Protein AF-A0AAJ7L746-F1 (afdb_monomer)

Mean predicted aligned error: 13.59 Å

Nearest PDB structures (foldseek):
  7onu-assembly1_E  TM=6.766E-01  e=2.399E-22  Homo sapiens
  8cbk-assembly1_E  TM=6.569E-01  e=2.185E-19  Homo sapiens
  4g26-assembly1_A  TM=4.971E-01  e=2.370E-15  Arabidopsis thaliana
  9gaw-assembly1_Z  TM=2.643E-01  e=1.823E+00  Homo sapiens

InterPro domains:
  IPR031595 Protein-only RNase P, C-terminal [PF16953] (281-514)

pLDDT: mean 77.49, std 20.25, range [22.02, 97.25]

Foldseek 3Di:
DDDDDDDDDDDDDDPVNVVVVVVVVVPDDDDDDCPVPVVVVVVVVVVVVVVVVVPPVQLVQLLQQLLVQQVVDPQDPVVCSQPPSNVVSQVVGPDRDPDDPLVSPLSSQQALVCQVSLVSVCVVCPLLNDDLQSLLSNLLNHLDQVVNVVSVVSNCVVDVDDDPSSLQSNLNNLLNYPNNVVNLVSLVPDDQADPDPSLLSNLLSCLLVVVPVSSLVSVLSHPAAADADSCLSLLQDPVSVQVVQVSQQVSLHFHAPPHDVVPRVSLVPFWDKDKWFQDLQQATPPPRDRFDFDDDDPVLLVVLLVLLLCVLLVVQDDDPPFLADPVLVVVLVVVLVVLDDFQEEEAQCQVCPVVVDQPVLVVLVVVQCVVVPGQAYEYEEAPVCCVVCVVDPDDPNYHYDHDHPSGDCVSSQSNSQSVHDLNYAYEHPDQCVVSLVVSCVVCVPPSPDCNSVSVNQSCQQRYKYWDFADDPPDPGTHIHIRHRHRHGLTKDADPFGIWHAHDDPGGRGRIIIDIGGDPPPPPPPPD

Solvent-accessible surface area (backbone atoms only — not comparable to full-atom values): 30347 Å² total; per-residue (Å²): 140,85,89,88,82,88,79,89,76,82,82,85,81,50,79,66,60,56,53,54,56,54,62,59,63,73,73,70,79,85,83,93,84,62,78,78,60,54,66,58,54,54,60,56,48,52,57,58,42,55,68,50,68,73,47,64,84,62,62,53,56,37,31,48,53,46,30,51,66,47,72,76,37,95,76,68,60,59,66,53,42,61,73,47,49,46,56,54,32,50,72,76,32,101,62,81,78,84,70,54,70,68,56,48,52,57,61,33,50,68,48,62,88,36,26,64,61,50,49,54,50,42,66,72,64,37,70,88,74,46,54,68,68,55,47,21,50,45,23,44,29,47,80,52,44,70,60,36,54,52,49,50,52,53,44,46,76,75,37,88,65,82,51,78,91,37,45,60,26,40,34,56,23,30,66,68,32,96,62,26,66,59,34,53,56,58,56,68,72,48,71,82,52,71,86,49,83,53,59,51,55,53,37,21,49,26,32,66,72,66,40,51,71,60,28,50,53,57,56,71,52,48,82,75,62,54,51,64,77,43,56,51,55,33,30,70,41,67,73,49,26,50,55,51,52,52,47,34,35,78,70,47,37,22,32,31,76,83,57,54,69,89,80,37,61,38,56,50,71,60,23,50,68,42,88,23,41,60,41,66,86,26,28,33,68,72,83,59,53,63,56,66,66,56,77,76,50,73,64,58,48,50,56,28,44,52,52,53,49,47,55,64,60,56,51,76,74,81,56,102,77,65,60,56,57,70,71,57,56,52,53,47,54,52,46,48,72,71,71,45,65,37,41,29,36,33,36,44,52,56,56,30,64,76,66,70,43,59,70,80,54,51,55,47,40,53,50,49,39,40,77,71,68,42,60,34,34,37,37,39,36,37,50,81,52,45,66,71,51,68,72,49,88,68,59,95,52,48,47,77,48,67,42,59,76,72,34,70,62,67,62,57,55,53,48,54,36,63,69,32,42,95,81,25,29,33,38,49,81,74,81,59,58,67,60,44,52,49,46,42,60,78,42,69,86,45,91,86,65,52,44,37,61,50,48,51,47,48,50,53,42,28,38,24,51,69,44,83,42,77,49,89,96,52,97,58,69,41,56,42,73,38,69,33,27,51,33,54,91,42,29,45,78,55,98,61,36,38,37,35,26,34,54,57,99,71,80,77,51,66,41,26,40,37,35,28,62,47,98,81,74,82,69,80,78,81,128

Secondary structure (DSSP, 8-state):
--------------HHHHHHHHHHHTTS---SS-TTTHHHHHHHHHHHHHHHSSS-TTHHHHHHHHHHHHHT-SS--HHHIIIIIHHHHHHT-SS---S-HHHHHHHH--SGGGHHHHHHHHHHH-STTS-HHHHHHHHHH---HHHHHHHHHHHHHH-SS--HHHHHHHHHHHTTSTTTHHHHHHHHHSPTT---HHHHHHHHHHHHTT-HHHHHHHHHT-S--EE-GGGTTGGGSHHHHHHHHHHHHHHT-EE-TT--GGG-HHHHHHEEEEEEPBPTTSBBTTT-PBPPPP---HHHHHHHHHHHHHHHHHTTTT-TT----HHHHHHHHHHHHHH---SEEEEHHHHHHHTT--GGGHHHHHHHHHHTT---EEEEEEGGGHHHHHTS---TTEEEEEEPTTS-SHHHHHHHHHHH-TT-EEE-----HHHHHHHHHHTTT-TT--HHHHHHHHHHHHEEEEEEE--TT-SSPEEEEEPPPSS-SS-EEETTEEEEEBP-SSSS-S-EEEEEE-TT-------

Sequence (527 aa):
MWAAWLVRRTPIITRNQISQQLSSRLRSGFAVSTRAKIGAEVEAQDIQEIGQLTKPKITFGFETSLREAIVKQSNVDWNHIQNVEFPKAKQTCDLVFRGSFATAVFLALQAPHDSDHLRQFVAHVGRENLSLTLLAKYMACCLDSEEILRCWREIGSRSPEVLPQHASYIIRGLLRTPEWRSAVDILKAEPIGTKNALGAGVIAKLFEEGADSEAFDLYSRSDSYCIDAEADACMEDPDRAERYLDMIVKMEFKLSYNFDIEKRTSWRKHFEANRAKMKWNSECSCCRTRLPPGRISSHDFSKMREACLNLILNDRAGSLHLSTTPGEMDRFQNFIRRNGPYDAIIDGLNVVYRYELPLRRIHGLLEDYKARGFSRILILLRSHAKREFNMMKLPPDVDMYCVQNASRDDPYIILAALLSHDRCRLLSFDFYRDHIYRLKKSKQFDRDDNTARTFFKWLNTHKDSFIDFQKPGSAAPTIKLRMAPAHFPVPHVDIGGWHIPFVQKTGYPPTWLCLRRRDSFDRKLVL

Radius of gyration: 29.74 Å; Cα contacts (8 Å, |Δi|>4): 650; chains: 1; bounding box: 82×57×76 Å

Organism: NCBI:txid34638

Structure (mmCIF, N/CA/C/O backbone):
data_AF-A0AAJ7L746-F1
#
_entry.id   AF-A0AAJ7L746-F1
#
loop_
_atom_site.group_PDB
_atom_site.id
_atom_site.type_symbol
_atom_site.label_atom_id
_atom_site.label_alt_id
_atom_site.label_comp_id
_atom_site.label_asym_id
_atom_site.label_entity_id
_atom_site.label_seq_id
_atom_site.pdbx_PDB_ins_code
_atom_site.Cartn_x
_atom_site.Cartn_y
_atom_site.Cartn_z
_atom_site.occupancy
_atom_site.B_iso_or_equiv
_atom_site.auth_seq_id
_atom_site.auth_comp_id
_atom_site.auth_asym_id
_atom_site.auth_atom_id
_atom_site.pdbx_PDB_model_num
ATOM 1 N N . MET A 1 1 ? 51.287 39.845 23.881 1.00 26.66 1 MET A N 1
ATOM 2 C CA . MET A 1 1 ? 52.057 38.796 23.175 1.00 26.66 1 MET A CA 1
ATOM 3 C C . MET A 1 1 ? 51.762 37.477 23.866 1.00 26.66 1 MET A C 1
ATOM 5 O O . MET A 1 1 ? 51.945 37.444 25.066 1.00 26.66 1 MET A O 1
ATOM 9 N N . TRP A 1 2 ? 51.270 36.391 23.289 1.00 22.67 2 TRP A N 1
ATOM 10 C CA . TRP A 1 2 ? 50.853 35.980 21.949 1.00 22.67 2 TRP A CA 1
ATOM 11 C C . TRP A 1 2 ? 49.907 34.792 22.234 1.00 22.67 2 TRP A C 1
ATOM 13 O O . TRP A 1 2 ? 50.303 33.879 22.950 1.00 22.67 2 TRP A O 1
ATOM 23 N N . ALA A 1 3 ? 48.678 34.791 21.720 1.00 22.02 3 ALA A N 1
ATOM 24 C CA . ALA A 1 3 ? 47.817 33.606 21.729 1.00 22.02 3 ALA A CA 1
ATOM 25 C C . ALA A 1 3 ? 47.177 33.482 20.346 1.00 22.02 3 ALA A C 1
ATOM 27 O O . ALA A 1 3 ? 46.116 34.036 20.069 1.00 22.02 3 ALA A O 1
ATOM 28 N N . ALA A 1 4 ? 47.898 32.798 19.461 1.00 25.19 4 ALA A N 1
ATOM 29 C CA . ALA A 1 4 ? 47.451 32.398 18.141 1.00 25.19 4 ALA A CA 1
ATOM 30 C C . ALA A 1 4 ? 47.153 30.895 18.171 1.00 25.19 4 ALA A C 1
ATOM 32 O O . ALA A 1 4 ? 48.076 30.086 18.182 1.00 25.19 4 ALA A O 1
ATOM 33 N N . TRP A 1 5 ? 45.873 30.520 18.164 1.00 22.53 5 TRP A N 1
ATOM 34 C CA . TRP A 1 5 ? 45.439 29.248 17.582 1.00 22.53 5 TRP A CA 1
ATOM 35 C C . TRP A 1 5 ? 43.960 29.334 17.195 1.00 22.53 5 TRP A C 1
ATOM 37 O O . TRP A 1 5 ? 43.054 29.163 18.005 1.00 22.53 5 TRP A O 1
ATOM 47 N N . LEU A 1 6 ? 43.730 29.689 15.932 1.00 23.67 6 LEU A N 1
ATOM 48 C CA . LEU A 1 6 ? 42.423 29.914 15.326 1.00 23.67 6 LEU A CA 1
ATOM 49 C C . LEU A 1 6 ? 42.170 28.762 14.343 1.00 23.67 6 LEU A C 1
ATOM 51 O O . LEU A 1 6 ? 42.464 28.866 13.157 1.00 23.67 6 LEU A O 1
ATOM 55 N N . VAL A 1 7 ? 41.640 27.642 14.841 1.00 27.58 7 VAL A N 1
ATOM 56 C CA . VAL A 1 7 ? 41.033 26.600 13.997 1.00 27.58 7 VAL A CA 1
ATOM 57 C C . VAL A 1 7 ? 39.527 26.835 13.993 1.00 27.58 7 VAL A C 1
ATOM 59 O O . VAL A 1 7 ? 38.834 26.603 14.982 1.00 27.58 7 VAL A O 1
ATOM 62 N N . ARG A 1 8 ? 39.017 27.326 12.859 1.00 28.41 8 ARG A N 1
ATOM 63 C CA . ARG A 1 8 ? 37.584 27.459 12.573 1.00 28.41 8 ARG A CA 1
ATOM 64 C C . ARG A 1 8 ? 36.925 26.073 12.592 1.00 28.41 8 ARG A C 1
ATOM 66 O O . ARG A 1 8 ? 37.124 25.289 11.670 1.00 28.41 8 ARG A O 1
ATOM 73 N N . ARG A 1 9 ? 36.091 25.793 13.597 1.00 26.62 9 ARG A N 1
ATOM 74 C CA . ARG A 1 9 ? 35.011 24.797 13.504 1.00 26.62 9 ARG A CA 1
ATOM 75 C C . ARG A 1 9 ? 33.689 25.546 13.357 1.00 26.62 9 ARG A C 1
ATOM 77 O O . ARG A 1 9 ? 33.237 26.208 14.283 1.00 26.62 9 ARG A O 1
ATOM 84 N N . THR A 1 10 ? 33.097 25.465 12.173 1.00 28.56 10 THR A N 1
ATOM 85 C CA . THR A 1 10 ? 31.700 25.824 11.913 1.00 28.56 10 THR A CA 1
ATOM 86 C C . THR A 1 10 ? 30.777 24.948 12.775 1.00 28.56 10 THR A C 1
ATOM 88 O O . THR A 1 10 ? 31.002 23.738 12.857 1.00 28.56 10 THR A O 1
ATOM 91 N N . PRO A 1 11 ? 29.744 25.503 13.436 1.00 28.98 11 PRO A N 1
ATOM 92 C CA . PRO A 1 11 ? 28.802 24.690 14.190 1.00 28.98 11 PRO A CA 1
ATOM 93 C C . PRO A 1 11 ? 27.861 23.946 13.236 1.00 28.98 11 PRO A C 1
ATOM 95 O O . PRO A 1 11 ? 27.236 24.539 12.358 1.00 28.98 11 PRO A O 1
ATOM 98 N N . ILE A 1 12 ? 27.752 22.633 13.433 1.00 31.94 12 ILE A N 1
ATOM 99 C CA . ILE A 1 12 ? 26.742 21.781 12.803 1.00 31.94 12 ILE A CA 1
ATOM 100 C C . ILE A 1 12 ? 25.388 22.165 13.411 1.00 31.94 12 ILE A C 1
ATOM 102 O O . ILE A 1 12 ? 25.104 21.846 14.565 1.00 31.94 12 ILE A O 1
ATOM 106 N N . ILE A 1 13 ? 24.561 22.874 12.645 1.00 34.47 13 ILE A N 1
ATOM 107 C CA . ILE A 1 13 ? 23.179 23.183 13.024 1.00 34.47 13 ILE A CA 1
ATOM 108 C C . ILE A 1 13 ? 22.375 21.882 12.939 1.00 34.47 13 ILE A C 1
ATOM 110 O O . ILE A 1 13 ? 22.315 21.235 11.894 1.00 34.47 13 ILE A O 1
ATOM 114 N N . THR A 1 14 ? 21.757 21.476 14.045 1.00 39.59 14 THR A N 1
ATOM 115 C CA . THR A 1 14 ? 20.938 20.256 14.083 1.00 39.59 14 THR A CA 1
ATOM 116 C C . THR A 1 14 ? 19.536 20.513 13.521 1.00 39.59 14 THR A C 1
ATOM 118 O O . THR A 1 14 ? 18.998 21.617 13.612 1.00 39.59 14 THR A O 1
ATOM 121 N N . ARG A 1 15 ? 18.895 19.468 12.975 1.00 31.44 15 ARG A N 1
ATOM 122 C CA . ARG A 1 15 ? 17.543 19.506 12.367 1.00 31.44 15 ARG A CA 1
ATOM 123 C C . ARG A 1 15 ? 16.469 20.124 13.286 1.00 31.44 15 ARG A C 1
ATOM 125 O O . ARG A 1 15 ? 15.507 20.715 12.802 1.00 31.44 15 ARG A O 1
ATOM 132 N N . ASN A 1 16 ? 16.668 20.056 14.604 1.00 33.31 16 ASN A N 1
ATOM 133 C CA . ASN A 1 16 ? 15.781 20.654 15.605 1.00 33.31 16 ASN A CA 1
ATOM 134 C C . ASN A 1 16 ? 15.919 22.184 15.715 1.00 33.31 16 ASN A C 1
ATOM 136 O O . ASN A 1 16 ? 14.920 22.861 15.949 1.00 33.31 16 ASN A O 1
ATOM 140 N N . GLN A 1 17 ? 17.110 22.746 15.483 1.00 35.72 17 GLN A N 1
ATOM 141 C CA . GLN A 1 17 ? 17.333 24.199 15.512 1.00 35.72 17 GLN A CA 1
ATOM 142 C C . GLN A 1 17 ? 16.729 24.899 14.283 1.00 35.72 17 GLN A C 1
ATOM 144 O O . GLN A 1 17 ? 16.183 25.994 14.405 1.00 35.72 17 GLN A O 1
ATOM 149 N N . ILE A 1 18 ? 16.727 24.231 13.123 1.00 38.62 18 ILE A N 1
ATOM 150 C CA . ILE A 1 18 ? 16.065 24.716 11.896 1.00 38.62 18 ILE A CA 1
ATOM 151 C C . ILE A 1 18 ? 14.535 24.734 12.076 1.00 38.62 18 ILE A C 1
ATOM 153 O O . ILE A 1 18 ? 13.874 25.706 11.712 1.00 38.62 18 ILE A O 1
ATOM 157 N N . SER A 1 19 ? 13.971 23.703 12.715 1.00 34.81 19 SER A N 1
ATOM 158 C CA . SER A 1 19 ? 12.532 23.618 13.010 1.00 34.81 19 SER A CA 1
ATOM 159 C C . SER A 1 19 ? 12.056 24.716 13.980 1.00 34.81 19 SER A C 1
ATOM 161 O O . SER A 1 19 ? 10.989 25.309 13.793 1.00 34.81 19 SER A O 1
ATOM 163 N N . GLN A 1 20 ? 12.879 25.067 14.977 1.00 36.38 20 GLN A N 1
ATOM 164 C CA . GLN A 1 20 ? 12.583 26.161 15.910 1.00 36.38 20 GLN A CA 1
ATOM 165 C C . GLN A 1 20 ? 12.674 27.551 15.259 1.00 36.38 20 GLN A C 1
ATOM 167 O O . GLN A 1 20 ? 11.831 28.401 15.544 1.00 36.38 20 GLN A O 1
ATOM 172 N N . GLN A 1 21 ? 13.624 27.778 14.343 1.00 34.75 21 GLN A N 1
ATOM 173 C CA . GLN A 1 21 ? 13.728 29.046 13.601 1.00 34.75 21 GLN A CA 1
ATOM 174 C C . GLN A 1 21 ? 12.611 29.238 12.560 1.00 34.75 21 GLN A C 1
ATOM 176 O O . GLN A 1 21 ? 12.169 30.364 12.333 1.00 34.75 21 GLN A O 1
ATOM 181 N N . LEU A 1 22 ? 12.103 28.160 11.956 1.00 35.44 22 LEU A N 1
ATOM 182 C CA . LEU A 1 22 ? 10.953 28.226 11.042 1.00 35.44 22 LEU A CA 1
ATOM 183 C C . LEU A 1 22 ? 9.633 28.477 11.793 1.00 35.44 22 LEU A C 1
ATOM 185 O O . LEU A 1 22 ? 8.770 29.214 11.316 1.00 35.44 22 LEU A O 1
ATOM 189 N N . SER A 1 23 ? 9.506 27.943 13.009 1.00 37.25 23 SER A N 1
ATOM 190 C CA . SER A 1 23 ? 8.318 28.111 13.859 1.00 37.25 23 SER A CA 1
ATOM 191 C C . SER A 1 23 ? 8.177 29.514 14.468 1.00 37.25 23 SER A C 1
ATOM 193 O O . SER A 1 23 ? 7.072 29.898 14.861 1.00 37.25 23 SER A O 1
ATOM 195 N N . SER A 1 24 ? 9.268 30.282 14.575 1.00 31.72 24 SER A N 1
ATOM 196 C CA . SER A 1 24 ? 9.230 31.672 15.052 1.00 31.72 24 SER A CA 1
ATOM 197 C C . SER A 1 24 ? 8.876 32.661 13.937 1.00 31.72 24 SER A C 1
ATOM 199 O O . SER A 1 24 ? 8.139 33.611 14.188 1.00 31.72 24 SER A O 1
ATOM 201 N N . ARG A 1 25 ? 9.297 32.397 12.691 1.00 32.66 25 ARG A N 1
ATOM 202 C CA . ARG A 1 25 ? 8.962 33.227 11.517 1.00 32.66 25 ARG A CA 1
ATOM 203 C C . ARG A 1 25 ? 7.503 33.112 11.064 1.00 32.66 25 ARG A C 1
ATOM 205 O O . ARG A 1 25 ? 6.980 34.052 10.483 1.00 32.66 25 ARG A O 1
ATOM 212 N N . LEU A 1 26 ? 6.822 32.008 11.376 1.00 36.38 26 LEU A N 1
ATOM 213 C CA . LEU A 1 26 ? 5.409 31.798 11.026 1.00 36.38 26 LEU A CA 1
ATOM 214 C C . LEU A 1 26 ? 4.403 32.487 11.971 1.00 36.38 26 LEU A C 1
ATOM 216 O O . LEU A 1 26 ? 3.204 32.443 11.707 1.00 36.38 26 LEU A O 1
ATOM 220 N N . ARG A 1 27 ? 4.852 33.126 13.064 1.00 33.47 27 ARG A N 1
ATOM 221 C CA . ARG A 1 27 ? 3.957 33.806 14.029 1.00 33.47 27 ARG A CA 1
ATOM 222 C C . ARG A 1 27 ? 3.773 35.303 13.780 1.00 33.47 27 ARG A C 1
ATOM 224 O O . ARG A 1 27 ? 2.940 35.915 14.439 1.00 33.47 27 ARG A O 1
ATOM 231 N N . SER A 1 28 ? 4.489 35.893 12.827 1.00 30.70 28 SER A N 1
ATOM 232 C CA . SER A 1 28 ? 4.383 37.319 12.507 1.00 30.70 28 SER A CA 1
ATOM 233 C C . SER A 1 28 ? 3.885 37.532 11.074 1.00 30.70 28 SER A C 1
ATOM 235 O O . SER A 1 28 ? 4.691 37.613 10.152 1.00 30.70 28 SER A O 1
ATOM 237 N N . GLY A 1 29 ? 2.565 37.667 10.897 1.00 26.55 29 GLY A N 1
ATOM 238 C CA . GLY A 1 29 ? 2.000 38.431 9.773 1.00 26.55 29 GLY A CA 1
ATOM 239 C C . GLY A 1 29 ? 1.081 37.695 8.785 1.00 26.55 29 GLY A C 1
ATOM 240 O O . GLY A 1 29 ? 1.546 37.086 7.835 1.00 26.55 29 GLY A O 1
ATOM 241 N N . PHE A 1 30 ? -0.227 37.890 8.995 1.00 26.80 30 PHE A N 1
ATOM 242 C CA . PHE A 1 30 ? -1.323 38.071 8.019 1.00 26.80 30 PHE A CA 1
ATOM 243 C C . PHE A 1 30 ? -1.771 36.969 7.018 1.00 26.80 30 PHE A C 1
ATOM 245 O O . PHE A 1 30 ? -1.165 36.707 5.989 1.00 26.80 30 PHE A O 1
ATOM 252 N N . ALA A 1 31 ? -2.984 36.472 7.323 1.00 26.97 31 ALA A N 1
ATOM 253 C CA . ALA A 1 31 ? -4.209 36.379 6.503 1.00 26.97 31 ALA A CA 1
ATOM 254 C C . ALA A 1 31 ? -4.319 35.467 5.250 1.00 26.97 31 ALA A C 1
ATOM 256 O O . ALA A 1 31 ? -3.844 35.759 4.163 1.00 26.97 31 ALA A O 1
ATOM 257 N N . VAL A 1 32 ? -5.121 34.403 5.435 1.00 36.69 32 VAL A N 1
ATOM 258 C CA . VAL A 1 32 ? -6.244 33.913 4.594 1.00 36.69 32 VAL A CA 1
ATOM 259 C C . VAL A 1 32 ? -6.142 34.123 3.067 1.00 36.69 32 VAL A C 1
ATOM 261 O O . VAL A 1 32 ? -6.626 35.116 2.545 1.00 36.69 32 VAL A O 1
ATOM 264 N N . SER A 1 33 ? -5.617 33.121 2.344 1.00 30.89 33 SER A N 1
ATOM 265 C CA . SER A 1 33 ? -6.219 32.536 1.109 1.00 30.89 33 SER A CA 1
ATOM 266 C C . SER A 1 33 ? -5.337 31.490 0.393 1.00 30.89 33 SER A C 1
ATOM 268 O O . SER A 1 33 ? -5.698 31.016 -0.678 1.00 30.89 33 SER A O 1
ATOM 270 N N . THR A 1 34 ? -4.219 31.039 0.973 1.00 29.50 34 THR A N 1
ATOM 271 C CA . THR A 1 34 ? -3.232 30.220 0.224 1.00 29.50 34 THR A CA 1
ATOM 272 C C . THR A 1 34 ? -2.981 28.823 0.798 1.00 29.50 34 THR A C 1
ATOM 274 O O . THR A 1 34 ? -1.923 28.238 0.588 1.00 29.50 34 THR A O 1
ATOM 277 N N . ARG A 1 35 ? -3.947 28.228 1.512 1.00 27.36 35 ARG A N 1
ATOM 278 C CA . ARG A 1 35 ? -3.763 26.892 2.124 1.00 27.36 35 ARG A CA 1
ATOM 279 C C . ARG A 1 35 ? -3.962 25.715 1.155 1.00 27.36 35 ARG A C 1
ATOM 281 O O . ARG A 1 35 ? -3.540 24.611 1.471 1.00 27.36 35 ARG A O 1
ATOM 288 N N . ALA A 1 36 ? -4.560 25.951 -0.017 1.00 29.94 36 ALA A N 1
ATOM 289 C CA . ALA A 1 36 ? -4.823 24.917 -1.026 1.00 29.94 36 ALA A CA 1
ATOM 290 C C . ALA A 1 36 ? -3.794 24.870 -2.176 1.00 29.94 36 ALA A C 1
ATOM 292 O O . ALA A 1 36 ? -3.691 23.842 -2.834 1.00 29.94 36 ALA A O 1
ATOM 293 N N . LYS A 1 37 ? -3.010 25.938 -2.401 1.00 28.62 37 LYS A N 1
ATOM 294 C CA . LYS A 1 37 ? -1.955 25.967 -3.436 1.00 28.62 37 LYS A CA 1
ATOM 295 C C . LYS A 1 37 ? -0.587 25.501 -2.920 1.00 28.62 37 LYS A C 1
ATOM 297 O O . LYS A 1 37 ? 0.095 24.747 -3.599 1.00 28.62 37 LYS A O 1
ATOM 302 N N . ILE A 1 38 ? -0.244 25.818 -1.669 1.00 28.95 38 ILE A N 1
ATOM 303 C CA . ILE A 1 38 ? 1.082 25.500 -1.105 1.00 28.95 38 ILE A CA 1
ATOM 304 C C . ILE A 1 38 ? 1.224 24.005 -0.749 1.00 28.95 38 ILE A C 1
ATOM 306 O O . ILE A 1 38 ? 2.320 23.459 -0.794 1.00 28.95 38 ILE A O 1
ATOM 310 N N . GLY A 1 39 ? 0.123 23.298 -0.467 1.00 28.27 39 GLY A N 1
ATOM 311 C CA . GLY A 1 39 ? 0.164 21.858 -0.169 1.00 28.27 39 GLY A CA 1
ATOM 312 C C . GLY A 1 39 ? 0.465 20.960 -1.377 1.00 28.27 39 GLY A C 1
ATOM 313 O O . GLY A 1 39 ? 0.940 19.849 -1.185 1.00 28.27 39 GLY A O 1
ATOM 314 N N . ALA A 1 40 ? 0.214 21.436 -2.602 1.00 29.52 40 ALA A N 1
ATOM 315 C CA . ALA A 1 40 ? 0.466 20.681 -3.833 1.00 29.52 40 ALA A CA 1
ATOM 316 C C . ALA A 1 40 ? 1.819 21.035 -4.482 1.00 29.52 40 ALA A C 1
ATOM 318 O O . ALA A 1 40 ? 2.442 20.173 -5.095 1.00 29.52 40 ALA A O 1
ATOM 319 N N . GLU A 1 41 ? 2.300 22.273 -4.313 1.00 26.97 41 GLU A N 1
ATOM 320 C CA . GLU A 1 41 ? 3.604 22.709 -4.841 1.00 26.97 41 GLU A CA 1
ATOM 321 C C . GLU A 1 41 ? 4.789 22.221 -3.991 1.00 26.97 41 GLU A C 1
ATOM 323 O O . GLU A 1 41 ? 5.829 21.879 -4.549 1.00 26.97 41 GLU A O 1
ATOM 328 N N . VAL A 1 42 ? 4.623 22.079 -2.668 1.00 29.41 42 VAL A N 1
ATOM 329 C CA . VAL A 1 42 ? 5.702 21.599 -1.782 1.00 29.41 42 VAL A CA 1
ATOM 330 C C . VAL A 1 42 ? 5.936 20.083 -1.918 1.00 29.41 42 VAL A C 1
ATOM 332 O O . VAL A 1 42 ? 7.077 19.637 -1.896 1.00 29.41 42 VAL A O 1
ATOM 335 N N . GLU A 1 43 ? 4.899 19.272 -2.166 1.00 33.59 43 GLU A N 1
ATOM 336 C CA . GLU A 1 43 ? 5.073 17.812 -2.319 1.00 33.59 43 GLU A CA 1
ATOM 337 C C . GLU A 1 43 ? 5.558 17.383 -3.719 1.00 33.59 43 GLU A C 1
ATOM 339 O O . GLU A 1 43 ? 6.170 16.320 -3.854 1.00 33.59 43 GLU A O 1
ATOM 344 N N . ALA A 1 44 ? 5.338 18.199 -4.758 1.00 30.61 44 ALA A N 1
ATOM 345 C CA . ALA A 1 44 ? 5.880 17.950 -6.097 1.00 30.61 44 ALA A CA 1
ATOM 346 C C . ALA A 1 44 ? 7.372 18.320 -6.196 1.00 30.61 44 ALA A C 1
ATOM 348 O O . ALA A 1 44 ? 8.139 17.594 -6.836 1.00 30.61 44 ALA A O 1
ATOM 349 N N . GLN A 1 45 ? 7.798 19.392 -5.513 1.00 29.72 45 GLN A N 1
ATOM 350 C CA . GLN A 1 45 ? 9.213 19.763 -5.419 1.00 29.72 45 GLN A CA 1
ATOM 351 C C . GLN A 1 45 ? 10.022 18.746 -4.608 1.00 29.72 45 GLN A C 1
ATOM 353 O O . GLN A 1 45 ? 11.106 18.380 -5.048 1.00 29.72 45 GLN A O 1
ATOM 358 N N . ASP A 1 46 ? 9.477 18.178 -3.529 1.00 28.84 46 ASP A N 1
ATOM 359 C CA . ASP A 1 46 ? 10.204 17.200 -2.707 1.00 28.84 46 ASP A CA 1
ATOM 360 C C . ASP A 1 46 ? 10.478 15.863 -3.432 1.00 28.84 46 ASP A C 1
ATOM 362 O O . ASP A 1 46 ? 11.483 15.208 -3.164 1.00 28.84 46 ASP A O 1
ATOM 366 N N . ILE A 1 47 ? 9.643 15.434 -4.388 1.00 30.12 47 ILE A N 1
ATOM 367 C CA . ILE A 1 47 ? 9.890 14.191 -5.153 1.00 30.12 47 ILE A CA 1
ATOM 368 C C . ILE A 1 47 ? 10.911 14.420 -6.276 1.00 30.12 47 ILE A C 1
ATOM 370 O O . ILE A 1 47 ? 11.743 13.547 -6.541 1.00 30.12 47 ILE A O 1
ATOM 374 N N . GLN A 1 48 ? 10.899 15.602 -6.896 1.00 30.67 48 GLN A N 1
ATOM 375 C CA . GLN A 1 48 ? 11.913 15.983 -7.877 1.00 30.67 48 GLN A CA 1
ATOM 376 C C . GLN A 1 48 ? 13.261 16.279 -7.193 1.00 30.67 48 GLN A C 1
ATOM 378 O O . GLN A 1 48 ? 14.304 15.880 -7.709 1.00 30.67 48 GLN A O 1
ATOM 383 N N . GLU A 1 49 ? 13.247 16.859 -5.987 1.00 28.17 49 GLU A N 1
ATOM 384 C CA . GLU A 1 49 ? 14.446 17.103 -5.184 1.00 28.17 49 GLU A CA 1
ATOM 385 C C . GLU A 1 49 ? 15.000 15.826 -4.545 1.00 28.17 49 GLU A C 1
ATOM 387 O O . GLU A 1 49 ? 16.210 15.666 -4.536 1.00 28.17 49 GLU A O 1
ATOM 392 N N . ILE A 1 50 ? 14.202 14.848 -4.097 1.00 29.02 50 ILE A N 1
ATOM 393 C CA . ILE A 1 50 ? 14.752 13.600 -3.518 1.00 29.02 50 ILE A CA 1
ATOM 394 C C . ILE A 1 50 ? 15.420 12.708 -4.586 1.00 29.02 50 ILE A C 1
ATOM 396 O O . ILE A 1 50 ? 16.443 12.072 -4.310 1.00 29.02 50 ILE A O 1
ATOM 400 N N . GLY A 1 51 ? 14.922 12.726 -5.828 1.00 28.50 51 GLY A N 1
ATOM 401 C CA . GLY A 1 51 ? 15.622 12.138 -6.979 1.00 28.50 51 GLY A CA 1
ATOM 402 C C . GLY A 1 51 ? 16.909 12.889 -7.356 1.00 28.50 51 GLY A C 1
ATOM 403 O O . GLY A 1 51 ? 17.866 12.278 -7.828 1.00 28.50 51 GLY A O 1
ATOM 404 N N . GLN A 1 52 ? 16.969 14.196 -7.084 1.00 30.88 52 GLN A N 1
ATOM 405 C CA . GLN A 1 52 ? 18.159 15.038 -7.270 1.00 30.88 52 GLN A CA 1
ATOM 406 C C . GLN A 1 52 ? 19.104 15.065 -6.051 1.00 30.88 52 GLN A C 1
ATOM 408 O O . GLN A 1 52 ? 20.247 15.487 -6.186 1.00 30.88 52 GLN A O 1
ATOM 413 N N . LEU A 1 53 ? 18.672 14.601 -4.874 1.00 29.84 53 LEU A N 1
ATOM 414 C CA . LEU A 1 53 ? 19.436 14.618 -3.616 1.00 29.84 53 LEU A CA 1
ATOM 415 C C . LEU A 1 53 ? 20.202 13.313 -3.349 1.00 29.84 53 LEU A C 1
ATOM 417 O O . LEU A 1 53 ? 20.925 13.223 -2.359 1.00 29.84 53 LEU A O 1
ATOM 421 N N . THR A 1 54 ? 20.082 12.308 -4.223 1.00 32.22 54 THR A N 1
ATOM 422 C CA . THR A 1 54 ? 20.856 11.051 -4.139 1.00 32.22 54 THR A CA 1
ATOM 423 C C . THR A 1 54 ? 21.950 10.916 -5.199 1.00 32.22 54 THR A C 1
ATOM 425 O O . THR A 1 54 ? 22.866 10.117 -5.014 1.00 32.22 54 THR A O 1
ATOM 428 N N . LYS A 1 55 ? 21.949 11.751 -6.247 1.00 37.72 55 LYS A N 1
ATOM 429 C CA . LYS A 1 55 ? 23.182 12.077 -6.977 1.00 37.72 55 LYS A CA 1
ATOM 430 C C . LYS A 1 55 ? 23.752 13.351 -6.345 1.00 37.72 55 LYS A C 1
ATOM 432 O O . LYS A 1 55 ? 23.016 14.328 -6.238 1.00 37.72 55 LYS A O 1
ATOM 437 N N . PRO A 1 56 ? 25.018 13.394 -5.898 1.00 36.22 56 PRO A N 1
ATOM 438 C CA . PRO A 1 56 ? 25.589 14.650 -5.425 1.00 36.22 56 PRO A CA 1
ATOM 439 C C . PRO A 1 56 ? 25.408 15.718 -6.518 1.00 36.22 56 PRO A C 1
ATOM 441 O O . PRO A 1 56 ? 25.713 15.452 -7.680 1.00 36.22 56 PRO A O 1
ATOM 444 N N . LYS A 1 57 ? 24.942 16.929 -6.161 1.00 39.59 57 LYS A N 1
ATOM 445 C CA . LYS A 1 57 ? 24.743 18.085 -7.079 1.00 39.59 57 LYS A CA 1
ATOM 446 C C . LYS A 1 57 ? 25.963 18.400 -7.977 1.00 39.59 57 LYS A C 1
ATOM 448 O O . LYS A 1 57 ? 25.857 19.164 -8.924 1.00 39.59 57 LYS A O 1
ATOM 453 N N . ILE A 1 58 ? 27.106 17.790 -7.679 1.00 49.50 58 ILE A N 1
ATOM 454 C CA . ILE A 1 58 ? 28.440 18.013 -8.228 1.00 49.50 58 ILE A CA 1
ATOM 455 C C . ILE A 1 58 ? 28.745 17.070 -9.414 1.00 49.50 58 ILE A C 1
ATOM 457 O O . ILE A 1 58 ? 29.382 17.497 -10.371 1.00 49.50 58 ILE A O 1
ATOM 461 N N . THR A 1 59 ? 28.231 15.825 -9.434 1.00 51.25 59 THR A N 1
ATOM 462 C CA . THR A 1 59 ? 28.381 14.916 -10.602 1.00 51.25 59 THR A CA 1
ATOM 463 C C . THR A 1 59 ? 27.632 15.416 -11.839 1.00 51.25 59 THR A C 1
ATOM 465 O O . THR A 1 59 ? 27.998 15.081 -12.962 1.00 51.25 59 THR A O 1
ATOM 468 N N . PHE A 1 60 ? 26.621 16.265 -11.640 1.00 57.09 60 PHE A N 1
ATOM 469 C CA . PHE A 1 60 ? 25.783 16.791 -12.713 1.00 57.09 60 PHE A CA 1
ATOM 470 C C . PHE A 1 60 ? 26.549 17.727 -13.663 1.00 57.09 60 PHE A C 1
ATOM 472 O O . PHE A 1 60 ? 26.318 17.682 -14.867 1.00 57.09 60 PHE A O 1
ATOM 479 N N . GLY A 1 61 ? 27.499 18.529 -13.161 1.00 68.88 61 GLY A N 1
ATOM 480 C CA . GLY A 1 61 ? 28.268 19.467 -13.993 1.00 68.88 61 GLY A CA 1
ATOM 481 C C . GLY A 1 61 ? 29.211 18.765 -14.975 1.00 68.88 61 GLY A C 1
ATOM 482 O O . GLY A 1 61 ? 29.222 19.083 -16.160 1.00 68.88 61 GLY A O 1
ATOM 483 N N . PHE A 1 62 ? 29.943 17.754 -14.499 1.00 81.75 62 PHE A N 1
ATOM 484 C CA . PHE A 1 62 ? 30.839 16.942 -15.328 1.00 81.75 62 PHE A CA 1
ATOM 485 C C . PHE A 1 62 ? 30.083 16.165 -16.421 1.00 81.75 62 PHE A C 1
ATOM 487 O O . PHE A 1 62 ? 30.454 16.232 -17.594 1.00 81.75 62 PHE A O 1
ATOM 494 N N . GLU A 1 63 ? 29.014 15.450 -16.041 1.00 81.88 63 GLU A N 1
ATOM 495 C CA . GLU A 1 63 ? 28.191 14.656 -16.968 1.00 81.88 63 GLU A CA 1
ATOM 496 C C . GLU A 1 63 ? 27.556 15.550 -18.045 1.00 81.88 63 GLU A C 1
ATOM 498 O O . GLU A 1 63 ? 27.570 15.196 -19.223 1.00 81.88 63 GLU A O 1
ATOM 503 N N . THR A 1 64 ? 27.066 16.734 -17.659 1.00 84.06 64 THR A N 1
ATOM 504 C CA . THR A 1 64 ? 26.431 17.690 -18.580 1.00 84.06 64 THR A CA 1
ATOM 505 C C . THR A 1 64 ? 27.431 18.266 -19.579 1.00 84.06 64 THR A C 1
ATOM 507 O O . THR A 1 64 ? 27.170 18.221 -20.779 1.00 84.06 64 THR A O 1
ATOM 510 N N . SER A 1 65 ? 28.598 18.733 -19.120 1.00 85.25 65 SER A N 1
ATOM 511 C CA . SER A 1 65 ? 29.638 19.289 -19.998 1.00 85.25 65 SER A CA 1
ATOM 512 C C . SER A 1 65 ? 30.133 18.268 -21.023 1.00 85.25 65 SER A C 1
ATOM 514 O O . SER A 1 65 ? 30.256 18.580 -22.208 1.00 85.25 65 SER A O 1
ATOM 516 N N . LEU A 1 66 ? 30.373 17.025 -20.588 1.00 88.00 66 LEU A N 1
ATOM 517 C CA . LEU A 1 66 ? 30.797 15.959 -21.493 1.00 88.00 66 LEU A CA 1
ATOM 518 C C . LEU A 1 66 ? 29.679 15.578 -22.471 1.00 88.00 66 LEU A C 1
ATOM 520 O O . LEU A 1 66 ? 29.940 15.416 -23.662 1.00 88.00 66 LEU A O 1
ATOM 524 N N . ARG A 1 67 ? 28.430 15.484 -21.995 1.00 90.12 67 ARG A N 1
ATOM 525 C CA . ARG A 1 67 ? 27.273 15.224 -22.857 1.00 90.12 67 ARG A CA 1
ATOM 526 C C . ARG A 1 67 ? 27.156 16.288 -23.940 1.00 90.12 67 ARG A C 1
ATOM 528 O O . ARG A 1 67 ? 27.008 15.937 -25.103 1.00 90.12 67 ARG A O 1
ATOM 535 N N . GLU A 1 68 ? 27.242 17.566 -23.581 1.00 89.31 68 GLU A N 1
ATOM 536 C CA . GLU A 1 68 ? 27.184 18.670 -24.539 1.00 89.31 68 GLU A CA 1
ATOM 537 C C . GLU A 1 68 ? 28.265 18.579 -25.616 1.00 89.31 68 GLU A C 1
ATOM 539 O O . GLU A 1 68 ? 27.968 18.800 -26.788 1.00 89.31 68 GLU A O 1
ATOM 544 N N . ALA A 1 69 ? 29.502 18.247 -25.239 1.00 88.38 69 ALA A N 1
ATOM 545 C CA . ALA A 1 69 ? 30.601 18.092 -26.189 1.00 88.38 69 ALA A CA 1
ATOM 546 C C . ALA A 1 69 ? 30.344 16.964 -27.206 1.00 88.38 69 ALA A C 1
ATOM 548 O O . ALA A 1 69 ? 30.713 17.094 -28.375 1.00 88.38 69 ALA A O 1
ATOM 549 N N . ILE A 1 70 ? 29.681 15.890 -26.766 1.00 90.75 70 ILE A N 1
ATOM 550 C CA . ILE A 1 70 ? 29.321 14.739 -27.600 1.00 90.75 70 ILE A CA 1
ATOM 551 C C . ILE A 1 70 ? 28.132 15.074 -28.510 1.00 90.75 70 ILE A C 1
ATOM 553 O O . ILE A 1 70 ? 28.229 14.936 -29.726 1.00 90.75 70 ILE A O 1
ATOM 557 N N . VAL A 1 71 ? 27.010 15.542 -27.952 1.00 89.62 71 VAL A N 1
ATOM 558 C CA . VAL A 1 71 ? 25.752 15.689 -28.713 1.00 89.62 71 VAL A CA 1
ATOM 559 C C . VAL A 1 71 ? 25.757 16.860 -29.698 1.00 89.62 71 VAL A C 1
ATOM 561 O O . VAL A 1 71 ? 24.911 16.904 -30.586 1.00 89.62 71 VAL A O 1
ATOM 564 N N . LYS A 1 72 ? 26.708 17.799 -29.577 1.00 88.06 72 LYS A N 1
ATOM 565 C CA . LYS A 1 72 ? 26.935 18.870 -30.567 1.00 88.06 72 LYS A CA 1
ATOM 566 C C . LYS A 1 72 ? 27.499 18.342 -31.894 1.00 88.06 72 LYS A C 1
ATOM 568 O O . LYS A 1 72 ? 27.494 19.076 -32.878 1.00 88.06 72 LYS A O 1
ATOM 573 N N . GLN A 1 73 ? 27.978 17.098 -31.931 1.00 84.75 73 GLN A N 1
ATOM 574 C CA . GLN A 1 73 ? 28.573 16.478 -33.111 1.00 84.75 73 GLN A CA 1
ATOM 575 C C . GLN A 1 73 ? 27.628 15.415 -33.684 1.00 84.75 73 GLN A C 1
ATOM 577 O O . GLN A 1 73 ? 27.157 14.528 -32.970 1.00 84.75 73 GLN A O 1
ATOM 582 N N . SER A 1 74 ? 27.351 15.499 -34.988 1.00 77.12 74 SER A N 1
ATOM 583 C CA . SER A 1 74 ? 26.574 14.484 -35.715 1.00 77.12 74 SER A CA 1
ATOM 584 C C . SER A 1 74 ? 27.390 13.211 -35.971 1.00 77.12 74 SER A C 1
ATOM 586 O O . SER A 1 74 ? 26.861 12.105 -35.868 1.00 77.12 74 SER A O 1
ATOM 588 N N . ASN A 1 75 ? 28.687 13.369 -36.243 1.00 85.81 75 ASN A N 1
ATOM 589 C CA . ASN A 1 75 ? 29.675 12.297 -36.282 1.00 85.81 75 ASN A CA 1
ATOM 590 C C . ASN A 1 75 ? 30.749 12.601 -35.235 1.00 85.81 75 ASN A C 1
ATOM 592 O O . ASN A 1 75 ? 31.487 13.576 -35.383 1.00 85.81 75 ASN A O 1
ATOM 596 N N . VAL A 1 76 ? 30.773 11.834 -34.147 1.00 90.44 76 VAL A N 1
ATOM 597 C CA . VAL A 1 76 ? 31.600 12.161 -32.980 1.00 90.44 76 VAL A CA 1
ATOM 598 C C . VAL A 1 76 ? 33.046 11.738 -33.214 1.00 90.44 76 VAL A C 1
ATOM 600 O O . VAL A 1 76 ? 33.327 10.554 -33.409 1.00 90.44 76 VAL A O 1
ATOM 603 N N . ASP A 1 77 ? 33.984 12.680 -33.101 1.00 92.50 77 ASP A N 1
ATOM 604 C CA . ASP A 1 77 ? 35.405 12.342 -32.998 1.00 92.50 77 ASP A CA 1
ATOM 605 C C . ASP A 1 77 ? 35.728 11.882 -31.569 1.00 92.50 77 ASP A C 1
ATOM 607 O O . ASP A 1 77 ? 36.059 12.672 -30.679 1.00 92.50 77 ASP A O 1
ATOM 611 N N . TRP A 1 78 ? 35.618 10.575 -31.336 1.00 93.25 78 TRP A N 1
ATOM 612 C CA . TRP A 1 78 ? 35.866 9.978 -30.025 1.00 93.25 78 TRP A CA 1
ATOM 613 C C . TRP A 1 78 ? 37.304 10.157 -29.530 1.00 93.25 78 TRP A C 1
ATOM 615 O O . TRP A 1 78 ? 37.502 10.247 -28.318 1.00 93.25 78 TRP A O 1
ATOM 625 N N . ASN A 1 79 ? 38.288 10.302 -30.426 1.00 92.31 79 ASN A N 1
ATOM 626 C CA . ASN A 1 79 ? 39.667 10.590 -30.032 1.00 92.31 79 ASN A CA 1
ATOM 627 C C . ASN A 1 79 ? 39.786 12.014 -29.485 1.00 92.31 79 ASN A C 1
ATOM 629 O O . ASN A 1 79 ? 40.438 12.225 -28.459 1.00 92.31 79 ASN A O 1
ATOM 633 N N . HIS A 1 80 ? 39.132 12.988 -30.125 1.00 92.06 80 HIS A N 1
ATOM 634 C CA . HIS A 1 80 ? 39.056 14.358 -29.611 1.00 92.06 80 HIS A CA 1
ATOM 635 C C . HIS A 1 80 ? 38.300 14.411 -28.280 1.00 92.06 80 HIS A C 1
ATOM 637 O O . HIS A 1 80 ? 38.782 15.003 -27.311 1.00 92.06 80 HIS A O 1
ATOM 643 N N . ILE A 1 81 ? 37.151 13.733 -28.178 1.00 92.94 81 ILE A N 1
ATOM 644 C CA . ILE A 1 81 ? 36.392 13.673 -26.921 1.00 92.94 81 ILE A CA 1
ATOM 645 C C . ILE A 1 81 ? 37.242 13.061 -25.797 1.00 92.94 81 ILE A C 1
ATOM 647 O O . ILE A 1 81 ? 37.278 13.610 -24.696 1.00 92.94 81 ILE A O 1
ATOM 651 N N . GLN A 1 82 ? 37.957 11.965 -26.058 1.00 92.88 82 GLN A N 1
ATOM 652 C CA . GLN A 1 82 ? 38.769 11.275 -25.055 1.00 92.88 82 GLN A CA 1
ATOM 653 C C . GLN A 1 82 ? 39.992 12.083 -24.614 1.00 92.88 82 GLN A C 1
ATOM 655 O O . GLN A 1 82 ? 40.294 12.131 -23.420 1.00 92.88 82 GLN A O 1
ATOM 660 N N . ASN A 1 83 ? 40.711 12.686 -25.561 1.00 92.06 83 ASN A N 1
ATOM 661 C CA . ASN A 1 83 ? 42.012 13.299 -25.293 1.00 92.06 83 ASN A CA 1
ATOM 662 C C . ASN A 1 83 ? 41.921 14.791 -24.955 1.00 92.06 83 ASN A C 1
ATOM 664 O O . ASN A 1 83 ? 42.849 15.333 -24.357 1.00 92.06 83 ASN A O 1
ATOM 668 N N . VAL A 1 84 ? 40.817 15.454 -25.307 1.00 90.56 84 VAL A N 1
ATOM 669 C CA . VAL A 1 84 ? 40.655 16.903 -25.137 1.00 90.56 84 VAL A CA 1
ATOM 670 C C . VAL A 1 84 ? 39.482 17.226 -24.219 1.00 90.56 84 VAL A C 1
ATOM 672 O O . VAL A 1 84 ? 39.676 17.833 -23.166 1.00 90.56 84 VAL A O 1
ATOM 675 N N . GLU A 1 85 ? 38.267 16.812 -24.577 1.00 90.12 85 GLU A N 1
ATOM 676 C CA . GLU A 1 85 ? 37.062 17.246 -23.855 1.00 90.12 85 GLU A CA 1
ATOM 677 C C . GLU A 1 85 ? 36.891 16.543 -22.504 1.00 90.12 85 GLU A C 1
ATOM 679 O O . GLU A 1 85 ? 36.522 17.176 -21.516 1.00 90.12 85 GLU A O 1
ATOM 684 N N . PHE A 1 86 ? 37.235 15.259 -22.404 1.00 88.50 86 PHE A N 1
ATOM 685 C CA . PHE A 1 86 ? 37.159 14.512 -21.149 1.00 88.50 86 PHE A CA 1
ATOM 686 C C . PHE A 1 86 ? 38.138 15.031 -20.073 1.00 88.50 86 PHE A C 1
ATOM 688 O O . PHE A 1 86 ? 37.688 15.266 -18.945 1.00 88.50 86 PHE A O 1
ATOM 695 N N . PRO A 1 87 ? 39.432 15.296 -20.364 1.00 88.19 87 PRO A N 1
ATOM 696 C CA . PRO A 1 87 ? 40.333 15.946 -19.412 1.00 88.19 87 PRO A CA 1
ATOM 697 C C . PRO A 1 87 ? 39.862 17.339 -18.989 1.00 88.19 87 PRO A C 1
ATOM 699 O O . PRO A 1 87 ? 39.892 17.639 -17.795 1.00 88.19 87 PRO A O 1
ATOM 702 N N . LYS A 1 88 ? 39.371 18.162 -19.931 1.00 86.06 88 LYS A N 1
ATOM 703 C CA . LYS A 1 88 ? 38.792 19.484 -19.625 1.00 86.06 88 LYS A CA 1
ATOM 704 C C . LYS A 1 88 ? 37.600 19.361 -18.679 1.00 86.06 88 LYS A C 1
ATOM 706 O O . LYS A 1 88 ? 37.579 20.001 -17.632 1.00 86.06 88 LYS A O 1
ATOM 711 N N . ALA A 1 89 ? 36.643 18.488 -18.994 1.00 82.44 89 ALA A N 1
ATOM 712 C CA . ALA A 1 89 ? 35.473 18.254 -18.154 1.00 82.44 89 ALA A CA 1
ATOM 713 C C . ALA A 1 89 ? 35.883 17.786 -16.747 1.00 82.44 89 ALA A C 1
ATOM 715 O O . ALA A 1 89 ? 35.338 18.256 -15.747 1.00 82.44 89 ALA A O 1
ATOM 716 N N . LYS A 1 90 ? 36.896 16.918 -16.639 1.00 80.88 90 LYS A N 1
ATOM 717 C CA . LYS A 1 90 ? 37.411 16.434 -15.351 1.00 80.88 90 LYS A CA 1
ATOM 718 C C . LYS A 1 90 ? 38.029 17.545 -14.490 1.00 80.88 90 LYS A C 1
ATOM 720 O O . LYS A 1 90 ? 37.932 17.463 -13.270 1.00 80.88 90 LYS A O 1
ATOM 725 N N . GLN A 1 91 ? 38.631 18.571 -15.097 1.00 76.69 91 GLN A N 1
ATOM 726 C CA . GLN A 1 91 ? 39.198 19.725 -14.382 1.00 76.69 91 GLN A CA 1
ATOM 727 C C . GLN A 1 91 ? 38.128 20.674 -13.825 1.00 76.69 91 GLN A C 1
ATOM 729 O O . GLN A 1 91 ? 38.377 21.357 -12.839 1.00 76.69 91 GLN A O 1
ATOM 734 N N . THR A 1 92 ? 36.931 20.695 -14.417 1.00 69.19 92 THR A N 1
ATOM 735 C CA . THR A 1 92 ? 35.822 21.567 -13.980 1.00 69.19 92 THR A CA 1
ATOM 736 C C . THR A 1 92 ? 35.045 21.053 -12.760 1.00 69.19 92 THR A C 1
ATOM 738 O O . THR A 1 92 ? 34.061 21.666 -12.356 1.00 69.19 92 THR A O 1
ATOM 741 N N . CYS A 1 93 ? 35.460 19.930 -12.163 1.00 62.69 93 CYS A N 1
ATOM 742 C CA . CYS A 1 93 ? 34.755 19.273 -11.065 1.00 62.69 93 CYS A CA 1
ATOM 743 C C . CYS A 1 93 ? 35.626 19.235 -9.795 1.00 62.69 93 CYS A C 1
ATOM 745 O O . CYS A 1 93 ? 36.698 18.634 -9.801 1.00 62.69 93 CYS A O 1
ATOM 747 N N . ASP A 1 94 ? 35.134 19.804 -8.685 1.00 53.94 94 ASP A N 1
ATOM 748 C CA . ASP A 1 94 ? 35.834 19.865 -7.381 1.00 53.94 94 ASP A CA 1
ATOM 749 C C . ASP A 1 94 ? 36.142 18.479 -6.765 1.00 53.94 94 ASP A C 1
ATOM 751 O O . ASP A 1 94 ? 36.935 18.351 -5.832 1.00 53.94 94 ASP A O 1
ATOM 755 N N . LEU A 1 95 ? 35.529 17.413 -7.293 1.00 58.69 95 LEU A N 1
ATOM 756 C CA . LEU A 1 95 ? 35.809 16.015 -6.961 1.00 58.69 95 LEU A CA 1
ATOM 757 C C . LEU A 1 95 ? 36.404 15.294 -8.175 1.00 58.69 95 LEU A C 1
ATOM 759 O O . LEU A 1 95 ? 35.792 15.242 -9.242 1.00 58.69 95 LEU A O 1
ATOM 763 N N . VAL A 1 96 ? 37.569 14.666 -7.992 1.00 64.50 96 VAL A N 1
ATOM 764 C CA . VAL A 1 96 ? 38.247 13.887 -9.040 1.00 64.50 96 VAL A CA 1
ATOM 765 C C . VAL A 1 96 ? 37.399 12.668 -9.410 1.00 64.50 96 VAL A C 1
ATOM 767 O O . VAL A 1 96 ? 37.364 11.681 -8.672 1.00 64.50 96 VAL A O 1
ATOM 770 N N . PHE A 1 97 ? 36.759 12.691 -10.583 1.00 71.38 97 PHE A N 1
ATOM 771 C CA . PHE A 1 97 ? 36.177 11.486 -11.174 1.00 71.38 97 PHE A CA 1
ATOM 772 C C . PHE A 1 97 ? 37.283 10.441 -11.401 1.00 71.38 97 PHE A C 1
ATOM 774 O O . PHE A 1 97 ? 38.249 10.679 -12.136 1.00 71.38 97 PHE A O 1
ATOM 781 N N . ARG A 1 98 ? 37.161 9.282 -10.745 1.00 73.19 98 ARG A N 1
ATOM 782 C CA . ARG A 1 98 ? 38.138 8.177 -10.813 1.00 73.19 98 ARG A CA 1
ATOM 783 C C . ARG A 1 98 ? 37.752 7.067 -11.798 1.00 73.19 98 ARG A C 1
ATOM 785 O O . ARG A 1 98 ? 38.473 6.082 -11.896 1.00 73.19 98 ARG A O 1
ATOM 792 N N . GLY A 1 99 ? 36.622 7.196 -12.493 1.00 76.88 99 GLY A N 1
ATOM 793 C CA . GLY A 1 99 ? 36.182 6.203 -13.472 1.00 76.88 99 GLY A CA 1
ATOM 794 C C . GLY A 1 99 ? 36.935 6.298 -14.801 1.00 76.88 99 GLY A C 1
ATOM 795 O O . GLY A 1 99 ? 37.630 7.277 -15.080 1.00 76.88 99 GLY A O 1
ATOM 796 N N . SER A 1 100 ? 36.771 5.268 -15.632 1.00 87.62 100 SER A N 1
ATOM 797 C CA . SER A 1 100 ? 37.311 5.247 -16.996 1.00 87.62 100 SER A CA 1
ATOM 798 C C . SER A 1 100 ? 36.578 6.235 -17.912 1.00 87.62 100 SER A C 1
ATOM 800 O O . SER A 1 100 ? 35.449 6.640 -17.620 1.00 87.62 100 SER A O 1
ATOM 802 N N . PHE A 1 101 ? 37.188 6.568 -19.053 1.00 89.25 101 PHE A N 1
ATOM 803 C CA . PHE A 1 101 ? 36.535 7.356 -20.102 1.00 89.25 101 PHE A CA 1
ATOM 804 C C . PHE A 1 101 ? 35.206 6.723 -20.545 1.00 89.25 101 PHE A C 1
ATOM 806 O O . PHE A 1 101 ? 34.177 7.393 -20.549 1.00 89.25 101 PHE A O 1
ATOM 813 N N . ALA A 1 102 ? 35.185 5.408 -20.783 1.00 89.50 102 ALA A N 1
ATOM 814 C CA . ALA A 1 102 ? 33.961 4.692 -21.136 1.00 89.50 102 ALA A CA 1
ATOM 815 C C . ALA A 1 102 ? 32.882 4.816 -20.052 1.00 89.50 102 ALA A C 1
ATOM 817 O O . ALA A 1 102 ? 31.721 5.082 -20.350 1.00 89.50 102 ALA A O 1
ATOM 818 N N . THR A 1 103 ? 33.257 4.703 -18.775 1.00 88.38 103 THR A N 1
ATOM 819 C CA . THR A 1 103 ? 32.316 4.927 -17.671 1.00 88.38 103 THR A CA 1
ATOM 820 C C . THR A 1 103 ? 31.734 6.338 -17.707 1.00 88.38 103 THR A C 1
ATOM 822 O O . THR A 1 103 ? 30.535 6.488 -17.498 1.00 88.38 103 THR A O 1
ATOM 825 N N . ALA A 1 104 ? 32.548 7.357 -17.986 1.00 88.25 104 ALA A N 1
ATOM 826 C CA . ALA A 1 104 ? 32.076 8.733 -18.093 1.00 88.25 104 ALA A CA 1
ATOM 827 C C . ALA A 1 104 ? 31.111 8.942 -19.264 1.00 88.25 104 ALA A C 1
ATOM 829 O O . ALA A 1 104 ? 30.083 9.586 -19.079 1.00 88.25 104 ALA A O 1
ATOM 830 N N . VAL A 1 105 ? 31.387 8.355 -20.432 1.00 90.25 105 VAL A N 1
ATOM 831 C CA . VAL A 1 105 ? 30.490 8.435 -21.596 1.00 90.25 105 VAL A CA 1
ATOM 832 C C . VAL A 1 105 ? 29.126 7.815 -21.277 1.00 90.25 105 VAL A C 1
ATOM 834 O O . VAL A 1 105 ? 28.103 8.458 -21.482 1.00 90.25 105 VAL A O 1
ATOM 837 N N . PHE A 1 106 ? 29.087 6.623 -20.672 1.00 89.50 106 PHE A N 1
ATOM 838 C CA . PHE A 1 106 ? 27.832 5.983 -20.242 1.00 89.50 106 PHE A CA 1
ATOM 839 C C . PHE A 1 106 ? 27.118 6.708 -19.089 1.00 89.50 106 PHE A C 1
ATOM 841 O O . PHE A 1 106 ? 25.930 6.485 -18.851 1.00 89.50 106 PHE A O 1
ATOM 848 N N . LEU A 1 107 ? 27.828 7.541 -18.325 1.00 86.31 107 LEU A N 1
ATOM 849 C CA . LEU A 1 107 ? 27.212 8.423 -17.334 1.00 86.31 107 LEU A CA 1
ATOM 850 C C . LEU A 1 107 ? 26.611 9.675 -17.982 1.00 86.31 107 LEU A C 1
ATOM 852 O O . LEU A 1 107 ? 25.530 10.093 -17.581 1.00 86.31 107 LEU A O 1
ATOM 856 N N . ALA A 1 108 ? 27.276 10.222 -18.999 1.00 87.25 108 ALA A N 1
ATOM 857 C CA . ALA A 1 108 ? 26.818 11.379 -19.761 1.00 87.25 108 ALA A CA 1
ATOM 858 C C . ALA A 1 108 ? 25.640 11.047 -20.698 1.00 87.25 108 ALA A C 1
ATOM 860 O O . ALA A 1 108 ? 24.754 11.875 -20.886 1.00 87.25 108 ALA A O 1
ATOM 861 N N . LEU A 1 109 ? 25.606 9.836 -21.260 1.00 88.56 109 LEU A N 1
ATOM 862 C CA . LEU A 1 109 ? 24.607 9.377 -22.229 1.00 88.56 109 LEU A CA 1
ATOM 863 C C . LEU A 1 109 ? 23.681 8.325 -21.600 1.00 88.56 109 LEU A C 1
ATOM 865 O O . LEU A 1 109 ? 23.840 7.124 -21.806 1.00 88.56 109 LEU A O 1
ATOM 869 N N . GLN A 1 110 ? 22.738 8.765 -20.766 1.00 80.25 110 GLN A N 1
ATOM 870 C CA . GLN A 1 110 ? 21.817 7.870 -20.040 1.00 80.25 110 GLN A CA 1
ATOM 871 C C . GLN A 1 110 ? 20.400 7.842 -20.613 1.00 80.25 110 GLN A C 1
ATOM 873 O O . GLN A 1 110 ? 19.575 7.046 -20.154 1.00 80.25 110 GLN A O 1
ATOM 878 N N . ALA A 1 111 ? 20.083 8.716 -21.568 1.00 79.31 111 ALA A N 1
ATOM 879 C CA . ALA A 1 111 ? 18.726 8.853 -22.065 1.00 79.31 111 ALA A CA 1
ATOM 880 C C . ALA A 1 111 ? 18.494 8.023 -23.342 1.00 79.31 111 ALA A C 1
ATOM 882 O O . ALA A 1 111 ? 19.427 7.815 -24.115 1.00 79.31 111 ALA A O 1
ATOM 883 N N . PRO A 1 112 ? 17.252 7.574 -23.613 1.00 75.50 112 PRO A N 1
ATOM 884 C CA . PRO A 1 112 ? 16.943 6.800 -24.819 1.00 75.50 112 PRO A CA 1
ATOM 885 C C . PRO A 1 112 ? 17.325 7.501 -26.131 1.00 75.50 112 PRO A C 1
ATOM 887 O O . PRO A 1 112 ? 17.749 6.846 -27.076 1.00 75.50 112 PRO A O 1
ATOM 890 N N . HIS A 1 113 ? 17.217 8.831 -26.194 1.00 83.69 113 HIS A N 1
ATOM 891 C CA . HIS A 1 113 ? 17.600 9.609 -27.378 1.00 83.69 113 HIS A CA 1
ATOM 892 C C . HIS A 1 113 ? 19.116 9.700 -27.596 1.00 83.69 113 HIS A C 1
ATOM 894 O O . HIS A 1 113 ? 19.541 10.131 -28.659 1.00 83.69 113 HIS A O 1
ATOM 900 N N . ASP A 1 114 ? 19.933 9.268 -26.632 1.00 87.75 114 ASP A N 1
ATOM 901 C CA . ASP A 1 114 ? 21.389 9.183 -26.782 1.00 87.75 114 ASP A CA 1
ATOM 902 C C . ASP A 1 114 ? 21.833 7.848 -27.430 1.00 87.75 114 ASP A C 1
ATOM 904 O O . ASP A 1 114 ? 23.030 7.581 -27.557 1.00 87.75 114 ASP A O 1
ATOM 908 N N . SER A 1 115 ? 20.883 6.985 -27.829 1.00 88.62 115 SER A N 1
ATOM 909 C CA . SER A 1 115 ? 21.148 5.639 -28.365 1.00 88.62 115 SER A CA 1
ATOM 910 C C . SER A 1 115 ? 22.104 5.646 -29.564 1.00 88.62 115 SER A C 1
ATOM 912 O O . SER A 1 115 ? 22.964 4.771 -29.662 1.00 88.62 115 SER A O 1
ATOM 914 N N . ASP A 1 116 ? 21.996 6.627 -30.461 1.00 90.56 116 ASP A N 1
ATOM 915 C CA . ASP A 1 116 ? 22.848 6.705 -31.653 1.00 90.56 116 ASP A CA 1
ATOM 916 C C . ASP A 1 116 ? 24.295 7.050 -31.308 1.00 90.56 116 ASP A C 1
ATOM 918 O O . ASP A 1 116 ? 25.219 6.388 -31.783 1.00 90.56 116 ASP A O 1
ATOM 922 N N . HIS A 1 117 ? 24.499 8.025 -30.420 1.00 92.44 117 HIS A N 1
ATOM 923 C CA . HIS A 1 117 ? 25.825 8.384 -29.916 1.00 92.44 117 HIS A CA 1
ATOM 924 C C . HIS A 1 117 ? 26.460 7.228 -29.143 1.00 92.44 117 HIS A C 1
ATOM 926 O O . HIS A 1 117 ? 27.635 6.928 -29.346 1.00 92.44 117 HIS A O 1
ATOM 932 N N . LEU A 1 118 ? 25.690 6.521 -28.309 1.00 92.19 118 LEU A N 1
ATOM 933 C CA . LEU A 1 118 ? 26.179 5.323 -27.624 1.00 92.19 118 LEU A CA 1
ATOM 934 C C . LEU A 1 118 ? 26.579 4.221 -28.606 1.00 92.19 118 LEU A C 1
ATOM 936 O O . LEU A 1 118 ? 27.606 3.578 -28.411 1.00 92.19 118 LEU A O 1
ATOM 940 N N . ARG A 1 119 ? 25.814 4.020 -29.679 1.00 92.44 119 ARG A N 1
ATOM 941 C CA . ARG A 1 119 ? 26.142 3.037 -30.715 1.00 92.44 119 ARG A CA 1
ATOM 942 C C . ARG A 1 119 ? 27.426 3.396 -31.459 1.00 92.44 119 ARG A C 1
ATOM 944 O O . ARG A 1 119 ? 28.266 2.520 -31.648 1.00 92.44 119 ARG A O 1
ATOM 951 N N . GLN A 1 120 ? 27.622 4.670 -31.812 1.00 93.00 120 GLN A N 1
ATOM 952 C CA . GLN A 1 120 ? 28.891 5.149 -32.381 1.00 93.00 120 GLN A CA 1
ATOM 953 C C . GLN A 1 120 ? 30.061 4.903 -31.417 1.00 93.00 120 GLN A C 1
ATOM 955 O O . GLN A 1 120 ? 31.111 4.421 -31.835 1.00 93.00 120 GLN A O 1
ATOM 960 N N . PHE A 1 121 ? 29.872 5.185 -30.125 1.00 94.12 121 PHE A N 1
ATOM 961 C CA . PHE A 1 121 ? 30.895 4.954 -29.105 1.00 94.12 121 PHE A CA 1
ATOM 962 C C . PHE A 1 121 ? 31.264 3.474 -28.978 1.00 94.12 121 PHE A C 1
ATOM 964 O O . PHE A 1 121 ? 32.439 3.115 -28.969 1.00 94.12 121 PHE A O 1
ATOM 971 N N . VAL A 1 122 ? 30.259 2.603 -28.905 1.00 93.38 122 VAL A N 1
ATOM 972 C CA . VAL A 1 122 ? 30.454 1.154 -28.795 1.00 93.38 122 VAL A CA 1
ATOM 973 C C . VAL A 1 122 ? 31.140 0.601 -30.046 1.00 93.38 122 VAL A C 1
ATOM 975 O O . VAL A 1 122 ? 32.023 -0.241 -29.918 1.00 93.38 122 VAL A O 1
ATOM 978 N N . ALA A 1 123 ? 30.802 1.105 -31.237 1.00 92.38 123 ALA A N 1
ATOM 979 C CA . ALA A 1 123 ? 31.486 0.744 -32.478 1.00 92.38 123 ALA A CA 1
ATOM 980 C C . ALA A 1 123 ? 32.955 1.205 -32.502 1.00 92.38 123 ALA A C 1
ATOM 982 O O . ALA A 1 123 ? 33.803 0.486 -33.019 1.00 92.38 123 ALA A O 1
ATOM 983 N N . HIS A 1 124 ? 33.262 2.370 -31.922 1.00 92.62 124 HIS A N 1
ATOM 984 C CA . HIS A 1 124 ? 34.629 2.884 -31.809 1.00 92.62 124 HIS A CA 1
ATOM 985 C C . HIS A 1 124 ? 35.489 2.076 -30.825 1.00 92.62 124 HIS A C 1
ATOM 987 O O . HIS A 1 124 ? 36.651 1.800 -31.110 1.00 92.62 124 HIS A O 1
ATOM 993 N N . VAL A 1 125 ? 34.932 1.698 -29.670 1.00 92.12 125 VAL A N 1
ATOM 994 C CA . VAL A 1 125 ? 35.670 0.980 -28.615 1.00 92.12 125 VAL A CA 1
ATOM 995 C C . VAL A 1 125 ? 35.735 -0.531 -28.861 1.00 92.12 125 VAL A C 1
ATOM 997 O O . VAL A 1 125 ? 36.695 -1.174 -28.441 1.00 92.12 125 VAL A O 1
ATOM 1000 N N . GLY A 1 126 ? 34.731 -1.105 -29.521 1.00 91.69 126 GLY A N 1
ATOM 1001 C CA . GLY A 1 126 ? 34.527 -2.553 -29.603 1.00 91.69 126 GLY A CA 1
ATOM 1002 C C . GLY A 1 126 ? 33.761 -3.085 -28.386 1.00 91.69 126 GLY A C 1
ATOM 1003 O O . GLY A 1 126 ? 34.030 -2.716 -27.239 1.00 91.69 126 GLY A O 1
ATOM 1004 N N . ARG A 1 127 ? 32.775 -3.960 -28.619 1.00 91.38 127 ARG A N 1
ATOM 1005 C CA . ARG A 1 127 ? 31.910 -4.525 -27.559 1.00 91.38 127 ARG A CA 1
ATOM 1006 C C . ARG A 1 127 ? 32.699 -5.425 -26.610 1.00 91.38 127 ARG A C 1
ATOM 1008 O O . ARG A 1 127 ? 32.497 -5.378 -25.398 1.00 91.38 127 ARG A O 1
ATOM 1015 N N . GLU A 1 128 ? 33.623 -6.192 -27.166 1.00 89.38 128 GLU A N 1
ATOM 1016 C CA . GLU A 1 128 ? 34.538 -7.098 -26.480 1.00 89.38 128 GLU A CA 1
ATOM 1017 C C . GLU A 1 128 ? 35.426 -6.368 -25.457 1.00 89.38 128 GLU A C 1
ATOM 1019 O O . GLU A 1 128 ? 35.736 -6.908 -24.394 1.00 89.38 128 GLU A O 1
ATOM 1024 N N . ASN A 1 129 ? 35.740 -5.094 -25.717 1.00 90.75 129 ASN A N 1
ATOM 1025 C CA . ASN A 1 129 ? 36.587 -4.265 -24.857 1.00 90.75 129 ASN A CA 1
ATOM 1026 C C . ASN A 1 129 ? 35.808 -3.583 -23.720 1.00 90.75 129 ASN A C 1
ATOM 1028 O O . ASN A 1 129 ? 36.400 -3.002 -22.805 1.00 90.75 129 ASN A O 1
ATOM 1032 N N . LEU A 1 130 ? 34.474 -3.653 -23.734 1.00 92.31 130 LEU A N 1
ATOM 1033 C CA . LEU A 1 130 ? 33.642 -3.116 -22.664 1.00 92.31 130 LEU A CA 1
ATOM 1034 C C . LEU A 1 130 ? 33.502 -4.122 -21.517 1.00 92.31 130 LEU A C 1
ATOM 1036 O O . LEU A 1 130 ? 33.412 -5.338 -21.700 1.00 92.31 130 LEU A O 1
ATOM 1040 N N . SER A 1 131 ? 33.438 -3.610 -20.286 1.00 91.94 131 SER A N 1
ATOM 1041 C CA . SER A 1 131 ? 33.058 -4.436 -19.133 1.00 91.94 131 SER A CA 1
ATOM 1042 C C . SER A 1 131 ? 31.601 -4.901 -19.249 1.00 91.94 131 SER A C 1
ATOM 1044 O O . SER A 1 131 ? 30.762 -4.170 -19.782 1.00 91.94 131 SER A O 1
ATOM 1046 N N . LEU A 1 132 ? 31.270 -6.058 -18.665 1.00 91.94 132 LEU A N 1
ATOM 1047 C CA . LEU A 1 132 ? 29.895 -6.586 -18.632 1.00 91.94 132 LEU A CA 1
ATOM 1048 C C . LEU A 1 132 ? 28.884 -5.571 -18.077 1.00 91.94 132 LEU A C 1
ATOM 1050 O O . LEU A 1 132 ? 27.780 -5.437 -18.593 1.00 91.94 132 LEU A O 1
ATOM 1054 N N . THR A 1 133 ? 29.286 -4.779 -17.080 1.00 90.81 133 THR A N 1
ATOM 1055 C CA . THR A 1 133 ? 28.449 -3.710 -16.518 1.00 90.81 133 THR A CA 1
ATOM 1056 C C . THR A 1 133 ? 28.117 -2.625 -17.544 1.00 90.81 133 THR A C 1
ATOM 1058 O O . THR A 1 133 ? 26.994 -2.122 -17.557 1.00 90.81 133 THR A O 1
ATOM 1061 N N . LEU A 1 134 ? 29.079 -2.230 -18.385 1.00 92.06 134 LEU A N 1
ATOM 1062 C CA . LEU A 1 134 ? 28.850 -1.220 -19.423 1.00 92.06 134 LEU A CA 1
ATOM 1063 C C . LEU A 1 134 ? 28.031 -1.790 -20.583 1.00 92.06 134 LEU A C 1
ATOM 1065 O O . LEU A 1 134 ? 27.136 -1.101 -21.058 1.00 92.06 134 LEU A O 1
ATOM 1069 N N . LEU A 1 135 ? 28.259 -3.050 -20.971 1.00 93.62 135 LEU A N 1
ATOM 1070 C CA . LEU A 1 135 ? 27.428 -3.739 -21.964 1.00 93.62 135 LEU A CA 1
ATOM 1071 C C . LEU A 1 135 ? 25.971 -3.854 -21.508 1.00 93.62 135 LEU A C 1
ATOM 1073 O O . LEU A 1 135 ? 25.065 -3.504 -22.258 1.00 93.62 135 LEU A O 1
ATOM 1077 N N . ALA A 1 136 ? 25.736 -4.256 -20.258 1.00 91.56 136 ALA A N 1
ATOM 1078 C CA . ALA A 1 136 ? 24.393 -4.317 -19.695 1.00 91.56 136 ALA A CA 1
ATOM 1079 C C . ALA A 1 136 ? 23.723 -2.931 -19.730 1.00 91.56 136 ALA A C 1
ATOM 1081 O O . ALA A 1 136 ? 22.613 -2.791 -20.240 1.00 91.56 136 ALA A O 1
ATOM 1082 N N . LYS A 1 137 ? 24.417 -1.878 -19.269 1.00 90.50 137 LYS A N 1
ATOM 1083 C CA . LYS A 1 137 ? 23.918 -0.491 -19.344 1.00 90.50 137 LYS A CA 1
ATOM 1084 C C . LYS A 1 137 ? 23.625 -0.046 -20.776 1.00 90.50 137 LYS A C 1
ATOM 1086 O O . LYS A 1 137 ? 22.617 0.618 -20.998 1.00 90.50 137 LYS A O 1
ATOM 1091 N N . TYR A 1 138 ? 24.469 -0.426 -21.731 1.00 92.69 138 TYR A N 1
ATOM 1092 C CA . TYR A 1 138 ? 24.244 -0.149 -23.142 1.00 92.69 138 TYR A CA 1
ATOM 1093 C C . TYR A 1 138 ? 22.960 -0.797 -23.648 1.00 92.69 138 TYR A C 1
ATOM 1095 O O . TYR A 1 138 ? 22.131 -0.092 -24.215 1.00 92.69 138 TYR A O 1
ATOM 1103 N N . MET A 1 139 ? 22.732 -2.081 -23.354 1.00 92.44 139 MET A N 1
ATOM 1104 C CA . MET A 1 139 ? 21.488 -2.772 -23.720 1.00 92.44 139 MET A CA 1
ATOM 1105 C C . MET A 1 139 ? 20.237 -2.044 -23.206 1.00 92.44 139 MET A C 1
ATOM 1107 O O . MET A 1 139 ? 19.228 -1.973 -23.901 1.00 92.44 139 MET A O 1
ATOM 1111 N N . ALA A 1 140 ? 20.287 -1.468 -22.002 1.00 89.38 140 ALA A N 1
ATOM 1112 C CA . ALA A 1 140 ? 19.155 -0.734 -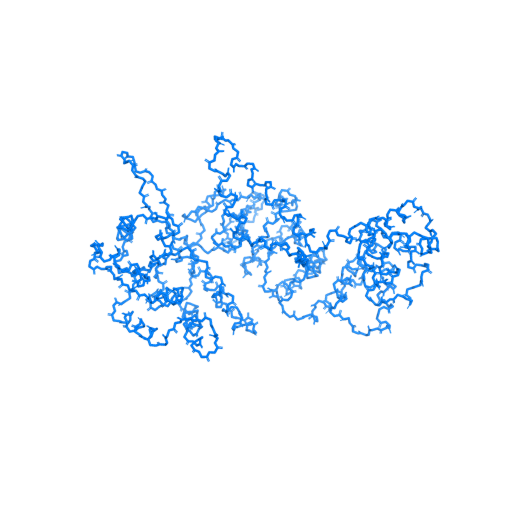21.437 1.00 89.38 140 ALA A CA 1
ATOM 1113 C C . ALA A 1 140 ? 18.829 0.584 -22.169 1.00 89.38 140 ALA A C 1
ATOM 1115 O O . ALA A 1 140 ? 17.657 0.993 -22.189 1.00 89.38 140 ALA A O 1
ATOM 1116 N N . CYS A 1 141 ? 19.845 1.243 -22.735 1.00 89.81 141 CYS A N 1
ATOM 1117 C CA . CYS A 1 141 ? 19.729 2.529 -23.430 1.00 89.81 141 CYS A CA 1
ATOM 1118 C C . CYS A 1 141 ? 19.566 2.384 -24.948 1.00 89.81 141 CYS A C 1
ATOM 1120 O O . CYS A 1 141 ? 18.980 3.263 -25.573 1.00 89.81 141 CYS A O 1
ATOM 1122 N N . CYS A 1 142 ? 20.069 1.293 -25.527 1.00 90.75 142 CYS A N 1
ATOM 1123 C CA . CYS A 1 142 ? 19.989 1.020 -26.953 1.00 90.75 142 CYS A CA 1
ATOM 1124 C C . CYS A 1 142 ? 18.529 0.811 -27.386 1.00 90.75 142 CYS A C 1
ATOM 1126 O O . CYS A 1 142 ? 17.736 0.183 -26.676 1.00 90.75 142 CYS A O 1
ATOM 1128 N N . LEU A 1 143 ? 18.179 1.363 -28.547 1.00 90.19 143 LEU A N 1
ATOM 1129 C CA . LEU A 1 143 ? 16.868 1.204 -29.185 1.00 90.19 143 LEU A CA 1
ATOM 1130 C C . LEU A 1 143 ? 16.893 0.230 -30.374 1.00 90.19 143 LEU A C 1
ATOM 1132 O O . LEU A 1 143 ? 15.839 -0.127 -30.890 1.00 90.19 143 LEU A O 1
ATOM 1136 N N . ASP A 1 144 ? 18.079 -0.205 -30.801 1.00 92.56 144 ASP A N 1
ATOM 1137 C CA . ASP A 1 144 ? 18.273 -1.123 -31.924 1.00 92.56 144 ASP A CA 1
ATOM 1138 C C . ASP A 1 144 ? 18.216 -2.580 -31.438 1.00 92.56 144 ASP A C 1
ATOM 1140 O O . ASP A 1 144 ? 19.080 -3.039 -30.687 1.00 92.56 144 ASP A O 1
ATOM 1144 N N . SER A 1 145 ? 17.180 -3.313 -31.856 1.00 94.31 145 SER A N 1
ATOM 1145 C CA . SER A 1 145 ? 16.945 -4.685 -31.397 1.00 94.31 145 SER A CA 1
ATOM 1146 C C . SER A 1 145 ? 18.073 -5.648 -31.776 1.00 94.31 145 SER A C 1
ATOM 1148 O O . SER A 1 145 ? 18.398 -6.526 -30.978 1.00 94.31 145 SER A O 1
ATOM 1150 N N . GLU A 1 146 ? 18.663 -5.536 -32.968 1.00 95.06 146 GLU A N 1
ATOM 1151 C CA . GLU A 1 146 ? 19.730 -6.458 -33.379 1.00 95.06 146 GLU A CA 1
ATOM 1152 C C . GLU A 1 146 ? 21.000 -6.220 -32.571 1.00 95.06 146 GLU A C 1
ATOM 1154 O O . GLU A 1 146 ? 21.686 -7.164 -32.169 1.00 95.06 146 GLU A O 1
ATOM 1159 N N . GLU A 1 147 ? 21.301 -4.952 -32.305 1.00 94.44 147 GLU A N 1
ATOM 1160 C CA . GLU A 1 147 ? 22.464 -4.568 -31.521 1.00 94.44 147 GLU A CA 1
ATOM 1161 C C . GLU A 1 147 ? 22.340 -5.025 -30.061 1.00 94.44 147 GLU A C 1
ATOM 1163 O O . GLU A 1 147 ? 23.297 -5.571 -29.505 1.00 94.44 147 GLU A O 1
ATOM 1168 N N . ILE A 1 148 ? 21.145 -4.923 -29.466 1.00 95.44 148 ILE A N 1
ATOM 1169 C CA . ILE A 1 148 ? 20.869 -5.481 -28.133 1.00 95.44 148 ILE A CA 1
ATOM 1170 C C . ILE A 1 148 ? 21.138 -6.992 -28.111 1.00 95.44 148 ILE A C 1
ATOM 1172 O O . ILE A 1 148 ? 21.799 -7.476 -27.192 1.00 95.44 148 ILE A O 1
ATOM 1176 N N . LEU A 1 149 ? 20.687 -7.737 -29.127 1.00 96.00 149 LEU A N 1
ATOM 1177 C CA . LEU A 1 149 ? 20.911 -9.187 -29.221 1.00 96.00 149 LEU A CA 1
ATOM 1178 C C . LEU A 1 149 ? 22.389 -9.551 -29.430 1.00 96.00 149 LEU A C 1
ATOM 1180 O O . LEU A 1 149 ? 22.851 -10.603 -28.982 1.00 96.00 149 LEU A O 1
ATOM 1184 N N . ARG A 1 150 ? 23.174 -8.700 -30.102 1.00 94.94 150 ARG A N 1
ATOM 1185 C CA . ARG A 1 150 ? 24.636 -8.874 -30.192 1.00 94.94 150 ARG A CA 1
ATOM 1186 C C . ARG A 1 150 ? 25.293 -8.697 -28.826 1.00 94.94 150 ARG A C 1
ATOM 1188 O O . ARG A 1 150 ? 26.095 -9.541 -28.437 1.00 94.94 150 ARG A O 1
ATOM 1195 N N . CYS A 1 151 ? 24.920 -7.660 -28.079 1.00 94.56 151 CYS A N 1
ATOM 1196 C CA . CYS A 1 151 ? 25.403 -7.464 -26.712 1.00 94.56 151 CYS A CA 1
ATOM 1197 C C . CYS A 1 151 ? 24.975 -8.596 -25.775 1.00 94.56 151 CYS A C 1
ATOM 1199 O O . CYS A 1 151 ? 25.770 -9.026 -24.947 1.00 94.56 151 CYS A O 1
ATOM 1201 N N . TRP A 1 152 ? 23.753 -9.107 -25.925 1.00 94.69 152 TRP A N 1
ATOM 1202 C CA . TRP A 1 152 ? 23.262 -10.231 -25.135 1.00 94.69 152 TRP A CA 1
ATOM 1203 C C . TRP A 1 152 ? 24.109 -11.492 -25.339 1.00 94.69 152 TRP A C 1
ATOM 1205 O O . TRP A 1 152 ? 24.575 -12.084 -24.366 1.00 94.69 152 TRP A O 1
ATOM 1215 N N . ARG A 1 153 ? 24.401 -11.849 -26.596 1.00 93.81 153 ARG A N 1
ATOM 1216 C CA . ARG A 1 153 ? 25.284 -12.980 -26.927 1.00 93.81 153 ARG A CA 1
ATOM 1217 C C . ARG A 1 153 ? 26.706 -12.795 -26.401 1.00 93.81 153 ARG A C 1
ATOM 1219 O O . ARG A 1 153 ? 27.291 -13.750 -25.903 1.00 93.81 153 ARG A O 1
ATOM 1226 N N . GLU A 1 154 ? 27.235 -11.576 -26.467 1.00 93.50 154 GLU A N 1
ATOM 1227 C CA . GLU A 1 154 ? 28.556 -11.235 -25.923 1.00 93.50 154 GLU A CA 1
ATOM 1228 C C . GLU A 1 154 ? 28.609 -11.356 -24.391 1.00 93.50 154 GLU A C 1
ATOM 1230 O O . GLU A 1 154 ? 29.599 -11.810 -23.823 1.00 93.50 154 GLU A O 1
ATOM 1235 N N . ILE A 1 155 ? 27.538 -10.972 -23.693 1.00 92.19 155 ILE A N 1
ATOM 1236 C CA . ILE A 1 155 ? 27.445 -11.181 -22.244 1.00 92.19 155 ILE A CA 1
ATOM 1237 C C . ILE A 1 155 ? 27.396 -12.680 -21.938 1.00 92.19 155 ILE A C 1
ATOM 1239 O O . ILE A 1 155 ? 28.153 -13.134 -21.083 1.00 92.19 155 ILE A O 1
ATOM 1243 N N . GLY A 1 156 ? 26.566 -13.443 -22.655 1.00 90.81 156 GLY A N 1
ATOM 1244 C CA . GLY A 1 156 ? 26.423 -14.887 -22.454 1.00 90.81 156 GLY A CA 1
ATOM 1245 C C . GLY A 1 156 ? 27.697 -15.686 -22.749 1.00 90.81 156 GLY A C 1
ATOM 1246 O O . GLY A 1 156 ? 27.984 -16.653 -22.048 1.00 90.81 156 GLY A O 1
ATOM 1247 N N . SER A 1 157 ? 28.505 -15.268 -23.732 1.00 92.62 157 SER A N 1
ATOM 1248 C CA . SER A 1 157 ? 29.791 -15.919 -24.039 1.00 92.62 157 SER A CA 1
ATOM 1249 C C . SER A 1 157 ? 30.839 -15.707 -22.939 1.00 92.62 157 SER A C 1
ATOM 1251 O O . SER A 1 157 ? 31.700 -16.560 -22.728 1.00 92.62 157 SER A O 1
ATOM 1253 N N . ARG A 1 158 ? 30.757 -14.580 -22.221 1.00 91.94 158 ARG A N 1
ATOM 1254 C CA . ARG A 1 158 ? 31.699 -14.179 -21.163 1.00 91.94 158 ARG A CA 1
ATOM 1255 C C . ARG A 1 158 ? 31.239 -14.555 -19.758 1.00 91.94 158 ARG A C 1
ATOM 1257 O O . ARG A 1 158 ? 32.069 -14.652 -18.857 1.00 91.94 158 ARG A O 1
ATOM 1264 N N . SER A 1 159 ? 29.935 -14.708 -19.559 1.00 87.62 159 SER A N 1
ATOM 1265 C CA . SER A 1 159 ? 29.310 -15.025 -18.278 1.00 87.62 159 SER A CA 1
ATOM 1266 C C . SER A 1 159 ? 28.074 -15.895 -18.519 1.00 87.62 159 SER A C 1
ATOM 1268 O O . SER A 1 159 ? 27.036 -15.364 -18.918 1.00 87.62 159 SER A O 1
ATOM 1270 N N . PRO A 1 160 ? 28.155 -17.213 -18.255 1.00 81.94 160 PRO A N 1
ATOM 1271 C CA . PRO A 1 160 ? 27.015 -18.120 -18.408 1.00 81.94 160 PRO A CA 1
ATOM 1272 C C . PRO A 1 160 ? 25.821 -17.745 -17.521 1.00 81.94 160 PRO A C 1
ATOM 1274 O O . PRO A 1 160 ? 24.675 -17.978 -17.893 1.00 81.94 160 PRO A O 1
ATOM 1277 N N . GLU A 1 161 ? 26.086 -17.146 -16.357 1.00 83.50 161 GLU A N 1
ATOM 1278 C CA . GLU A 1 161 ? 25.061 -16.670 -15.428 1.00 83.50 161 GLU A CA 1
ATOM 1279 C C . GLU A 1 161 ? 24.955 -15.142 -15.453 1.00 83.50 161 GLU A C 1
ATOM 1281 O O . GLU A 1 161 ? 25.958 -14.420 -15.522 1.00 83.50 161 GLU A O 1
ATOM 1286 N N . VAL A 1 162 ? 23.722 -14.637 -15.360 1.00 81.06 162 VAL A N 1
ATOM 1287 C CA . VAL A 1 162 ? 23.455 -13.202 -15.235 1.00 81.06 162 VAL A CA 1
ATOM 1288 C C . VAL A 1 162 ? 23.656 -12.783 -13.786 1.00 81.06 162 VAL A C 1
ATOM 1290 O O . VAL A 1 162 ? 22.930 -13.211 -12.893 1.00 81.06 162 VAL A O 1
ATOM 1293 N N . LEU A 1 163 ? 24.622 -11.897 -13.549 1.00 80.19 163 LEU A N 1
ATOM 1294 C CA . LEU A 1 163 ? 24.865 -11.372 -12.210 1.00 80.19 163 LEU A CA 1
ATOM 1295 C C . LEU A 1 163 ? 23.708 -10.450 -11.772 1.00 80.19 163 LEU A C 1
ATOM 1297 O O . LEU A 1 163 ? 23.268 -9.614 -12.574 1.00 80.19 163 LEU A O 1
ATOM 1301 N N . PRO A 1 164 ? 23.276 -10.490 -10.495 1.00 79.94 164 PRO A N 1
ATOM 1302 C CA . PRO A 1 164 ? 22.158 -9.673 -10.004 1.00 79.94 164 PRO A CA 1
ATOM 1303 C C . PRO A 1 164 ? 22.327 -8.167 -10.262 1.00 79.94 164 PRO A C 1
ATOM 1305 O O . PRO A 1 164 ? 21.373 -7.457 -10.583 1.00 79.94 164 PRO A O 1
ATOM 1308 N N . GLN A 1 165 ? 23.565 -7.650 -10.208 1.00 82.00 165 GLN A N 1
ATOM 1309 C CA . GLN A 1 165 ? 23.833 -6.238 -10.514 1.00 82.00 165 GLN A CA 1
ATOM 1310 C C . GLN A 1 165 ? 23.563 -5.841 -11.979 1.00 82.00 165 GLN A C 1
ATOM 1312 O O . GLN A 1 165 ? 23.426 -4.652 -12.278 1.00 82.00 165 GLN A O 1
ATOM 1317 N N . HIS A 1 166 ? 23.513 -6.804 -12.904 1.00 87.06 166 HIS A N 1
ATOM 1318 C CA . HIS A 1 166 ? 23.318 -6.584 -14.342 1.00 87.06 166 HIS A CA 1
ATOM 1319 C C . HIS A 1 166 ? 21.899 -6.893 -14.802 1.00 87.06 166 HIS A C 1
ATOM 1321 O O . HIS A 1 166 ? 21.451 -6.280 -15.774 1.00 87.06 166 HIS A O 1
ATOM 1327 N N . ALA A 1 167 ? 21.191 -7.775 -14.085 1.00 86.69 167 ALA A N 1
ATOM 1328 C CA . ALA A 1 167 ? 19.830 -8.213 -14.396 1.00 86.69 167 ALA A CA 1
ATOM 1329 C C . ALA A 1 167 ? 18.917 -7.036 -14.753 1.00 86.69 167 ALA A C 1
ATOM 1331 O O . ALA A 1 167 ? 18.168 -7.086 -15.727 1.00 86.69 167 ALA A O 1
ATOM 1332 N N . SER A 1 168 ? 19.061 -5.926 -14.021 1.00 84.94 168 SER A N 1
ATOM 1333 C CA . SER A 1 168 ? 18.231 -4.749 -14.229 1.00 84.94 168 SER A CA 1
ATOM 1334 C C . SER A 1 168 ? 18.296 -4.138 -15.625 1.00 84.94 168 SER A C 1
ATOM 1336 O O . SER A 1 168 ? 17.275 -3.819 -16.241 1.00 84.94 168 SER A O 1
ATOM 1338 N N . TYR A 1 169 ? 19.511 -3.983 -16.128 1.00 88.50 169 TYR A N 1
ATOM 1339 C CA . TYR A 1 169 ? 19.746 -3.376 -17.421 1.00 88.50 169 TYR A CA 1
ATOM 1340 C C . TYR A 1 169 ? 19.492 -4.372 -18.556 1.00 88.50 169 TYR A C 1
ATOM 1342 O O . TYR A 1 169 ? 18.916 -3.999 -19.578 1.00 88.50 169 TYR A O 1
ATOM 1350 N N . ILE A 1 170 ? 19.851 -5.641 -18.340 1.00 91.50 170 ILE A N 1
ATOM 1351 C CA . ILE A 1 170 ? 19.654 -6.723 -19.310 1.00 91.50 170 ILE A CA 1
ATOM 1352 C C . ILE A 1 170 ? 18.164 -6.942 -19.571 1.00 91.50 170 ILE A C 1
ATOM 1354 O O . ILE A 1 170 ? 17.754 -6.899 -20.727 1.00 91.50 170 ILE A O 1
ATOM 1358 N N . ILE A 1 171 ? 17.343 -7.078 -18.520 1.00 90.75 171 ILE A N 1
ATOM 1359 C CA . ILE A 1 171 ? 15.883 -7.212 -18.647 1.00 90.75 171 ILE A CA 1
ATOM 1360 C C . ILE A 1 171 ? 15.323 -6.054 -19.475 1.00 90.75 171 ILE A C 1
ATOM 1362 O O . ILE A 1 171 ? 14.622 -6.276 -20.457 1.00 90.75 171 ILE A O 1
ATOM 1366 N N . ARG A 1 172 ? 15.684 -4.809 -19.142 1.00 88.75 172 ARG A N 1
ATOM 1367 C CA . ARG A 1 172 ? 15.193 -3.628 -19.866 1.00 88.75 172 ARG A CA 1
ATOM 1368 C C . ARG A 1 172 ? 15.551 -3.655 -21.357 1.00 88.75 172 ARG A C 1
ATOM 1370 O O . ARG A 1 172 ? 14.728 -3.249 -22.175 1.00 88.75 172 ARG A O 1
ATOM 1377 N N . GLY A 1 173 ? 16.754 -4.106 -21.708 1.00 91.88 173 GLY A N 1
ATOM 1378 C CA . GLY A 1 173 ? 17.163 -4.299 -23.100 1.00 91.88 173 GLY A CA 1
ATOM 1379 C C . GLY A 1 173 ? 16.353 -5.395 -23.790 1.00 91.88 173 GLY A C 1
ATOM 1380 O O . GLY A 1 173 ? 15.707 -5.132 -24.801 1.00 91.88 173 GLY A O 1
ATOM 1381 N N . LEU A 1 174 ? 16.329 -6.596 -23.205 1.00 94.38 174 LEU A N 1
ATOM 1382 C CA . LEU A 1 174 ? 15.680 -7.782 -23.771 1.00 94.38 174 LEU A CA 1
ATOM 1383 C C . LEU A 1 174 ? 14.187 -7.588 -24.040 1.00 94.38 174 LEU A C 1
ATOM 1385 O O . LEU A 1 174 ? 13.698 -8.081 -25.053 1.00 94.38 174 LEU A O 1
ATOM 1389 N N . LEU A 1 175 ? 13.475 -6.829 -23.200 1.00 92.50 175 LEU A N 1
ATOM 1390 C CA . LEU A 1 175 ? 12.048 -6.530 -23.393 1.00 92.50 175 LEU A CA 1
ATOM 1391 C C . LEU A 1 175 ? 11.728 -5.812 -24.717 1.00 92.50 175 LEU A C 1
ATOM 1393 O O . LEU A 1 175 ? 10.572 -5.794 -25.130 1.00 92.50 175 LEU A O 1
ATOM 1397 N N . ARG A 1 176 ? 12.731 -5.237 -25.394 1.00 91.31 176 ARG A N 1
ATOM 1398 C CA . ARG A 1 176 ? 12.593 -4.589 -26.711 1.00 91.31 176 ARG A CA 1
ATOM 1399 C C . ARG A 1 176 ? 12.954 -5.503 -27.882 1.00 91.31 176 ARG A C 1
ATOM 1401 O O . ARG A 1 176 ? 12.999 -5.040 -29.016 1.00 91.31 176 ARG A O 1
ATOM 1408 N N . THR A 1 177 ? 13.253 -6.769 -27.609 1.00 95.00 177 THR A N 1
ATOM 1409 C CA . THR A 1 177 ? 13.752 -7.727 -28.599 1.00 95.00 177 THR A CA 1
ATOM 1410 C C . THR A 1 177 ? 12.824 -8.936 -28.721 1.00 95.00 177 THR A C 1
ATOM 1412 O O . THR A 1 177 ? 12.051 -9.213 -27.800 1.00 95.00 177 THR A O 1
ATOM 1415 N N . PRO A 1 178 ? 12.929 -9.718 -29.808 1.00 95.12 178 PRO A N 1
ATOM 1416 C CA . PRO A 1 178 ? 12.244 -11.006 -29.921 1.00 95.12 178 PRO A CA 1
ATOM 1417 C C . PRO A 1 178 ? 12.609 -12.016 -28.816 1.00 95.12 178 PRO A C 1
ATOM 1419 O O . PRO A 1 178 ? 11.794 -12.870 -28.483 1.00 95.12 178 PRO A O 1
ATOM 1422 N N . GLU A 1 179 ? 13.792 -11.904 -28.199 1.00 94.69 179 GLU A N 1
ATOM 1423 C CA . GLU A 1 179 ? 14.250 -12.785 -27.109 1.00 94.69 179 GLU A CA 1
ATOM 1424 C C . GLU A 1 179 ? 13.804 -12.314 -25.710 1.00 94.69 179 GLU A C 1
ATOM 1426 O O . GLU A 1 179 ? 14.386 -12.696 -24.693 1.00 94.69 179 GLU A O 1
ATOM 1431 N N . TRP A 1 180 ? 12.753 -11.493 -25.616 1.00 94.56 180 TRP A N 1
ATOM 1432 C CA . TRP A 1 180 ? 12.261 -10.960 -24.340 1.00 94.56 180 TRP A CA 1
ATOM 1433 C C . TRP A 1 180 ? 11.908 -12.041 -23.306 1.00 94.56 180 TRP A C 1
ATOM 1435 O O . TRP A 1 180 ? 11.944 -11.771 -22.107 1.00 94.56 180 TRP A O 1
ATOM 1445 N N . ARG A 1 181 ? 11.611 -13.274 -23.740 1.00 94.56 181 ARG A N 1
ATOM 1446 C CA . ARG A 1 181 ? 11.347 -14.422 -22.856 1.00 94.56 181 ARG A CA 1
ATOM 1447 C C . ARG A 1 181 ? 12.509 -14.721 -21.909 1.00 94.56 181 ARG A C 1
ATOM 1449 O O . ARG A 1 181 ? 12.259 -15.010 -20.744 1.00 94.56 181 ARG A O 1
ATOM 1456 N N . SER A 1 182 ? 13.751 -14.509 -22.339 1.00 92.31 182 SER A N 1
ATOM 1457 C CA . SER A 1 182 ? 14.935 -14.646 -21.480 1.00 92.31 182 SER A CA 1
ATOM 1458 C C . SER A 1 182 ? 14.883 -13.706 -20.264 1.00 92.31 182 SER A C 1
ATOM 1460 O O . SER A 1 182 ? 15.406 -14.026 -19.200 1.00 92.31 182 SER A O 1
ATOM 146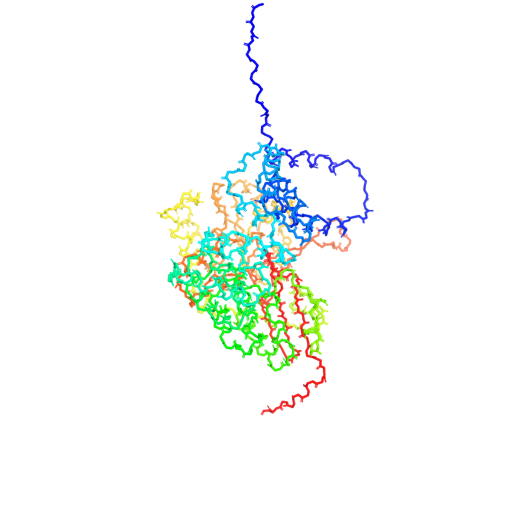2 N N . ALA A 1 183 ? 14.198 -12.558 -20.367 1.00 91.19 183 ALA A N 1
ATOM 1463 C CA . ALA A 1 183 ? 14.002 -11.647 -19.240 1.00 91.19 183 ALA A CA 1
ATOM 1464 C C . ALA A 1 183 ? 13.093 -12.234 -18.145 1.00 91.19 183 ALA A C 1
ATOM 1466 O O . ALA A 1 183 ? 13.263 -11.906 -16.969 1.00 91.19 183 ALA A O 1
ATOM 1467 N N . VAL A 1 184 ? 12.148 -13.106 -18.516 1.00 89.88 184 VAL A N 1
ATOM 1468 C CA . VAL A 1 184 ? 11.277 -13.817 -17.570 1.00 89.88 184 VAL A CA 1
ATOM 1469 C C . VAL A 1 184 ? 12.100 -14.793 -16.733 1.00 89.88 184 VAL A C 1
ATOM 1471 O O . VAL A 1 184 ? 11.944 -14.829 -15.513 1.00 89.88 184 VAL A O 1
ATOM 1474 N N . ASP A 1 185 ? 13.002 -15.540 -17.366 1.00 88.81 185 ASP A N 1
ATOM 1475 C CA . ASP A 1 185 ? 13.848 -16.525 -16.686 1.00 88.81 185 ASP A CA 1
ATOM 1476 C C . ASP A 1 185 ? 14.832 -15.854 -15.727 1.00 88.81 185 ASP A C 1
ATOM 1478 O O . ASP A 1 185 ? 14.948 -16.265 -14.571 1.00 88.81 185 ASP A O 1
ATOM 1482 N N . ILE A 1 186 ? 15.452 -14.749 -16.162 1.00 87.94 186 ILE A N 1
ATOM 1483 C CA . ILE A 1 186 ? 16.311 -13.921 -15.302 1.00 87.94 186 ILE 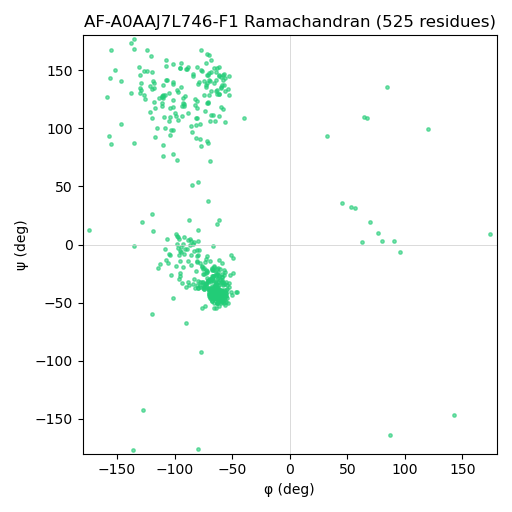A CA 1
ATOM 1484 C C . ILE A 1 186 ? 15.521 -13.431 -14.081 1.00 87.94 186 ILE A C 1
ATOM 1486 O O . ILE A 1 186 ? 15.999 -13.531 -12.955 1.00 87.94 186 ILE A O 1
ATOM 1490 N N . LEU A 1 187 ? 14.293 -12.937 -14.275 1.00 84.75 187 LEU A N 1
ATOM 1491 C CA . LEU A 1 187 ? 13.461 -12.465 -13.168 1.00 84.75 187 LEU A CA 1
ATOM 1492 C C . LEU A 1 187 ? 13.041 -13.600 -12.220 1.00 84.75 187 LEU A C 1
ATOM 1494 O O . LEU A 1 187 ? 12.973 -13.390 -11.012 1.00 84.75 187 LEU A O 1
ATOM 1498 N N . LYS A 1 188 ? 12.753 -14.801 -12.738 1.00 82.44 188 LYS A N 1
ATOM 1499 C CA . LYS A 1 188 ? 12.379 -15.970 -11.920 1.00 82.44 188 LYS A CA 1
ATOM 1500 C C . LYS A 1 188 ? 13.536 -16.486 -11.062 1.00 82.44 188 LYS A C 1
ATOM 1502 O O . LYS A 1 188 ? 13.258 -17.077 -10.014 1.00 82.44 188 LYS A O 1
ATOM 1507 N N . ALA A 1 189 ? 14.777 -16.268 -11.501 1.00 81.12 189 ALA A N 1
ATOM 1508 C CA . ALA A 1 189 ? 15.995 -16.608 -10.770 1.00 81.12 189 ALA A CA 1
ATOM 1509 C C . ALA A 1 189 ? 16.312 -15.628 -9.621 1.00 81.12 189 ALA A C 1
ATOM 1511 O O . ALA A 1 189 ? 17.055 -15.982 -8.707 1.00 81.12 189 ALA A O 1
ATOM 1512 N N . GLU A 1 190 ? 15.734 -14.421 -9.627 1.00 74.44 190 GLU A N 1
ATOM 1513 C CA . GLU A 1 190 ? 15.894 -13.462 -8.531 1.00 74.44 190 GLU A CA 1
ATOM 1514 C C . GLU A 1 190 ? 15.158 -13.924 -7.252 1.00 74.44 190 GLU A C 1
ATOM 1516 O O . GLU A 1 190 ? 14.094 -14.557 -7.323 1.00 74.44 190 GLU A O 1
ATOM 1521 N N . PRO A 1 191 ? 15.682 -13.593 -6.053 1.00 66.88 191 PRO A N 1
ATOM 1522 C CA . PRO A 1 191 ? 15.024 -13.920 -4.793 1.00 66.88 191 PRO A CA 1
ATOM 1523 C C . PRO A 1 191 ? 13.596 -13.359 -4.703 1.00 66.88 191 PRO A C 1
ATOM 1525 O O . PRO A 1 191 ? 13.314 -12.239 -5.122 1.00 66.88 191 PRO A O 1
ATOM 1528 N N . ILE A 1 192 ? 12.693 -14.123 -4.085 1.00 57.81 192 ILE A N 1
ATOM 1529 C CA . ILE A 1 192 ? 11.308 -13.704 -3.815 1.00 57.81 192 ILE A CA 1
ATOM 1530 C C . ILE A 1 192 ? 11.308 -12.406 -2.983 1.00 57.81 192 ILE A C 1
ATOM 1532 O O . ILE A 1 192 ? 12.074 -12.275 -2.028 1.00 57.81 192 ILE A O 1
ATOM 1536 N N . GLY A 1 193 ? 10.437 -11.452 -3.333 1.00 50.41 193 GLY A N 1
ATOM 1537 C CA . GLY A 1 193 ? 10.217 -10.226 -2.552 1.00 50.41 193 GLY A CA 1
ATOM 1538 C C . GLY A 1 193 ? 10.996 -8.979 -3.001 1.00 50.41 193 GLY A C 1
ATOM 1539 O O . GLY A 1 193 ? 10.706 -7.879 -2.521 1.00 50.41 193 GLY A O 1
ATOM 1540 N N . THR A 1 194 ? 11.921 -9.070 -3.962 1.00 49.53 194 THR A N 1
ATOM 1541 C CA . THR A 1 194 ? 12.578 -7.886 -4.548 1.00 49.53 194 THR A CA 1
ATOM 1542 C C . THR A 1 194 ? 11.698 -7.245 -5.625 1.00 49.53 194 THR A C 1
ATOM 1544 O O . THR A 1 194 ? 11.766 -7.553 -6.813 1.00 49.53 194 THR A O 1
ATOM 1547 N N . LYS A 1 195 ? 10.864 -6.273 -5.230 1.00 52.47 195 LYS A N 1
ATOM 1548 C CA . LYS A 1 195 ? 10.268 -5.337 -6.197 1.00 52.47 195 LYS A CA 1
ATOM 1549 C C . LYS A 1 195 ? 11.356 -4.400 -6.719 1.00 52.47 195 LYS A C 1
ATOM 1551 O O . LYS A 1 195 ? 11.527 -3.297 -6.207 1.00 52.47 195 LYS A O 1
ATOM 1556 N N . ASN A 1 196 ? 12.050 -4.811 -7.769 1.00 57.25 196 ASN A N 1
ATOM 1557 C CA . ASN A 1 196 ? 12.790 -3.875 -8.606 1.00 57.25 196 ASN A CA 1
ATOM 1558 C C . ASN A 1 196 ? 11.894 -3.473 -9.787 1.00 57.25 196 ASN A C 1
ATOM 1560 O O . ASN A 1 196 ? 11.002 -4.227 -10.176 1.00 57.25 196 ASN A O 1
ATOM 1564 N N . ALA A 1 197 ? 12.138 -2.307 -10.397 1.00 59.44 197 ALA A N 1
ATOM 1565 C CA . ALA A 1 197 ? 11.464 -1.833 -11.623 1.00 59.44 197 ALA A CA 1
ATOM 1566 C C . ALA A 1 197 ? 11.463 -2.858 -12.789 1.00 59.44 197 ALA A C 1
ATOM 1568 O O . ALA A 1 197 ? 10.787 -2.675 -13.795 1.00 59.44 197 ALA A O 1
ATOM 1569 N N . LEU A 1 198 ? 12.211 -3.946 -12.624 1.00 66.69 198 LEU A N 1
ATOM 1570 C CA . LEU A 1 198 ? 12.402 -5.075 -13.525 1.00 66.69 198 LEU A CA 1
ATOM 1571 C C . LEU A 1 198 ? 11.167 -5.941 -13.658 1.00 66.69 198 LEU A C 1
ATOM 1573 O O . LEU A 1 198 ? 10.772 -6.255 -14.775 1.00 66.69 198 LEU A O 1
ATOM 1577 N N . GLY A 1 199 ? 10.531 -6.268 -12.530 1.00 75.38 199 GLY A N 1
ATOM 1578 C CA . GLY A 1 199 ? 9.329 -7.094 -12.537 1.00 75.38 199 GLY A CA 1
ATOM 1579 C C . GLY A 1 199 ? 8.185 -6.419 -13.284 1.00 75.38 199 GLY A C 1
ATOM 1580 O O . GLY A 1 199 ? 7.521 -7.059 -14.088 1.00 75.38 199 GLY A O 1
ATOM 1581 N N . ALA A 1 200 ? 8.015 -5.106 -13.092 1.00 78.25 200 ALA A N 1
ATOM 1582 C CA . ALA A 1 200 ? 6.938 -4.345 -13.723 1.00 78.25 200 ALA A CA 1
ATOM 1583 C C . ALA A 1 200 ? 7.018 -4.368 -15.259 1.00 78.25 200 ALA A C 1
ATOM 1585 O O . ALA A 1 200 ? 6.001 -4.570 -15.912 1.00 78.25 200 ALA A O 1
ATOM 1586 N N . GLY A 1 201 ? 8.217 -4.214 -15.835 1.00 82.69 201 GLY A N 1
ATOM 1587 C CA . GLY A 1 201 ? 8.398 -4.257 -17.290 1.00 82.69 201 GLY A CA 1
ATOM 1588 C C . GLY A 1 201 ? 8.131 -5.640 -17.890 1.00 82.69 201 GLY A C 1
ATOM 1589 O O . GLY A 1 201 ? 7.470 -5.742 -18.919 1.00 82.69 201 GLY A O 1
ATOM 1590 N N . VAL A 1 202 ? 8.602 -6.706 -17.233 1.00 87.88 202 VAL A N 1
ATOM 1591 C CA . VAL A 1 202 ? 8.361 -8.093 -17.678 1.00 87.88 202 VAL A CA 1
ATOM 1592 C C . VAL A 1 202 ? 6.877 -8.435 -17.615 1.00 87.88 202 VAL A C 1
ATOM 1594 O O . VAL A 1 202 ? 6.325 -8.991 -18.558 1.00 87.88 202 VAL A O 1
ATOM 1597 N N . ILE A 1 203 ? 6.221 -8.064 -16.519 1.00 86.69 203 ILE A N 1
ATOM 1598 C CA . ILE A 1 203 ? 4.790 -8.274 -16.317 1.00 86.69 203 ILE A CA 1
ATOM 1599 C C . ILE A 1 203 ? 3.965 -7.512 -17.359 1.00 86.69 203 ILE A C 1
ATOM 1601 O O . ILE A 1 203 ? 3.055 -8.095 -17.943 1.00 86.69 203 ILE A O 1
ATOM 1605 N N . ALA A 1 204 ? 4.311 -6.249 -17.634 1.00 86.50 204 ALA A N 1
ATOM 1606 C CA . ALA A 1 204 ? 3.660 -5.472 -18.687 1.00 86.50 204 ALA A CA 1
ATOM 1607 C C . ALA A 1 204 ? 3.758 -6.188 -20.036 1.00 86.50 204 ALA A C 1
ATOM 1609 O O . ALA A 1 204 ? 2.751 -6.398 -20.708 1.00 86.50 204 ALA A O 1
ATOM 1610 N N . LYS A 1 205 ? 4.966 -6.650 -20.383 1.00 90.25 205 LYS A N 1
ATOM 1611 C CA . LYS A 1 205 ? 5.210 -7.369 -21.632 1.00 90.25 205 LYS A CA 1
ATOM 1612 C C . LYS A 1 205 ? 4.428 -8.681 -21.713 1.00 90.25 205 LYS A C 1
ATOM 1614 O O . LYS A 1 205 ? 3.888 -9.001 -22.763 1.00 90.25 205 LYS A O 1
ATOM 1619 N N . LEU A 1 206 ? 4.307 -9.424 -20.614 1.00 91.31 206 LEU A N 1
ATOM 1620 C CA . LEU A 1 206 ? 3.487 -10.638 -20.576 1.00 91.31 206 LEU A CA 1
ATOM 1621 C C . LEU A 1 206 ? 2.012 -10.341 -20.869 1.00 91.31 206 LEU A C 1
ATOM 1623 O O . LEU A 1 206 ? 1.394 -11.080 -21.630 1.00 91.31 206 LEU A O 1
ATOM 1627 N N . PHE A 1 207 ? 1.456 -9.255 -20.325 1.00 89.19 207 PHE A N 1
ATOM 1628 C CA . PHE A 1 207 ? 0.091 -8.843 -20.654 1.00 89.19 207 PHE A CA 1
ATOM 1629 C C . PHE A 1 207 ? -0.056 -8.360 -22.098 1.00 89.19 207 PHE A C 1
ATOM 1631 O O . PHE A 1 207 ? -1.038 -8.710 -22.753 1.00 89.19 207 PHE A O 1
ATOM 1638 N N . GLU A 1 208 ? 0.902 -7.596 -22.625 1.00 90.31 208 GLU A N 1
ATOM 1639 C CA . GLU A 1 208 ? 0.915 -7.203 -24.043 1.00 90.31 208 GLU A CA 1
ATOM 1640 C C . GLU A 1 208 ? 0.846 -8.429 -24.967 1.00 90.31 208 GLU A C 1
ATOM 1642 O O . GLU A 1 208 ? 0.083 -8.439 -25.929 1.00 90.31 208 GLU A O 1
ATOM 1647 N N . GLU A 1 209 ? 1.581 -9.488 -24.626 1.00 91.88 209 GLU A N 1
ATOM 1648 C CA . GLU A 1 209 ? 1.688 -10.731 -25.402 1.00 91.88 209 GLU A CA 1
ATOM 1649 C C . GLU A 1 209 ? 0.580 -11.756 -25.077 1.00 91.88 209 GLU A C 1
ATOM 1651 O O . GLU A 1 209 ? 0.601 -12.881 -25.575 1.00 91.88 209 GLU A O 1
ATOM 1656 N N . GLY A 1 210 ? -0.393 -11.404 -24.226 1.00 89.19 210 GLY A N 1
ATOM 1657 C CA . GLY A 1 210 ? -1.527 -12.274 -23.882 1.00 89.19 210 GLY A CA 1
ATOM 1658 C C . GLY A 1 210 ? -1.218 -13.410 -22.898 1.00 89.19 210 GLY A C 1
ATOM 1659 O O . GLY A 1 210 ? -2.057 -14.285 -22.684 1.00 89.19 210 GLY A O 1
ATOM 1660 N N . ALA A 1 211 ? -0.041 -13.414 -22.272 1.00 91.12 211 ALA A N 1
ATOM 1661 C CA . ALA A 1 211 ? 0.399 -14.419 -21.304 1.00 91.12 211 ALA A CA 1
ATOM 1662 C C . ALA A 1 211 ? -0.101 -14.115 -19.872 1.00 91.12 211 ALA A C 1
ATOM 1664 O O . ALA A 1 211 ? 0.672 -14.113 -18.910 1.00 91.12 211 ALA A O 1
ATOM 1665 N N . ASP A 1 212 ? -1.407 -13.870 -19.726 1.00 87.38 212 ASP A N 1
ATOM 1666 C CA . ASP A 1 212 ? -2.034 -13.354 -18.497 1.00 87.38 212 ASP A CA 1
ATOM 1667 C C . ASP A 1 212 ? -1.760 -14.242 -17.272 1.00 87.38 212 ASP A C 1
ATOM 1669 O O . ASP A 1 212 ? -1.396 -13.747 -16.208 1.00 87.38 212 ASP A O 1
ATOM 1673 N N . SER A 1 213 ? -1.879 -15.566 -17.414 1.00 87.38 213 SER A N 1
ATOM 1674 C CA . SER A 1 213 ? -1.650 -16.510 -16.310 1.00 87.38 213 SER A CA 1
ATOM 1675 C C . SER A 1 213 ? -0.219 -16.463 -15.770 1.00 87.38 213 SER A C 1
ATOM 1677 O O . SER A 1 213 ? -0.017 -16.563 -14.563 1.00 87.38 213 SER A O 1
ATOM 1679 N N . GLU A 1 214 ? 0.772 -16.285 -16.645 1.00 88.56 214 GLU A N 1
ATOM 1680 C CA . GLU A 1 214 ? 2.177 -16.186 -16.245 1.00 88.56 214 GLU A CA 1
ATOM 1681 C C . GLU A 1 214 ? 2.479 -14.828 -15.605 1.00 88.56 214 GLU A C 1
ATOM 1683 O O . GLU A 1 214 ? 3.188 -14.763 -14.599 1.00 88.56 214 GLU A O 1
ATOM 1688 N N . ALA A 1 215 ? 1.879 -13.749 -16.123 1.00 86.31 215 ALA A N 1
ATOM 1689 C CA . ALA A 1 215 ? 1.933 -12.445 -15.471 1.00 86.31 215 ALA A CA 1
ATOM 1690 C C . ALA A 1 215 ? 1.377 -12.534 -14.042 1.00 86.31 215 ALA A C 1
ATOM 1692 O O . ALA A 1 215 ? 2.020 -12.072 -13.099 1.00 86.31 215 ALA A O 1
ATOM 1693 N N . PHE A 1 216 ? 0.224 -13.185 -13.859 1.00 81.00 216 PHE A N 1
ATOM 1694 C CA . PHE A 1 216 ? -0.405 -13.377 -12.551 1.00 81.00 216 PHE A CA 1
ATOM 1695 C C . PHE A 1 216 ? 0.436 -14.211 -11.581 1.00 81.00 216 PHE A C 1
ATOM 1697 O O . PHE A 1 216 ? 0.517 -13.865 -10.398 1.00 81.00 216 PHE A O 1
ATOM 1704 N N . ASP A 1 217 ? 1.103 -15.263 -12.059 1.00 82.94 217 ASP A N 1
ATOM 1705 C CA . ASP A 1 217 ? 2.046 -16.029 -11.237 1.00 82.94 217 ASP A CA 1
ATOM 1706 C C . ASP A 1 217 ? 3.187 -15.131 -10.731 1.00 82.94 217 ASP A C 1
ATOM 1708 O O . ASP A 1 217 ? 3.451 -15.073 -9.527 1.00 82.94 217 ASP A O 1
ATOM 1712 N N . LEU A 1 218 ? 3.791 -14.329 -11.613 1.00 81.19 218 LEU A N 1
ATOM 1713 C CA . LEU A 1 218 ? 4.842 -13.382 -11.230 1.00 81.19 218 LEU A CA 1
ATOM 1714 C C . LEU A 1 218 ? 4.343 -12.305 -10.257 1.00 81.19 218 LEU A C 1
ATOM 1716 O O . LEU A 1 218 ? 5.042 -11.983 -9.294 1.00 81.19 218 LEU A O 1
ATOM 1720 N N . TYR A 1 219 ? 3.124 -11.794 -10.449 1.00 77.56 219 TYR A N 1
ATOM 1721 C CA . TYR A 1 219 ? 2.472 -10.879 -9.505 1.00 77.56 219 TYR A CA 1
ATOM 1722 C C . TYR A 1 219 ? 2.368 -11.477 -8.103 1.00 77.56 219 TYR A C 1
ATOM 1724 O O . TYR A 1 219 ? 2.632 -10.790 -7.113 1.00 77.56 219 TYR A O 1
ATOM 1732 N N . SER A 1 220 ? 1.989 -12.754 -8.009 1.00 73.38 220 SER A N 1
ATOM 1733 C CA . SER A 1 220 ? 1.785 -13.439 -6.730 1.00 73.38 220 SER A CA 1
ATOM 1734 C C . SER A 1 220 ? 3.065 -13.600 -5.909 1.00 73.38 220 SER A C 1
ATOM 1736 O O . SER A 1 220 ? 3.007 -13.707 -4.685 1.00 73.38 220 SER A O 1
ATOM 1738 N N . ARG A 1 221 ? 4.228 -13.540 -6.566 1.00 73.12 221 ARG A N 1
ATOM 1739 C CA . ARG A 1 221 ? 5.555 -13.674 -5.950 1.00 73.12 221 ARG A CA 1
ATOM 1740 C C . ARG A 1 221 ? 6.098 -12.364 -5.363 1.00 73.12 221 ARG A C 1
ATOM 1742 O O . ARG A 1 221 ? 7.217 -12.351 -4.852 1.00 73.12 221 ARG A O 1
ATOM 1749 N N . SER A 1 222 ? 5.354 -11.258 -5.451 1.00 66.56 222 SER A N 1
ATOM 1750 C CA . SER A 1 222 ? 5.800 -9.938 -4.991 1.00 66.56 222 SER A CA 1
ATOM 1751 C C . SER A 1 222 ? 5.145 -9.516 -3.668 1.00 66.56 222 SER A C 1
ATOM 1753 O O . SER A 1 222 ? 3.924 -9.511 -3.525 1.00 66.56 222 SER A O 1
ATOM 1755 N N . ASP A 1 223 ? 5.961 -9.074 -2.705 1.00 56.16 223 ASP A N 1
ATOM 1756 C CA . ASP A 1 223 ? 5.532 -8.758 -1.329 1.00 56.16 223 ASP A CA 1
ATOM 1757 C C . ASP A 1 223 ? 4.840 -7.391 -1.155 1.00 56.16 223 ASP A C 1
ATOM 1759 O O . ASP A 1 223 ? 4.379 -7.041 -0.060 1.00 56.16 223 ASP A O 1
ATOM 1763 N N . SER A 1 224 ? 4.767 -6.573 -2.208 1.00 54.12 224 SER A N 1
ATOM 1764 C CA . SER A 1 224 ? 4.213 -5.218 -2.120 1.00 54.12 224 SER A CA 1
ATOM 1765 C C . SER A 1 224 ? 3.691 -4.736 -3.465 1.00 54.12 224 SER A C 1
ATOM 1767 O O . SER A 1 224 ? 4.398 -4.052 -4.217 1.00 54.12 224 SER A O 1
ATOM 1769 N N . TYR A 1 225 ? 2.434 -5.058 -3.769 1.00 63.06 225 TYR A N 1
ATOM 1770 C CA . TYR A 1 225 ? 1.841 -4.569 -5.002 1.00 63.06 225 TYR A CA 1
ATOM 1771 C C . TYR A 1 225 ? 1.095 -3.252 -4.842 1.00 63.06 225 TYR A C 1
ATOM 1773 O O . TYR A 1 225 ? 0.137 -3.098 -4.081 1.00 63.06 225 TYR A O 1
ATOM 1781 N N . CYS A 1 226 ? 1.595 -2.297 -5.617 1.00 68.62 226 CYS A N 1
ATOM 1782 C CA . CYS A 1 226 ? 0.871 -1.131 -6.071 1.00 68.62 226 CYS A CA 1
ATOM 1783 C C . CYS A 1 226 ? 0.696 -1.355 -7.572 1.00 68.62 226 CYS A C 1
ATOM 1785 O O . CYS A 1 226 ? 1.715 -1.496 -8.246 1.00 68.62 226 CYS A O 1
ATOM 1787 N N . ILE A 1 227 ? -0.539 -1.438 -8.049 1.00 75.19 227 ILE A N 1
ATOM 1788 C CA . ILE A 1 227 ? -0.872 -1.470 -9.474 1.00 75.19 227 ILE A CA 1
ATOM 1789 C C . ILE A 1 227 ? -0.420 -0.146 -10.084 1.00 75.19 227 ILE A C 1
ATOM 1791 O O . ILE A 1 227 ? -0.745 0.921 -9.540 1.00 75.19 227 ILE A O 1
ATOM 1795 N N . ASP A 1 228 ? 0.320 -0.220 -11.185 1.00 74.88 228 ASP A N 1
ATOM 1796 C CA . ASP A 1 228 ? 0.706 0.941 -11.981 1.00 74.88 228 ASP A CA 1
ATOM 1797 C C . ASP A 1 228 ? 0.329 0.737 -13.465 1.00 74.88 228 ASP A C 1
ATOM 1799 O O . ASP A 1 228 ? -0.754 0.231 -13.762 1.00 74.88 228 ASP A O 1
ATOM 1803 N N . ALA A 1 229 ? 1.168 1.200 -14.393 1.00 69.06 229 ALA A N 1
ATOM 1804 C CA . ALA A 1 229 ? 0.929 1.213 -15.834 1.00 69.06 229 ALA A CA 1
ATOM 1805 C C . ALA A 1 229 ? 0.875 -0.153 -16.510 1.00 69.06 229 ALA A C 1
ATOM 1807 O O . ALA A 1 229 ? 0.385 -0.261 -17.630 1.00 69.06 229 ALA A O 1
ATOM 1808 N N . GLU A 1 230 ? 1.452 -1.169 -15.880 1.00 76.75 230 GLU A N 1
ATOM 1809 C CA . GLU A 1 230 ? 1.800 -2.416 -16.548 1.00 76.75 230 GLU A CA 1
ATOM 1810 C C . GLU A 1 230 ? 0.589 -3.189 -17.093 1.00 76.75 230 GLU A C 1
ATOM 1812 O O . GLU A 1 230 ? 0.735 -3.986 -18.008 1.00 76.75 230 GLU A O 1
ATOM 1817 N N . ALA A 1 231 ? -0.614 -2.930 -16.582 1.00 76.06 231 ALA A N 1
ATOM 1818 C CA . ALA A 1 231 ? -1.817 -3.659 -16.964 1.00 76.06 231 ALA A CA 1
ATOM 1819 C C . ALA A 1 231 ? -2.698 -2.955 -18.003 1.00 76.06 231 ALA A C 1
ATOM 1821 O O . ALA A 1 231 ? -3.807 -3.418 -18.270 1.00 76.06 231 ALA A O 1
ATOM 1822 N N . ASP A 1 232 ? -2.236 -1.855 -18.604 1.00 85.69 232 ASP A N 1
ATOM 1823 C CA . ASP A 1 232 ? -3.028 -1.124 -19.600 1.00 85.69 232 ASP A CA 1
ATOM 1824 C C . ASP A 1 232 ? -3.424 -2.006 -20.795 1.00 85.69 232 ASP A C 1
ATOM 1826 O O . ASP A 1 232 ? -4.531 -1.851 -21.308 1.00 85.69 232 ASP A O 1
ATOM 1830 N N . ALA A 1 233 ? -2.583 -2.978 -21.171 1.00 86.50 233 ALA A N 1
ATOM 1831 C CA . ALA A 1 233 ? -2.877 -3.956 -22.220 1.00 86.50 233 ALA A CA 1
ATOM 1832 C C . ALA A 1 233 ? -4.079 -4.860 -21.885 1.00 86.50 233 ALA A C 1
ATOM 1834 O O . ALA A 1 233 ? -4.887 -5.160 -22.763 1.00 86.50 233 ALA A O 1
ATOM 1835 N N . CYS A 1 234 ? -4.250 -5.255 -20.616 1.00 87.56 234 CYS A N 1
ATOM 1836 C CA . CYS A 1 234 ? -5.416 -6.033 -20.176 1.00 87.56 234 CYS A CA 1
ATOM 1837 C C . CYS A 1 234 ? -6.712 -5.232 -20.266 1.00 87.56 234 CYS A C 1
ATOM 1839 O O . CYS A 1 234 ? -7.777 -5.817 -20.422 1.00 87.56 234 CYS A O 1
ATOM 1841 N N . MET A 1 235 ? -6.629 -3.906 -20.170 1.00 89.81 235 MET A N 1
ATOM 1842 C CA . MET A 1 235 ? -7.795 -3.027 -20.157 1.00 89.81 235 MET A CA 1
ATOM 1843 C C . MET A 1 235 ? -8.359 -2.739 -21.555 1.00 89.81 235 MET A C 1
ATOM 1845 O O . MET A 1 235 ? -9.441 -2.166 -21.663 1.00 89.81 235 MET A O 1
ATOM 1849 N N . GLU A 1 236 ? -7.656 -3.124 -22.627 1.00 89.31 236 GLU A N 1
ATOM 1850 C CA . GLU A 1 236 ? -8.111 -2.918 -24.010 1.00 89.31 236 GLU A CA 1
ATOM 1851 C C . GLU A 1 236 ? -9.286 -3.820 -24.412 1.00 89.31 236 GLU A C 1
ATOM 1853 O O . GLU A 1 236 ? -10.128 -3.410 -25.225 1.00 89.31 236 GLU A O 1
ATOM 1858 N N . ASP A 1 237 ? -9.352 -5.014 -23.821 1.00 89.50 237 ASP A N 1
ATOM 1859 C CA . ASP A 1 237 ? -10.404 -6.014 -23.995 1.00 89.50 237 ASP A CA 1
ATOM 1860 C C . ASP A 1 237 ? -11.226 -6.128 -22.699 1.00 89.50 237 ASP A C 1
ATOM 1862 O O . ASP A 1 237 ? -10.641 -6.298 -21.629 1.00 89.50 237 ASP A O 1
ATOM 1866 N N . PRO A 1 238 ? -12.566 -6.028 -22.751 1.00 89.62 238 PRO A N 1
ATOM 1867 C CA . PRO A 1 238 ? -13.389 -5.993 -21.545 1.00 89.62 238 PRO A CA 1
ATOM 1868 C C . PRO A 1 238 ? -13.283 -7.287 -20.730 1.00 89.62 238 PRO A C 1
ATOM 1870 O O . PRO A 1 238 ? -13.157 -7.226 -19.511 1.00 89.62 238 PRO A O 1
ATOM 1873 N N . ASP A 1 239 ? -13.249 -8.453 -21.372 1.00 89.44 239 ASP A N 1
ATOM 1874 C CA . ASP A 1 239 ? -13.221 -9.741 -20.674 1.00 89.44 239 ASP A CA 1
ATOM 1875 C C . ASP A 1 239 ? -11.881 -9.975 -19.967 1.00 89.44 239 ASP A C 1
ATOM 1877 O O . ASP A 1 239 ? -11.839 -10.495 -18.847 1.00 89.44 239 ASP A O 1
ATOM 1881 N N . ARG A 1 240 ? -10.773 -9.575 -20.600 1.00 90.19 240 ARG A N 1
ATOM 1882 C CA . ARG A 1 240 ? -9.446 -9.539 -19.967 1.00 90.19 240 ARG A CA 1
ATOM 1883 C C . ARG A 1 240 ? -9.395 -8.523 -18.834 1.00 90.19 240 ARG A C 1
ATOM 1885 O O . ARG A 1 240 ? -8.848 -8.844 -17.778 1.00 90.19 240 ARG A O 1
ATOM 1892 N N . ALA A 1 241 ? -9.997 -7.350 -19.016 1.00 91.00 241 ALA A N 1
ATOM 1893 C CA . ALA A 1 241 ? -10.043 -6.310 -17.999 1.00 91.00 241 ALA A CA 1
ATOM 1894 C C . ALA A 1 241 ? -10.753 -6.800 -16.733 1.00 91.00 241 ALA A C 1
ATOM 1896 O O . ALA A 1 241 ? -10.220 -6.643 -15.638 1.00 91.00 241 ALA A O 1
ATOM 1897 N N . GLU A 1 242 ? -11.912 -7.453 -16.863 1.00 91.62 242 GLU A N 1
ATOM 1898 C CA . GLU A 1 242 ? -12.635 -7.992 -15.704 1.00 91.62 242 GLU A CA 1
ATOM 1899 C C . GLU A 1 242 ? -11.818 -9.059 -14.972 1.00 91.62 242 GLU A C 1
ATOM 1901 O O . GLU A 1 242 ? -11.657 -8.976 -13.756 1.00 91.62 242 GLU A O 1
ATOM 1906 N N . ARG A 1 243 ? -11.202 -10.004 -15.700 1.00 89.38 243 ARG A N 1
ATOM 1907 C CA . ARG A 1 243 ? -10.322 -11.016 -15.084 1.00 89.38 243 ARG A CA 1
ATOM 1908 C C . ARG A 1 243 ? -9.146 -10.385 -14.342 1.00 89.38 243 ARG A C 1
ATOM 1910 O O . ARG A 1 243 ? -8.785 -10.836 -13.254 1.00 89.38 243 ARG A O 1
ATOM 1917 N N . TYR A 1 244 ? -8.553 -9.344 -14.920 1.00 89.38 244 TYR A N 1
ATOM 1918 C CA . TYR A 1 244 ? -7.474 -8.588 -14.297 1.00 89.38 244 TYR A CA 1
ATOM 1919 C C . TYR A 1 244 ? -7.939 -7.885 -13.009 1.00 89.38 244 TYR A C 1
ATOM 1921 O O . TYR A 1 244 ? -7.283 -7.989 -11.969 1.00 89.38 244 TYR A O 1
ATOM 1929 N N . LEU A 1 245 ? -9.093 -7.216 -13.043 1.00 91.44 245 LEU A N 1
ATOM 1930 C CA . LEU A 1 245 ? -9.671 -6.522 -11.888 1.00 91.44 245 LEU A CA 1
ATOM 1931 C C . LEU A 1 245 ? -10.090 -7.497 -10.776 1.00 91.44 245 LEU A C 1
ATOM 1933 O O . LEU A 1 245 ? -9.864 -7.222 -9.596 1.00 91.44 245 LEU A O 1
ATOM 1937 N N . ASP A 1 246 ? -10.616 -8.667 -11.124 1.00 90.44 246 ASP A N 1
ATOM 1938 C CA . ASP A 1 246 ? -10.945 -9.716 -10.157 1.00 90.44 246 ASP A CA 1
ATOM 1939 C C . ASP A 1 246 ? -9.690 -10.315 -9.518 1.00 90.44 246 ASP A C 1
ATOM 1941 O O . ASP A 1 246 ? -9.661 -10.568 -8.309 1.00 90.44 246 ASP A O 1
ATOM 1945 N N . MET A 1 247 ? -8.608 -10.466 -10.287 1.00 87.38 247 MET A N 1
ATOM 1946 C CA . MET A 1 247 ? -7.307 -10.830 -9.732 1.00 87.38 247 MET A CA 1
ATOM 1947 C C . MET A 1 247 ? -6.803 -9.759 -8.756 1.00 87.38 247 MET A C 1
ATOM 1949 O O . MET A 1 247 ? -6.356 -10.103 -7.662 1.00 87.38 247 MET A O 1
ATOM 1953 N N . ILE A 1 248 ? -6.929 -8.469 -9.087 1.00 87.69 248 ILE A N 1
ATOM 1954 C CA . ILE A 1 248 ? -6.578 -7.372 -8.170 1.00 87.69 248 ILE A CA 1
ATOM 1955 C C . ILE A 1 248 ? -7.333 -7.503 -6.844 1.00 87.69 248 ILE A C 1
ATOM 1957 O O . ILE A 1 248 ? -6.728 -7.341 -5.781 1.00 87.69 248 ILE A O 1
ATOM 1961 N N . VAL A 1 249 ? -8.634 -7.804 -6.897 1.00 89.50 249 VAL A N 1
ATOM 1962 C CA . VAL A 1 249 ? -9.463 -8.014 -5.703 1.00 89.50 249 VAL A CA 1
ATOM 1963 C C . VAL A 1 249 ? -8.978 -9.216 -4.910 1.00 89.50 249 VAL A C 1
ATOM 1965 O O . VAL A 1 249 ? -8.709 -9.081 -3.717 1.00 89.50 249 VAL A O 1
ATOM 1968 N N . LYS A 1 250 ? -8.786 -10.363 -5.569 1.00 86.19 250 LYS A N 1
ATOM 1969 C CA . LYS A 1 250 ? -8.295 -11.595 -4.938 1.00 86.19 250 LYS A CA 1
ATOM 1970 C C . LYS A 1 250 ? -6.946 -11.395 -4.243 1.00 86.19 250 LYS A C 1
ATOM 1972 O O . LYS A 1 250 ? -6.722 -11.936 -3.163 1.00 86.19 250 LYS A O 1
ATOM 1977 N N . MET A 1 251 ? -6.061 -10.614 -4.854 1.00 80.94 251 MET A N 1
ATOM 1978 C CA . MET A 1 251 ? -4.712 -10.344 -4.350 1.00 80.94 251 MET A CA 1
ATOM 1979 C C . MET A 1 251 ? -4.643 -9.136 -3.404 1.00 80.94 251 MET A C 1
ATOM 1981 O O . MET A 1 251 ? -3.590 -8.841 -2.837 1.00 80.94 251 MET A O 1
ATOM 1985 N N . GLU A 1 252 ? -5.764 -8.441 -3.211 1.00 85.81 252 GLU A N 1
ATOM 1986 C CA . GLU A 1 252 ? -5.904 -7.232 -2.400 1.00 85.81 252 GLU A CA 1
ATOM 1987 C C . GLU A 1 252 ? -4.976 -6.074 -2.813 1.00 85.81 252 GLU A C 1
ATOM 1989 O O . GLU A 1 252 ? -4.548 -5.259 -1.984 1.00 85.81 252 GLU A O 1
ATOM 1994 N N . PHE A 1 253 ? -4.656 -5.987 -4.105 1.00 85.38 253 PHE A N 1
ATOM 1995 C CA . PHE A 1 253 ? -3.713 -5.006 -4.634 1.00 85.38 253 PHE A CA 1
ATOM 1996 C C . PHE A 1 253 ? -4.296 -3.599 -4.689 1.00 85.38 253 PHE A C 1
ATOM 1998 O O . PHE A 1 253 ? -5.446 -3.378 -5.041 1.00 85.38 253 PHE A O 1
ATOM 2005 N N . LYS A 1 254 ? -3.472 -2.607 -4.358 1.00 87.38 254 LYS A N 1
ATOM 2006 C CA . LYS A 1 254 ? -3.887 -1.200 -4.288 1.00 87.38 254 LYS A CA 1
ATOM 2007 C C . LYS A 1 254 ? -3.305 -0.419 -5.454 1.00 87.38 254 LYS A C 1
ATOM 2009 O O . LYS A 1 254 ? -2.290 -0.823 -6.003 1.00 87.38 254 LYS A O 1
ATOM 2014 N N . LEU A 1 255 ? -3.881 0.723 -5.809 1.00 88.00 255 LEU A N 1
ATOM 2015 C CA . LEU A 1 255 ? -3.323 1.580 -6.864 1.00 88.00 255 LEU A CA 1
ATOM 2016 C C . LEU A 1 255 ? -2.152 2.412 -6.347 1.00 88.00 255 LEU A C 1
ATOM 2018 O O . LEU A 1 255 ? -2.217 2.950 -5.244 1.00 88.00 255 LEU A O 1
ATOM 2022 N N . SER A 1 256 ? -1.095 2.568 -7.143 1.00 84.50 256 SER A N 1
ATOM 2023 C CA . SER A 1 256 ? -0.009 3.512 -6.847 1.00 84.50 256 SER A CA 1
ATOM 2024 C C . SER A 1 256 ? -0.550 4.926 -6.591 1.00 84.50 256 SER A C 1
ATOM 2026 O O . SER A 1 256 ? -1.511 5.352 -7.228 1.00 84.50 256 SER A O 1
ATOM 2028 N N . TYR A 1 257 ? 0.071 5.692 -5.686 1.00 80.31 257 TYR A N 1
ATOM 2029 C CA . TYR A 1 257 ? -0.313 7.097 -5.460 1.00 80.31 257 TYR A CA 1
ATOM 2030 C C . TYR A 1 257 ? -0.193 7.937 -6.743 1.00 80.31 257 TYR A C 1
ATOM 2032 O O . TYR A 1 257 ? -1.004 8.830 -6.975 1.00 80.31 257 TYR A O 1
ATOM 2040 N N . ASN A 1 258 ? 0.775 7.592 -7.597 1.00 79.31 258 ASN A N 1
ATOM 2041 C CA . ASN A 1 258 ? 1.024 8.255 -8.876 1.00 79.31 258 ASN A CA 1
ATOM 2042 C C . ASN A 1 258 ? 0.119 7.744 -10.006 1.00 79.31 258 ASN A C 1
ATOM 2044 O O . ASN A 1 258 ? 0.264 8.187 -11.143 1.00 79.31 258 ASN A O 1
ATOM 2048 N N . PHE A 1 259 ? -0.796 6.811 -9.723 1.00 85.06 259 PHE A N 1
ATOM 2049 C CA . PHE A 1 259 ? -1.714 6.301 -10.729 1.00 85.06 259 PHE A CA 1
ATOM 2050 C C . PHE A 1 259 ? -2.679 7.414 -11.165 1.00 85.06 259 PHE A C 1
ATOM 2052 O O . PHE A 1 259 ? -3.534 7.884 -10.399 1.00 85.06 259 PHE A O 1
ATOM 2059 N N . ASP A 1 260 ? -2.511 7.841 -12.413 1.00 86.12 260 ASP A N 1
ATOM 2060 C CA . ASP A 1 260 ? -3.244 8.937 -13.033 1.00 86.12 260 ASP A CA 1
ATOM 2061 C C . ASP A 1 260 ? -4.296 8.386 -13.995 1.00 86.12 260 ASP A C 1
ATOM 2063 O O . ASP A 1 260 ? -4.007 8.104 -15.155 1.00 86.12 260 ASP A O 1
ATOM 2067 N N . ILE A 1 261 ? -5.524 8.217 -13.499 1.00 86.12 261 ILE A N 1
ATOM 2068 C CA . ILE A 1 261 ? -6.629 7.659 -14.286 1.00 86.12 261 ILE A CA 1
ATOM 2069 C C . ILE A 1 261 ? -6.975 8.506 -15.521 1.00 86.12 261 ILE A C 1
ATOM 2071 O O . ILE A 1 261 ? -7.445 7.961 -16.516 1.00 86.12 261 ILE A O 1
ATOM 2075 N N . GLU A 1 262 ? -6.709 9.816 -15.506 1.00 85.00 262 GLU A N 1
ATOM 2076 C CA . GLU A 1 262 ? -7.041 10.684 -16.642 1.00 85.00 262 GLU A CA 1
ATOM 2077 C C . GLU A 1 262 ? -6.161 10.398 -17.861 1.00 85.00 262 GLU A C 1
ATOM 2079 O O . GLU A 1 262 ? -6.619 10.524 -18.995 1.00 85.00 262 GLU A O 1
ATOM 2084 N N . LYS A 1 263 ? -4.923 9.941 -17.638 1.00 85.44 263 LYS A N 1
ATOM 2085 C CA . LYS A 1 263 ? -3.988 9.548 -18.705 1.00 85.44 263 LYS A CA 1
ATOM 2086 C C . LYS A 1 263 ? -4.198 8.119 -19.211 1.00 85.44 263 LYS A C 1
ATOM 2088 O O . LYS A 1 263 ? -3.534 7.710 -20.157 1.00 85.44 263 LYS A O 1
ATOM 2093 N N . ARG A 1 264 ? -5.098 7.353 -18.590 1.00 85.75 264 ARG A N 1
ATOM 2094 C CA . ARG A 1 264 ? -5.308 5.921 -18.849 1.00 85.75 264 ARG A CA 1
ATOM 2095 C C . ARG A 1 264 ? -6.538 5.720 -19.727 1.00 85.75 264 ARG A C 1
ATOM 2097 O O . ARG A 1 264 ? -7.622 5.390 -19.247 1.00 85.75 264 ARG A O 1
ATOM 2104 N N . THR A 1 265 ? -6.382 5.955 -21.025 1.00 86.44 265 THR A N 1
ATOM 2105 C CA . THR A 1 265 ? -7.483 5.872 -22.000 1.00 86.44 265 THR A CA 1
ATOM 2106 C C . THR A 1 265 ? -8.106 4.477 -22.069 1.00 86.44 265 THR A C 1
ATOM 2108 O O . THR A 1 265 ? -9.333 4.377 -22.105 1.00 86.44 265 THR A O 1
ATOM 2111 N N . SER A 1 266 ? -7.298 3.413 -21.996 1.00 87.88 266 SER A N 1
ATOM 2112 C CA . SER A 1 266 ? -7.760 2.017 -22.032 1.00 87.88 266 SER A CA 1
ATOM 2113 C C . SER A 1 266 ? -8.757 1.704 -20.909 1.00 87.88 266 SER A C 1
ATOM 2115 O O . SER A 1 266 ? -9.838 1.175 -21.155 1.00 87.88 266 SER A O 1
ATOM 2117 N N . TRP A 1 267 ? -8.486 2.166 -19.685 1.00 89.25 267 TRP A N 1
ATOM 2118 C CA . TRP A 1 267 ? -9.373 1.993 -18.527 1.00 89.25 267 TRP A CA 1
ATOM 2119 C C . TRP A 1 267 ? -10.725 2.696 -18.686 1.00 89.25 267 TRP A C 1
ATOM 2121 O O . TRP A 1 267 ? -11.709 2.290 -18.075 1.00 89.25 267 TRP A O 1
ATOM 2131 N N . ARG A 1 268 ? -10.790 3.759 -19.493 1.00 89.25 268 ARG A N 1
ATOM 2132 C CA . ARG A 1 268 ? -12.004 4.562 -19.709 1.00 89.25 268 ARG A CA 1
ATOM 2133 C C . ARG A 1 268 ? -12.811 4.130 -20.932 1.00 89.25 268 ARG A C 1
ATOM 2135 O O . ARG A 1 268 ? -13.900 4.659 -21.154 1.00 89.25 268 ARG A O 1
ATOM 2142 N N . LYS A 1 269 ? -12.276 3.200 -21.726 1.00 88.62 269 LYS A N 1
ATOM 2143 C CA . LYS A 1 269 ? -12.911 2.673 -22.937 1.00 88.62 269 LYS A CA 1
ATOM 2144 C C . LYS A 1 269 ? -14.179 1.894 -22.588 1.00 88.62 269 LYS A C 1
ATOM 2146 O O . LYS A 1 269 ? -15.247 2.196 -23.114 1.00 88.62 269 LYS A O 1
ATOM 2151 N N . HIS A 1 270 ? -14.058 0.968 -21.635 1.00 88.19 270 HIS A N 1
ATOM 2152 C CA . HIS A 1 270 ? -15.133 0.054 -21.220 1.00 88.19 270 HIS A CA 1
ATOM 2153 C C . HIS A 1 270 ? -15.764 0.415 -19.868 1.00 88.19 270 HIS A C 1
ATOM 2155 O O . HIS A 1 270 ? -16.865 -0.042 -19.558 1.00 88.19 270 HIS A O 1
ATOM 2161 N N . PHE A 1 271 ? -15.103 1.268 -19.078 1.00 91.62 271 PHE A N 1
ATOM 2162 C CA . PHE A 1 271 ? -15.545 1.632 -17.732 1.00 91.62 271 PHE A CA 1
ATOM 2163 C C . PHE A 1 271 ? -15.707 3.145 -17.557 1.00 91.62 271 PHE A C 1
ATOM 2165 O O . PHE A 1 271 ? -14.984 3.961 -18.132 1.00 91.62 271 PHE A O 1
ATOM 2172 N N . GLU A 1 272 ? -16.640 3.543 -16.699 1.00 93.00 272 GLU A N 1
ATOM 2173 C CA . GLU A 1 272 ? -16.626 4.861 -16.079 1.00 93.00 272 GLU A CA 1
ATOM 2174 C C . GLU A 1 272 ? -15.669 4.831 -14.889 1.00 93.00 272 GLU A C 1
ATOM 2176 O O . GLU A 1 272 ? -15.972 4.294 -13.820 1.00 93.00 272 GLU A O 1
ATOM 2181 N N . ALA A 1 273 ? -14.484 5.397 -15.092 1.00 92.88 273 ALA A N 1
ATOM 2182 C CA . ALA A 1 273 ? -13.430 5.426 -14.096 1.00 92.88 273 ALA A CA 1
ATOM 2183 C C . ALA A 1 273 ? -13.395 6.783 -13.392 1.00 92.88 273 ALA A C 1
ATOM 2185 O O . ALA A 1 273 ? -13.071 7.798 -14.003 1.00 92.88 273 ALA A O 1
ATOM 2186 N N . ASN A 1 274 ? -13.717 6.800 -12.100 1.00 92.25 274 ASN A N 1
ATOM 2187 C CA . ASN A 1 274 ? -13.805 8.027 -11.316 1.00 92.25 274 ASN A CA 1
ATOM 2188 C C . ASN A 1 274 ? -13.002 7.924 -10.024 1.00 92.25 274 ASN A C 1
ATOM 2190 O O . ASN A 1 274 ? -13.060 6.926 -9.300 1.00 92.25 274 ASN A O 1
ATOM 2194 N N . ARG A 1 275 ? -12.298 9.001 -9.675 1.00 92.88 275 ARG A N 1
ATOM 2195 C CA . ARG A 1 275 ? -11.679 9.129 -8.356 1.00 92.88 275 ARG A CA 1
ATOM 2196 C C . ARG A 1 275 ? -12.769 9.398 -7.316 1.00 92.88 275 ARG A C 1
ATOM 2198 O O . ARG A 1 275 ? -13.405 10.447 -7.321 1.00 92.88 275 ARG A O 1
ATOM 2205 N N . ALA A 1 276 ? -12.955 8.456 -6.402 1.00 93.25 276 ALA A N 1
ATOM 2206 C CA . ALA A 1 276 ? -13.952 8.502 -5.348 1.00 93.25 276 ALA A CA 1
ATOM 2207 C C . ALA A 1 276 ? -13.320 8.748 -3.974 1.00 93.25 276 ALA A C 1
ATOM 2209 O O . ALA A 1 276 ? -12.178 8.373 -3.699 1.00 93.25 276 ALA A O 1
ATOM 2210 N N . LYS A 1 277 ? -14.110 9.332 -3.075 1.00 92.19 277 LYS A N 1
ATOM 2211 C CA . LYS A 1 277 ? -13.876 9.288 -1.633 1.00 92.19 277 LYS A CA 1
ATOM 2212 C C . LYS A 1 277 ? -14.812 8.257 -1.032 1.00 92.19 277 LYS A C 1
ATOM 2214 O O . LYS A 1 277 ? -15.995 8.215 -1.368 1.00 92.19 277 LYS A O 1
ATOM 2219 N N . MET A 1 278 ? -14.292 7.464 -0.109 1.00 90.56 278 MET A N 1
ATOM 2220 C CA . MET A 1 278 ? -15.117 6.540 0.650 1.00 90.56 278 MET A CA 1
ATOM 2221 C C . MET A 1 278 ? -15.539 7.209 1.953 1.00 90.56 278 MET A C 1
ATOM 2223 O O . MET A 1 278 ? -14.702 7.647 2.745 1.00 90.56 278 MET A O 1
ATOM 2227 N N . LYS A 1 279 ? -16.848 7.370 2.151 1.00 87.38 279 LYS A N 1
ATOM 2228 C CA . LYS A 1 279 ? -17.392 7.952 3.380 1.00 87.38 279 LYS A CA 1
ATOM 2229 C C . LYS A 1 279 ? -17.158 6.995 4.557 1.00 87.38 279 LYS A C 1
ATOM 2231 O O . LYS A 1 279 ? -17.036 5.785 4.386 1.00 87.38 279 LYS A O 1
ATOM 2236 N N . TRP A 1 280 ? -17.177 7.525 5.782 1.00 81.69 280 TRP A N 1
ATOM 2237 C CA . TRP A 1 280 ? -16.995 6.727 7.009 1.00 81.69 280 TRP A CA 1
ATOM 2238 C C . TRP A 1 280 ? -18.085 5.666 7.227 1.00 81.69 280 TRP A C 1
ATOM 2240 O O . TRP A 1 280 ? -17.832 4.653 7.868 1.00 81.69 280 TRP A O 1
ATOM 2250 N N . ASN A 1 281 ? -19.276 5.857 6.651 1.00 85.38 281 ASN A N 1
ATOM 2251 C CA . ASN A 1 281 ? -20.342 4.848 6.616 1.00 85.38 281 ASN A CA 1
ATOM 2252 C C . ASN A 1 281 ? -20.133 3.777 5.520 1.00 85.38 281 ASN A C 1
ATOM 2254 O O . ASN A 1 281 ? -21.052 3.007 5.249 1.00 85.38 281 ASN A O 1
ATOM 2258 N N . SER A 1 282 ? -18.941 3.717 4.917 1.00 89.75 282 SER A N 1
ATOM 2259 C CA . SER A 1 282 ? -18.555 2.797 3.837 1.00 89.75 282 SER A CA 1
ATOM 2260 C C . SER A 1 282 ? -19.228 3.067 2.491 1.00 89.75 282 SER A C 1
ATOM 2262 O O . SER A 1 282 ? -19.281 2.179 1.653 1.00 89.75 282 SER A O 1
ATOM 2264 N N . GLU A 1 283 ? -19.768 4.266 2.272 1.00 93.19 283 GLU A N 1
ATOM 2265 C CA . GLU A 1 283 ? -20.457 4.624 1.029 1.00 93.19 283 GLU A CA 1
ATOM 2266 C C . GLU A 1 283 ? -19.542 5.372 0.052 1.00 93.19 283 GLU A C 1
ATOM 2268 O O . GLU A 1 283 ? -18.896 6.365 0.410 1.00 93.19 283 GLU A O 1
ATOM 2273 N N . CYS A 1 284 ? -19.530 4.929 -1.203 1.00 94.25 284 CYS A N 1
ATOM 2274 C CA . CYS A 1 284 ? -18.781 5.562 -2.278 1.00 94.25 284 CYS A CA 1
ATOM 2275 C C . CYS A 1 284 ? -19.377 6.932 -2.636 1.00 94.25 284 CYS A C 1
ATOM 2277 O O . CYS A 1 284 ? -20.580 7.073 -2.860 1.00 94.25 284 CYS A O 1
ATOM 2279 N N . SER A 1 285 ? -18.537 7.966 -2.741 1.00 94.69 285 SER A N 1
ATOM 2280 C CA . SER A 1 285 ? -18.992 9.306 -3.129 1.00 94.69 285 SER A CA 1
ATOM 2281 C C . SER A 1 285 ? -19.487 9.400 -4.574 1.00 94.69 285 SER A C 1
ATOM 2283 O O . SER A 1 285 ? -20.227 10.335 -4.864 1.00 94.69 285 SER A O 1
ATOM 2285 N N . CYS A 1 286 ? -19.065 8.481 -5.451 1.00 94.50 286 CYS A N 1
ATOM 2286 C CA . CYS A 1 286 ? -19.408 8.473 -6.875 1.00 94.50 286 CYS A CA 1
ATOM 2287 C C . CYS A 1 286 ? -20.691 7.676 -7.138 1.00 94.50 286 CYS A C 1
ATOM 2289 O O . CYS A 1 286 ? -21.711 8.270 -7.462 1.00 94.50 286 CYS A O 1
ATOM 2291 N N . CYS A 1 287 ? -20.670 6.355 -6.939 1.00 94.50 287 CYS A N 1
ATOM 2292 C CA . CYS A 1 287 ? -21.802 5.481 -7.273 1.00 94.50 287 CYS A CA 1
ATOM 2293 C C . CYS A 1 287 ? -22.800 5.261 -6.127 1.00 94.50 287 CYS A C 1
ATOM 2295 O O . CYS A 1 287 ? -23.786 4.560 -6.313 1.00 94.50 287 CYS A O 1
ATOM 2297 N N . ARG A 1 288 ? -22.540 5.799 -4.926 1.00 94.38 288 ARG A N 1
ATOM 2298 C CA . ARG A 1 288 ? -23.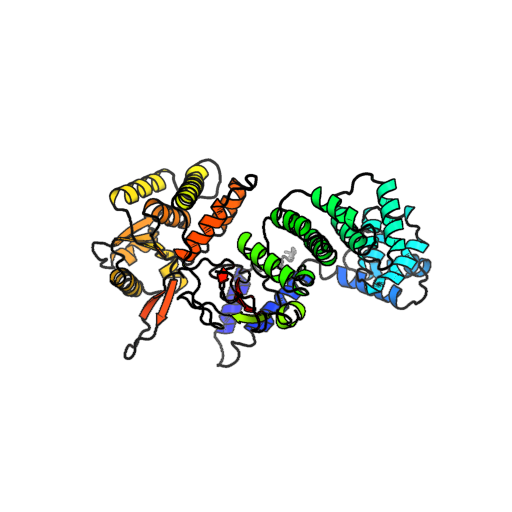350 5.580 -3.709 1.00 94.38 288 ARG A CA 1
ATOM 2299 C C . ARG A 1 288 ? -23.421 4.133 -3.208 1.00 94.38 288 ARG A C 1
ATOM 2301 O O . ARG A 1 288 ? -24.055 3.898 -2.182 1.00 94.38 288 ARG A O 1
ATOM 2308 N N . THR A 1 289 ? -22.734 3.180 -3.839 1.00 94.31 289 THR A N 1
ATOM 2309 C CA . THR A 1 289 ? -22.633 1.813 -3.316 1.00 94.31 289 THR A CA 1
ATOM 2310 C C . THR A 1 289 ? -21.986 1.822 -1.935 1.00 94.31 289 THR A C 1
ATOM 2312 O O . THR A 1 289 ? -20.962 2.478 -1.713 1.00 94.31 289 THR A O 1
ATOM 2315 N N . ARG A 1 290 ? -22.578 1.074 -1.001 1.00 93.56 290 ARG A N 1
ATOM 2316 C CA . ARG A 1 290 ? -22.002 0.831 0.319 1.00 93.56 290 ARG A CA 1
ATOM 2317 C C . ARG A 1 290 ? -21.165 -0.441 0.289 1.00 93.56 290 ARG A C 1
ATOM 2319 O O . ARG A 1 290 ? -21.697 -1.515 0.032 1.00 93.56 290 ARG A O 1
ATOM 2326 N N . LEU A 1 291 ? -19.873 -0.313 0.572 1.00 91.81 291 LEU A N 1
ATOM 2327 C CA . LEU A 1 291 ? -18.957 -1.442 0.646 1.00 91.81 291 LEU A CA 1
ATOM 2328 C C . LEU A 1 291 ? -19.338 -2.390 1.791 1.00 91.81 291 LEU A C 1
ATOM 2330 O O . LEU A 1 291 ? -19.729 -1.918 2.870 1.00 91.81 291 LEU A O 1
ATOM 2334 N N . PRO A 1 292 ? -19.218 -3.712 1.580 1.00 89.62 292 PRO A N 1
ATOM 2335 C CA . PRO A 1 292 ? -19.556 -4.692 2.595 1.00 89.62 292 PRO A CA 1
ATOM 2336 C C . PRO A 1 292 ? -18.632 -4.564 3.816 1.00 89.62 292 PRO A C 1
ATOM 2338 O O . PRO A 1 292 ? -17.458 -4.191 3.689 1.00 89.62 292 PRO A O 1
ATOM 2341 N N . PRO A 1 293 ? -19.135 -4.877 5.023 1.00 86.94 293 PRO A N 1
ATOM 2342 C CA . PRO A 1 293 ? -18.305 -4.903 6.216 1.00 86.94 293 PRO A CA 1
ATOM 2343 C C . PRO A 1 293 ? -17.227 -5.986 6.084 1.00 86.94 293 PRO A C 1
ATOM 2345 O O . PRO A 1 293 ? -17.515 -7.130 5.736 1.00 86.94 293 PRO A O 1
ATOM 2348 N N . GLY A 1 294 ? -15.987 -5.631 6.402 1.00 81.25 294 GLY A N 1
ATOM 2349 C CA . GLY A 1 294 ? -14.886 -6.568 6.500 1.00 81.25 294 GLY A CA 1
ATOM 2350 C C . GLY A 1 294 ? -15.047 -7.431 7.745 1.00 81.25 294 GLY A C 1
ATOM 2351 O O . GLY A 1 294 ? -15.120 -6.915 8.860 1.00 81.25 294 GLY A O 1
ATOM 2352 N N . ARG A 1 295 ? -15.107 -8.751 7.566 1.00 82.75 295 ARG A N 1
ATOM 2353 C CA . ARG A 1 295 ? -15.117 -9.712 8.673 1.00 82.75 295 ARG A CA 1
ATOM 2354 C C . ARG A 1 295 ? -13.800 -10.467 8.693 1.00 82.75 295 ARG A C 1
ATOM 2356 O O . ARG A 1 295 ? -13.369 -10.991 7.672 1.00 82.75 295 ARG A O 1
ATOM 2363 N N . ILE A 1 296 ? -13.162 -10.492 9.856 1.00 89.00 296 ILE A N 1
ATOM 2364 C CA . ILE A 1 296 ? -12.013 -11.356 10.119 1.00 89.00 296 ILE A CA 1
ATOM 2365 C C . ILE A 1 296 ? -12.586 -12.648 10.687 1.00 89.00 296 ILE A C 1
ATOM 2367 O O . ILE A 1 296 ? -13.399 -12.590 11.610 1.00 89.00 296 ILE A O 1
ATOM 2371 N N . SER A 1 297 ? -12.220 -13.796 10.117 1.00 90.69 297 SER A N 1
ATOM 2372 C CA . SER A 1 297 ? -12.682 -15.081 10.643 1.00 90.69 297 SER A CA 1
ATOM 2373 C C . SER A 1 297 ? -12.149 -15.294 12.067 1.00 90.69 297 SER A C 1
ATOM 2375 O O . SER A 1 297 ? -11.079 -14.794 12.419 1.00 90.69 297 SER A O 1
ATOM 2377 N N . SER A 1 298 ? -12.859 -16.053 12.906 1.00 91.75 298 SER A N 1
ATOM 2378 C CA . SER A 1 298 ? -12.378 -16.364 14.263 1.00 91.75 298 SER A CA 1
ATOM 2379 C C . SER A 1 298 ? -11.033 -17.099 14.250 1.00 91.75 298 SER A C 1
ATOM 2381 O O . SER A 1 298 ? -10.214 -16.897 15.147 1.00 91.75 298 SER A O 1
ATOM 2383 N N . HIS A 1 299 ? -10.791 -17.914 13.218 1.00 92.12 299 HIS A N 1
ATOM 2384 C CA . HIS A 1 299 ? -9.507 -18.569 12.981 1.00 92.12 299 HIS A CA 1
ATOM 2385 C C . HIS A 1 299 ? -8.395 -17.549 12.688 1.00 92.12 299 HIS A C 1
ATOM 2387 O O . HIS A 1 299 ? -7.405 -17.511 13.419 1.00 92.12 299 HIS A O 1
ATOM 2393 N N . ASP A 1 300 ? -8.582 -16.669 11.695 1.00 91.19 300 ASP A N 1
ATOM 2394 C CA . ASP A 1 300 ? -7.588 -15.645 11.333 1.00 91.19 300 ASP A CA 1
ATOM 2395 C C . ASP A 1 300 ? -7.324 -14.682 12.494 1.00 91.19 300 ASP A C 1
ATOM 2397 O O . ASP A 1 300 ? -6.179 -14.310 12.750 1.00 91.19 300 ASP A O 1
ATOM 2401 N N . PHE A 1 301 ? -8.372 -14.293 13.228 1.00 92.25 301 PHE A N 1
ATOM 2402 C CA . PHE A 1 301 ? -8.234 -13.449 14.411 1.00 92.25 301 PHE A CA 1
ATOM 2403 C C . PHE A 1 301 ? -7.413 -14.143 15.498 1.00 92.25 301 PHE A C 1
ATOM 2405 O O . PHE A 1 301 ? -6.540 -13.507 16.081 1.00 92.25 301 PHE A O 1
ATOM 2412 N N . SER A 1 302 ? -7.649 -15.434 15.755 1.00 93.25 302 SER A N 1
ATOM 2413 C CA . SER A 1 302 ? -6.908 -16.184 16.777 1.00 93.25 302 SER A CA 1
ATOM 2414 C C . SER A 1 302 ? -5.439 -16.353 16.394 1.00 93.25 302 SER A C 1
ATOM 2416 O O . SER A 1 302 ? -4.569 -16.066 17.215 1.00 93.25 302 SER A O 1
ATOM 2418 N N . LYS A 1 303 ? -5.161 -16.710 15.132 1.00 92.25 303 LYS A N 1
ATOM 2419 C CA . LYS A 1 303 ? -3.798 -16.801 14.585 1.00 92.25 303 LYS A CA 1
ATOM 2420 C C . LYS A 1 303 ? -3.068 -15.457 14.680 1.00 92.25 303 LYS A C 1
ATOM 2422 O O . LYS A 1 303 ? -1.946 -15.385 15.180 1.00 92.25 303 LYS A O 1
ATOM 2427 N N . MET A 1 304 ? -3.726 -14.373 14.260 1.00 93.69 304 MET A N 1
ATOM 2428 C CA . MET A 1 304 ? -3.191 -13.012 14.357 1.00 93.69 304 MET A CA 1
ATOM 2429 C C . MET A 1 304 ? -2.939 -12.598 15.808 1.00 93.69 304 MET A C 1
ATOM 2431 O O . MET A 1 304 ? -1.862 -12.090 16.122 1.00 93.69 304 MET A O 1
ATOM 2435 N N . ARG A 1 305 ? -3.899 -12.855 16.702 1.00 93.31 305 ARG A N 1
ATOM 2436 C CA . ARG A 1 305 ? -3.789 -12.574 18.136 1.00 93.31 305 ARG A CA 1
ATOM 2437 C C . ARG A 1 305 ? -2.580 -13.279 18.734 1.00 93.31 305 ARG A C 1
ATOM 2439 O O . ARG A 1 305 ? -1.788 -12.628 19.407 1.00 93.31 305 ARG A O 1
ATOM 2446 N N . GLU A 1 306 ? -2.427 -14.575 18.491 1.00 92.06 306 GLU A N 1
ATOM 2447 C CA . GLU A 1 306 ? -1.309 -15.358 19.013 1.00 92.06 306 GLU A CA 1
ATOM 2448 C C . GLU A 1 306 ? 0.034 -14.823 18.507 1.00 92.06 306 GLU A C 1
ATOM 2450 O O . GLU A 1 306 ? 0.938 -14.581 19.304 1.00 92.06 306 GLU A O 1
ATOM 2455 N N . ALA A 1 307 ? 0.155 -14.547 17.207 1.00 90.25 307 ALA A N 1
ATOM 2456 C CA . ALA A 1 307 ? 1.379 -14.001 16.631 1.00 90.25 307 ALA A CA 1
ATOM 2457 C C . ALA A 1 307 ? 1.744 -12.625 17.211 1.00 90.25 307 ALA A C 1
ATOM 2459 O O . ALA A 1 307 ? 2.905 -12.385 17.542 1.00 90.25 307 ALA A O 1
ATOM 2460 N N . CYS A 1 308 ? 0.765 -11.731 17.376 1.00 89.75 308 CYS A N 1
ATOM 2461 C CA . CYS A 1 308 ? 0.960 -10.424 18.002 1.00 89.75 308 CYS A CA 1
ATOM 2462 C C . CYS A 1 308 ? 1.373 -10.547 19.472 1.00 89.75 308 CYS A C 1
ATOM 2464 O O . CYS A 1 308 ? 2.305 -9.871 19.906 1.00 89.75 308 CYS A O 1
ATOM 2466 N N . LEU A 1 309 ? 0.711 -11.419 20.239 1.00 89.00 309 LEU A N 1
ATOM 2467 C CA . LEU A 1 309 ? 1.061 -11.665 21.637 1.00 89.00 309 LEU A CA 1
ATOM 2468 C C . LEU A 1 309 ? 2.467 -12.255 21.743 1.00 89.00 309 LEU A C 1
ATOM 2470 O O . LEU A 1 309 ? 3.273 -11.737 22.503 1.00 89.00 309 LEU A O 1
ATOM 2474 N N . ASN A 1 310 ? 2.808 -13.252 20.931 1.00 87.19 310 ASN A N 1
ATOM 2475 C CA . ASN A 1 310 ? 4.155 -13.815 20.881 1.00 87.19 310 ASN A CA 1
ATOM 2476 C C . ASN A 1 310 ? 5.194 -12.766 20.482 1.00 87.19 310 ASN A C 1
ATOM 2478 O O . ASN A 1 310 ? 6.271 -12.732 21.063 1.00 87.19 310 ASN A O 1
ATOM 2482 N N . LEU A 1 311 ? 4.882 -11.865 19.547 1.00 84.31 311 LEU A N 1
ATOM 2483 C CA . LEU A 1 311 ? 5.781 -10.771 19.184 1.00 84.31 311 LEU A CA 1
ATOM 2484 C C . LEU A 1 311 ? 6.047 -9.841 20.376 1.00 84.31 311 LEU A C 1
ATOM 2486 O O . LEU A 1 311 ? 7.192 -9.477 20.623 1.00 84.31 311 LEU A O 1
ATOM 2490 N N . ILE A 1 312 ? 5.001 -9.470 21.115 1.00 82.62 312 ILE A N 1
ATOM 2491 C CA . ILE A 1 312 ? 5.091 -8.574 22.276 1.00 82.62 312 ILE A CA 1
ATOM 2492 C C . ILE A 1 312 ? 5.788 -9.263 23.461 1.00 82.62 312 ILE A C 1
ATOM 2494 O O . ILE A 1 312 ? 6.554 -8.632 24.187 1.00 82.62 312 ILE A O 1
ATOM 2498 N N . LEU A 1 313 ? 5.525 -10.554 23.670 1.00 80.88 313 LEU A N 1
ATOM 2499 C CA . LEU A 1 313 ? 5.994 -11.318 24.826 1.00 80.88 313 LEU A CA 1
ATOM 2500 C C . LEU A 1 313 ? 7.376 -11.952 24.611 1.00 80.88 313 LEU A C 1
ATOM 2502 O O . LEU A 1 313 ? 8.135 -12.039 25.564 1.00 80.88 313 LEU A O 1
ATOM 2506 N N . ASN A 1 314 ? 7.752 -12.361 23.399 1.00 71.81 314 ASN A N 1
ATOM 2507 C CA . ASN A 1 314 ? 9.061 -12.986 23.141 1.00 71.81 314 ASN A CA 1
ATOM 2508 C C . ASN A 1 314 ? 10.169 -11.959 22.879 1.00 71.81 314 ASN A C 1
ATOM 2510 O O . ASN A 1 314 ? 11.346 -12.262 23.059 1.00 71.81 314 ASN A O 1
ATOM 2514 N N . ASP A 1 315 ? 9.818 -10.711 22.561 1.00 61.75 315 ASP A N 1
ATOM 2515 C CA . ASP A 1 315 ? 10.774 -9.595 22.547 1.00 61.75 315 ASP A CA 1
ATOM 2516 C C . ASP A 1 315 ? 11.307 -9.246 23.956 1.00 61.75 315 ASP A C 1
ATOM 2518 O O . ASP A 1 315 ? 12.180 -8.397 24.105 1.00 61.75 315 ASP A O 1
ATOM 2522 N N . ARG A 1 316 ? 10.838 -9.962 24.994 1.00 53.00 316 ARG A N 1
ATOM 2523 C CA . ARG A 1 316 ? 11.424 -10.004 26.343 1.00 53.00 316 ARG A CA 1
ATOM 2524 C C . ARG A 1 316 ? 12.855 -10.570 26.370 1.00 53.00 316 ARG A C 1
ATOM 2526 O O . ARG A 1 316 ? 13.549 -10.339 27.355 1.00 53.00 316 ARG A O 1
ATOM 2533 N N . ALA A 1 317 ? 13.289 -11.323 25.350 1.00 42.00 317 ALA A N 1
ATOM 2534 C CA . ALA A 1 317 ? 14.468 -12.194 25.451 1.00 42.00 317 ALA A CA 1
ATOM 2535 C C . ALA A 1 317 ? 15.732 -11.755 24.679 1.00 42.00 317 ALA A C 1
ATOM 2537 O O . ALA A 1 317 ? 16.753 -12.426 24.814 1.00 42.00 317 ALA A O 1
ATOM 2538 N N . GLY A 1 318 ? 15.734 -10.672 23.884 1.00 41.75 318 GLY A N 1
ATOM 2539 C CA . GLY A 1 318 ? 16.933 -10.412 23.067 1.00 41.75 318 GLY A CA 1
ATOM 2540 C C . GLY A 1 318 ? 17.050 -9.136 22.236 1.00 41.75 318 GLY A C 1
ATOM 2541 O O . GLY A 1 318 ? 17.961 -9.074 21.414 1.00 41.75 318 GLY A O 1
ATOM 2542 N N . SER A 1 319 ? 16.209 -8.110 22.405 1.00 41.25 319 SER A N 1
ATOM 2543 C CA . SER A 1 319 ? 16.438 -6.833 21.715 1.00 41.25 319 SER A CA 1
ATOM 2544 C C . SER A 1 319 ? 16.456 -5.649 22.684 1.00 41.25 319 SER A C 1
ATOM 2546 O O . SER A 1 319 ? 15.571 -5.460 23.514 1.00 41.25 319 SER A O 1
ATOM 2548 N N . LEU A 1 320 ? 17.514 -4.843 22.577 1.00 42.28 320 LEU A N 1
ATOM 2549 C CA . LEU A 1 320 ? 17.888 -3.698 23.419 1.00 42.28 320 LEU A CA 1
ATOM 2550 C C . LEU A 1 320 ? 16.876 -2.521 23.406 1.00 42.28 320 LEU A C 1
ATOM 2552 O O . LEU A 1 320 ? 17.239 -1.386 23.720 1.00 42.28 320 LEU A O 1
ATOM 2556 N N . HIS A 1 321 ? 15.626 -2.734 22.975 1.00 43.81 321 HIS A N 1
ATOM 2557 C CA . HIS A 1 321 ? 14.748 -1.660 22.505 1.00 43.81 321 HIS A CA 1
ATOM 2558 C C . HIS A 1 321 ? 13.295 -1.676 23.005 1.00 43.81 321 HIS A C 1
ATOM 2560 O O . HIS A 1 321 ? 12.582 -0.712 22.721 1.00 43.81 321 HIS A O 1
ATOM 2566 N N . LEU A 1 322 ? 12.861 -2.646 23.816 1.00 49.78 322 LEU A N 1
ATOM 2567 C CA . LEU A 1 322 ? 11.666 -2.485 24.654 1.00 49.78 322 LEU A CA 1
ATOM 2568 C C . LEU A 1 322 ? 12.105 -2.213 26.094 1.00 49.78 322 LEU A C 1
ATOM 2570 O O . LEU A 1 322 ? 12.450 -3.113 26.848 1.00 49.78 322 LEU A O 1
ATOM 2574 N N . SER A 1 323 ? 12.099 -0.945 26.482 1.00 52.50 323 SER A N 1
ATOM 2575 C CA . SER A 1 323 ? 12.419 -0.432 27.819 1.00 52.50 323 SER A CA 1
ATOM 2576 C C . SER A 1 323 ? 11.346 -0.763 28.877 1.00 52.50 323 SER A C 1
ATOM 2578 O O . SER A 1 323 ? 11.037 0.058 29.735 1.00 52.50 323 SER A O 1
ATOM 2580 N N . THR A 1 324 ? 10.747 -1.954 28.805 1.00 60.94 324 THR A N 1
ATOM 2581 C CA . THR A 1 324 ? 9.707 -2.457 29.715 1.00 60.94 324 THR A CA 1
ATOM 2582 C C . THR A 1 324 ? 10.265 -3.579 30.577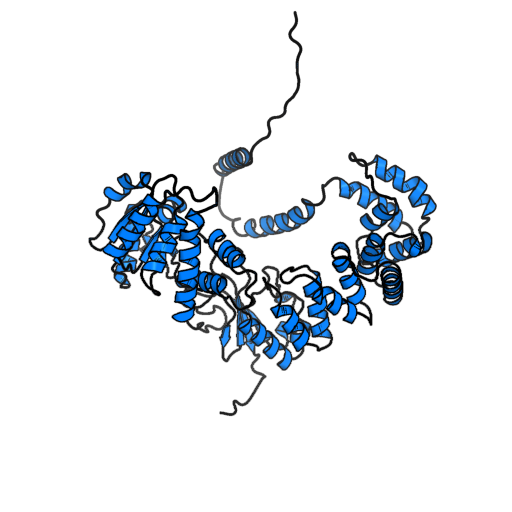 1.00 60.94 324 THR A C 1
ATOM 2584 O O . THR A 1 324 ? 10.793 -4.557 30.052 1.00 60.94 324 THR A O 1
ATOM 2587 N N . THR A 1 325 ? 10.118 -3.483 31.899 1.00 66.94 325 THR A N 1
ATOM 2588 C CA . THR A 1 325 ? 10.550 -4.569 32.794 1.00 66.94 325 THR A CA 1
ATOM 2589 C C . THR A 1 325 ? 9.588 -5.764 32.694 1.00 66.94 325 THR A C 1
ATOM 2591 O O . THR A 1 325 ? 8.373 -5.549 32.704 1.00 66.94 325 THR A O 1
ATOM 2594 N N . PRO A 1 326 ? 10.069 -7.025 32.648 1.00 68.00 326 PRO A N 1
ATOM 2595 C CA . PRO A 1 326 ? 9.195 -8.205 32.586 1.00 68.00 326 PRO A CA 1
ATOM 2596 C C . PRO A 1 326 ? 8.109 -8.216 33.674 1.00 68.00 326 PRO A C 1
ATOM 2598 O O . PRO A 1 326 ? 6.940 -8.463 33.388 1.00 68.00 326 PRO A O 1
ATOM 2601 N N . GLY A 1 327 ? 8.464 -7.812 34.900 1.00 81.38 327 GLY A N 1
ATOM 2602 C CA . GLY A 1 327 ? 7.513 -7.727 36.008 1.00 81.38 327 GLY A CA 1
ATOM 2603 C C . GLY A 1 327 ? 6.413 -6.672 35.826 1.00 81.38 327 GLY A C 1
ATOM 2604 O O . GLY A 1 327 ? 5.332 -6.827 36.387 1.00 81.38 327 GLY A O 1
ATOM 2605 N N . GLU A 1 328 ? 6.641 -5.599 35.060 1.00 84.12 328 GLU A N 1
ATOM 2606 C CA . GLU A 1 328 ? 5.576 -4.647 34.719 1.00 84.12 328 GLU A CA 1
ATOM 2607 C C . GLU A 1 328 ? 4.549 -5.263 33.771 1.00 84.12 328 GLU A C 1
ATOM 2609 O O . GLU A 1 328 ? 3.345 -5.147 34.018 1.00 84.12 328 GLU A O 1
ATOM 2614 N N . MET A 1 329 ? 5.018 -5.959 32.736 1.00 86.00 329 MET A N 1
ATOM 2615 C CA . MET A 1 329 ? 4.139 -6.618 31.777 1.00 86.00 329 MET A CA 1
ATOM 2616 C C . MET A 1 329 ? 3.297 -7.710 32.450 1.00 86.00 329 MET A C 1
ATOM 2618 O O . MET A 1 329 ? 2.093 -7.788 32.213 1.00 86.00 329 MET A O 1
ATOM 2622 N N . ASP A 1 330 ? 3.883 -8.497 33.355 1.00 87.44 330 ASP A N 1
ATOM 2623 C CA . ASP A 1 330 ? 3.147 -9.541 34.077 1.00 87.44 330 ASP A CA 1
ATOM 2624 C C . ASP A 1 330 ? 2.068 -8.950 35.003 1.00 87.44 330 ASP A C 1
ATOM 2626 O O . ASP A 1 330 ? 0.941 -9.456 35.064 1.00 87.44 330 ASP A O 1
ATOM 2630 N N . ARG A 1 331 ? 2.366 -7.831 35.685 1.00 91.06 331 ARG A N 1
ATOM 2631 C CA . ARG A 1 331 ? 1.363 -7.080 36.464 1.00 91.06 331 ARG A CA 1
ATOM 2632 C C . ARG A 1 331 ? 0.222 -6.589 35.580 1.00 91.06 331 ARG A C 1
ATOM 2634 O O . ARG A 1 331 ? -0.938 -6.722 35.970 1.00 91.06 331 ARG A O 1
ATOM 2641 N N . PHE A 1 332 ? 0.532 -6.086 34.390 1.00 91.88 332 PHE A N 1
ATOM 2642 C CA . PHE A 1 332 ? -0.485 -5.629 33.453 1.00 91.88 332 PHE A CA 1
ATOM 2643 C C . PHE A 1 332 ? -1.347 -6.776 32.912 1.00 91.88 332 PHE A C 1
ATOM 2645 O O . PHE A 1 332 ? -2.571 -6.681 32.917 1.00 91.88 332 PHE A O 1
ATOM 2652 N N . GLN A 1 333 ? -0.748 -7.905 32.526 1.00 91.50 333 GLN A N 1
ATOM 2653 C CA . GLN A 1 333 ? -1.506 -9.086 32.100 1.00 91.50 333 GLN A CA 1
ATOM 2654 C C . GLN A 1 333 ? -2.436 -9.595 33.211 1.00 91.50 333 GLN A C 1
ATOM 2656 O O . GLN A 1 333 ? -3.580 -9.957 32.936 1.00 91.50 333 GLN A O 1
ATOM 2661 N N . ASN A 1 334 ? -1.973 -9.600 34.467 1.00 93.62 334 ASN A N 1
ATOM 2662 C CA . ASN A 1 334 ? -2.808 -9.931 35.625 1.00 93.62 334 ASN A CA 1
ATOM 2663 C C . ASN A 1 334 ? -3.962 -8.933 35.803 1.00 93.62 334 ASN A C 1
ATOM 2665 O O . ASN A 1 334 ? -5.076 -9.346 36.114 1.00 93.62 334 ASN A O 1
ATOM 2669 N N . PHE A 1 335 ? -3.711 -7.640 35.591 1.00 95.50 335 PHE A N 1
ATOM 2670 C CA . PHE A 1 335 ? -4.737 -6.603 35.644 1.00 95.50 335 PHE A CA 1
ATOM 2671 C C . PHE A 1 335 ? -5.823 -6.821 34.579 1.00 95.50 335 PHE A C 1
ATOM 2673 O O . PHE A 1 335 ? -7.001 -6.857 34.925 1.00 95.50 335 PHE A O 1
ATOM 2680 N N . ILE A 1 336 ? -5.448 -7.050 33.314 1.00 95.06 336 ILE A N 1
ATOM 2681 C CA . ILE A 1 336 ? -6.413 -7.309 32.232 1.00 95.06 336 ILE A CA 1
ATOM 2682 C C . ILE A 1 336 ? -7.225 -8.579 32.507 1.00 95.06 336 ILE A C 1
ATOM 2684 O O . ILE A 1 336 ? -8.439 -8.572 32.337 1.00 95.06 336 ILE A O 1
ATOM 2688 N N . ARG A 1 337 ? -6.589 -9.653 32.995 1.00 93.31 337 ARG A N 1
ATOM 2689 C CA . ARG A 1 337 ? -7.285 -10.907 33.337 1.00 93.31 337 ARG A CA 1
ATOM 2690 C C . ARG A 1 337 ? -8.304 -10.761 34.469 1.00 93.31 337 ARG A C 1
ATOM 2692 O O . ARG A 1 337 ? -9.258 -11.526 34.503 1.00 93.31 337 ARG A O 1
ATOM 2699 N N . ARG A 1 338 ? -8.091 -9.831 35.404 1.00 94.44 338 ARG A N 1
ATOM 2700 C CA . ARG A 1 338 ? -8.985 -9.611 36.555 1.00 94.44 338 ARG A CA 1
ATOM 2701 C C . ARG A 1 338 ? -10.123 -8.639 36.259 1.00 94.44 338 ARG A C 1
ATOM 2703 O O . ARG A 1 338 ? -11.200 -8.815 36.810 1.00 94.44 338 ARG A O 1
ATOM 2710 N N . ASN A 1 339 ? -9.866 -7.618 35.442 1.00 94.12 339 ASN A N 1
ATOM 2711 C CA . ASN A 1 339 ? -10.784 -6.487 35.262 1.00 94.12 339 ASN A CA 1
ATOM 2712 C C . ASN A 1 339 ? -11.417 -6.415 33.860 1.00 94.12 339 ASN A C 1
ATOM 2714 O O . ASN A 1 339 ? -12.409 -5.709 33.667 1.00 94.12 339 ASN A O 1
ATOM 2718 N N . GLY A 1 340 ? -10.845 -7.121 32.882 1.00 90.94 340 GLY A N 1
ATOM 2719 C CA . GLY A 1 340 ? -11.415 -7.269 31.547 1.00 90.94 340 GLY A CA 1
ATOM 2720 C C . GLY A 1 340 ? -12.533 -8.324 31.488 1.00 90.94 340 GLY A C 1
ATOM 2721 O O . GLY A 1 340 ? -12.883 -8.920 32.507 1.00 90.94 340 GLY A O 1
ATOM 2722 N N . PRO A 1 341 ? -13.077 -8.601 30.292 1.00 95.25 341 PRO A N 1
ATOM 2723 C CA . PRO A 1 341 ? -12.716 -7.991 29.012 1.00 95.25 341 PRO A CA 1
ATOM 2724 C C . PRO A 1 341 ? -13.204 -6.539 28.893 1.00 95.25 341 PRO A C 1
ATOM 2726 O O . PRO A 1 341 ? -14.154 -6.130 29.559 1.00 95.25 341 PRO A O 1
ATOM 2729 N N . TYR A 1 342 ? -12.544 -5.765 28.032 1.00 97.25 342 TYR A N 1
ATOM 2730 C CA . TYR A 1 342 ? -12.925 -4.388 27.726 1.00 97.25 342 TYR A CA 1
ATOM 2731 C C . TYR A 1 342 ? -13.538 -4.269 26.332 1.00 97.25 342 TYR A C 1
ATOM 2733 O O . TYR A 1 342 ? -13.052 -4.855 25.365 1.00 97.25 342 TYR A O 1
ATOM 2741 N N . ASP A 1 343 ? -14.557 -3.425 26.230 1.00 96.62 343 ASP A N 1
ATOM 2742 C CA . ASP A 1 343 ? -15.220 -3.053 24.987 1.00 96.62 343 ASP A CA 1
ATOM 2743 C C . ASP A 1 343 ? -14.381 -2.054 24.172 1.00 96.62 343 ASP A C 1
ATOM 2745 O O . ASP A 1 343 ? -14.410 -2.074 22.938 1.00 96.62 343 ASP A O 1
ATOM 2749 N N . ALA A 1 344 ? -13.622 -1.184 24.849 1.00 96.50 344 ALA A N 1
ATOM 2750 C CA . ALA A 1 344 ? -12.740 -0.205 24.219 1.00 96.50 344 ALA A CA 1
ATOM 2751 C C . ALA A 1 344 ? -11.469 0.064 25.040 1.00 96.50 344 ALA A C 1
ATOM 2753 O O . ALA A 1 344 ? -11.517 0.193 26.264 1.00 96.50 344 ALA A O 1
ATOM 2754 N N . ILE A 1 345 ? -10.340 0.213 24.347 1.00 96.31 345 ILE A N 1
ATOM 2755 C CA . ILE A 1 345 ? -9.051 0.637 24.901 1.00 96.31 345 ILE A CA 1
ATOM 2756 C C . ILE A 1 345 ? -8.723 2.033 24.372 1.00 96.31 345 ILE A C 1
ATOM 2758 O O . ILE A 1 345 ? -8.718 2.259 23.161 1.00 96.31 345 ILE A O 1
ATOM 2762 N N . ILE A 1 346 ? -8.420 2.970 25.265 1.00 93.38 346 ILE A N 1
ATOM 2763 C CA . ILE A 1 346 ? -8.050 4.346 24.938 1.00 93.38 346 ILE A CA 1
ATOM 2764 C C . ILE A 1 346 ? -6.575 4.560 25.269 1.00 93.38 346 ILE A C 1
ATOM 2766 O O . ILE A 1 346 ? -6.153 4.428 26.418 1.00 93.38 346 ILE A O 1
ATOM 2770 N N . ASP A 1 347 ? -5.803 4.953 24.261 1.00 91.00 347 ASP A N 1
ATOM 2771 C CA . ASP A 1 347 ? -4.444 5.461 24.408 1.00 91.00 347 ASP A CA 1
ATOM 2772 C C . ASP A 1 347 ? -4.495 6.907 24.911 1.00 91.00 347 ASP A C 1
ATOM 2774 O O . ASP A 1 347 ? -4.517 7.872 24.141 1.00 91.00 347 ASP A O 1
ATOM 2778 N N . GLY A 1 348 ? -4.605 7.063 26.229 1.00 87.31 348 GLY A N 1
ATOM 2779 C CA . GLY A 1 348 ? -4.882 8.353 26.847 1.00 87.31 348 GLY A CA 1
ATOM 2780 C C . GLY A 1 348 ? -3.769 9.373 26.617 1.00 87.31 348 GLY A C 1
ATOM 2781 O O . GLY A 1 348 ? -4.064 10.551 26.428 1.00 87.31 348 GLY A O 1
ATOM 2782 N N . LEU A 1 349 ? -2.504 8.941 26.542 1.00 79.56 349 LEU A N 1
ATOM 2783 C CA . LEU A 1 349 ? -1.388 9.841 26.244 1.00 79.56 349 LEU A CA 1
ATOM 2784 C C . LEU A 1 349 ? -1.478 10.359 24.804 1.00 79.56 349 LEU A C 1
ATOM 2786 O O . LEU A 1 349 ? -1.404 11.563 24.555 1.00 79.56 349 LEU A O 1
ATOM 2790 N N . ASN A 1 350 ? -1.684 9.452 23.851 1.00 81.50 350 ASN A N 1
ATOM 2791 C CA . ASN A 1 350 ? -1.755 9.803 22.440 1.00 81.50 350 ASN A CA 1
ATOM 2792 C C . ASN A 1 350 ? -2.981 10.676 22.126 1.00 81.50 350 ASN A C 1
ATOM 2794 O O . ASN A 1 350 ? -2.888 11.605 21.324 1.00 81.50 350 ASN A O 1
ATOM 2798 N N . VAL A 1 351 ? -4.106 10.436 22.807 1.00 79.25 351 VAL A N 1
ATOM 2799 C CA . VAL A 1 351 ? -5.327 11.243 22.686 1.00 79.25 351 VAL A CA 1
ATOM 2800 C C . VAL A 1 351 ? -5.150 12.646 23.270 1.00 79.25 351 VAL A C 1
ATOM 2802 O O . VAL A 1 351 ? -5.512 13.620 22.613 1.00 79.25 351 VAL A O 1
ATOM 2805 N N . VAL A 1 352 ? -4.578 12.771 24.470 1.00 76.69 352 VAL A N 1
ATOM 2806 C CA . VAL A 1 352 ? -4.448 14.063 25.167 1.00 76.69 352 VAL A CA 1
ATOM 2807 C C . VAL A 1 352 ? -3.377 14.944 24.546 1.00 76.69 352 VAL A C 1
ATOM 2809 O O . VAL A 1 352 ? -3.649 16.088 24.187 1.00 76.69 352 VAL A O 1
ATOM 2812 N N . TYR A 1 353 ? -2.160 14.423 24.394 1.00 70.06 353 TYR A N 1
ATOM 2813 C CA . TYR A 1 353 ? -1.008 15.256 24.050 1.00 70.06 353 TYR A CA 1
ATOM 2814 C C . TYR A 1 353 ? -0.969 15.635 22.573 1.00 70.06 353 TYR A C 1
ATOM 2816 O O . TYR A 1 353 ? -0.565 16.745 22.240 1.00 70.06 353 TYR A O 1
ATOM 2824 N N . ARG A 1 354 ? -1.413 14.754 21.668 1.00 65.06 354 ARG A N 1
ATOM 2825 C CA . ARG A 1 354 ? -1.331 15.025 20.223 1.00 65.06 354 ARG A CA 1
ATOM 2826 C C . ARG A 1 354 ? -2.227 16.177 19.770 1.00 65.06 354 ARG A C 1
ATOM 2828 O O . ARG A 1 354 ? -1.931 16.814 18.764 1.00 65.06 354 ARG A O 1
ATOM 2835 N N . TYR A 1 355 ? -3.317 16.415 20.488 1.00 58.66 355 TYR A N 1
ATOM 2836 C CA . TYR A 1 355 ? -4.335 17.404 20.135 1.00 58.66 355 TYR A CA 1
ATOM 2837 C C . TYR A 1 355 ? -4.480 18.501 21.194 1.00 58.66 355 TYR A C 1
ATOM 2839 O O . TYR A 1 355 ? -5.457 19.246 21.151 1.00 58.66 355 TYR A O 1
ATOM 2847 N N . GLU A 1 356 ? -3.542 18.569 22.150 1.00 63.44 356 GLU A N 1
ATOM 2848 C CA . GLU A 1 356 ? -3.614 19.452 23.324 1.00 63.44 356 GLU A CA 1
ATOM 2849 C C . GLU A 1 356 ? -5.004 19.407 23.977 1.00 63.44 356 GLU A C 1
ATOM 2851 O O . GLU A 1 356 ? -5.547 20.420 24.424 1.00 63.44 356 GLU A O 1
ATOM 2856 N N . LEU A 1 357 ? -5.633 18.223 23.976 1.00 66.12 357 LEU A N 1
ATOM 2857 C CA . LEU A 1 357 ? -7.007 18.099 24.422 1.00 66.12 357 LEU A CA 1
ATOM 2858 C C . LEU A 1 357 ? -7.046 18.293 25.927 1.00 66.12 357 LEU A C 1
ATOM 2860 O O . LEU A 1 357 ? -6.446 17.504 26.659 1.00 66.12 357 LEU A O 1
ATOM 2864 N N . PRO A 1 358 ? -7.819 19.274 26.422 1.00 68.38 358 PRO A N 1
ATOM 2865 C CA . PRO A 1 358 ? -8.078 19.366 27.841 1.00 68.38 358 PRO A CA 1
ATOM 2866 C C . PRO A 1 358 ? -8.680 18.047 28.313 1.00 68.38 358 PRO A C 1
ATOM 2868 O O . PRO A 1 358 ? -9.650 17.579 27.713 1.00 68.38 358 PRO A O 1
ATOM 2871 N N . LEU A 1 359 ? -8.160 17.493 29.409 1.00 67.12 359 LEU A N 1
ATOM 2872 C CA . LEU A 1 359 ? -8.624 16.226 29.980 1.00 67.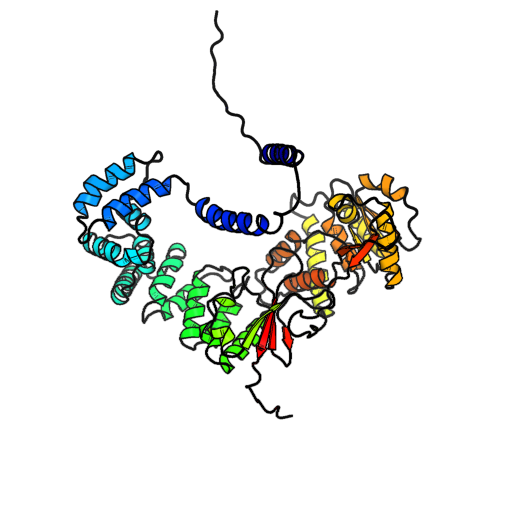12 359 LEU A CA 1
ATOM 2873 C C . LEU A 1 359 ? -10.152 16.164 30.082 1.00 67.12 359 LEU A C 1
ATOM 2875 O O . LEU A 1 359 ? -10.757 15.184 29.668 1.00 67.12 359 LEU A O 1
ATOM 2879 N N . ARG A 1 360 ? -10.804 17.264 30.481 1.00 66.62 360 ARG A N 1
ATOM 2880 C CA . ARG A 1 360 ? -12.275 17.401 30.513 1.00 66.62 360 ARG A CA 1
ATOM 2881 C C . ARG A 1 360 ? -13.009 16.981 29.226 1.00 66.62 360 ARG A C 1
ATOM 2883 O O . ARG A 1 360 ? -14.181 16.637 29.299 1.00 66.62 360 ARG A O 1
ATOM 2890 N N . ARG A 1 361 ? -12.364 17.009 28.052 1.00 74.06 361 ARG A N 1
ATOM 2891 C CA . ARG A 1 361 ? -12.965 16.590 26.772 1.00 74.06 361 ARG A CA 1
ATOM 2892 C C . ARG A 1 361 ? -12.963 15.065 26.580 1.00 74.06 361 ARG A C 1
ATOM 2894 O O . ARG A 1 361 ? -13.722 14.581 25.748 1.00 74.06 361 ARG A O 1
ATOM 2901 N N . ILE A 1 362 ? -12.198 14.309 27.377 1.00 79.94 362 ILE A N 1
ATOM 2902 C CA . ILE A 1 362 ? -12.249 12.836 27.410 1.00 79.94 362 ILE A CA 1
ATOM 2903 C C . ILE A 1 362 ? -13.614 12.350 27.901 1.00 79.94 362 ILE A C 1
ATOM 2905 O O . ILE A 1 362 ? -14.117 11.365 27.376 1.00 79.94 362 ILE A O 1
ATOM 2909 N N . HIS A 1 363 ? -14.265 13.061 28.829 1.00 82.19 363 HIS A N 1
ATOM 2910 C CA . HIS A 1 363 ? -15.616 12.702 29.275 1.00 82.19 363 HIS A CA 1
ATOM 2911 C C . HIS A 1 363 ? -16.610 12.610 28.116 1.00 82.19 363 HIS A C 1
ATOM 2913 O O . HIS A 1 363 ? -17.323 11.621 28.021 1.00 82.19 363 HIS A O 1
ATOM 2919 N N . GLY A 1 364 ? -16.589 13.567 27.182 1.00 82.81 364 GLY A N 1
ATOM 2920 C CA . GLY A 1 364 ? -17.464 13.518 26.007 1.00 82.81 364 GLY A CA 1
ATOM 2921 C C . GLY A 1 364 ? -17.194 12.308 25.105 1.00 82.81 364 GLY A C 1
ATOM 2922 O O . GLY A 1 364 ? -18.123 11.754 24.526 1.00 82.81 364 GLY A O 1
ATOM 2923 N N . LEU A 1 365 ? -15.939 11.848 25.020 1.00 86.62 365 LEU A N 1
ATOM 2924 C CA . LEU A 1 365 ? -15.595 10.609 24.313 1.00 86.62 365 LEU A CA 1
ATOM 2925 C C . LEU A 1 365 ? -16.130 9.371 25.039 1.00 86.62 365 LEU A C 1
ATOM 2927 O O . LEU A 1 365 ? -16.673 8.481 24.391 1.00 86.62 365 LEU A O 1
ATOM 2931 N N . LEU A 1 366 ? -15.991 9.317 26.367 1.00 88.94 366 LEU A N 1
ATOM 2932 C CA . LEU A 1 366 ? -16.513 8.221 27.187 1.00 88.94 366 LEU A CA 1
ATOM 2933 C C . LEU A 1 366 ? -18.042 8.147 27.102 1.00 88.94 366 LEU A C 1
ATOM 2935 O O . LEU A 1 366 ? -18.588 7.063 26.920 1.00 88.94 366 LEU A O 1
ATOM 2939 N N . GLU A 1 367 ? -18.725 9.291 27.170 1.00 88.00 367 GLU A N 1
ATOM 2940 C CA . GLU A 1 367 ? -20.176 9.393 26.993 1.00 88.00 367 GLU A CA 1
ATOM 2941 C C . GLU A 1 367 ? -20.616 8.922 25.602 1.00 88.00 367 GLU A C 1
ATOM 2943 O O . GLU A 1 367 ? -21.581 8.170 25.496 1.00 88.00 367 GLU A O 1
ATOM 2948 N N . ASP A 1 368 ? -19.901 9.297 24.535 1.00 88.81 368 ASP A N 1
ATOM 2949 C CA . ASP A 1 368 ? -20.230 8.856 23.171 1.00 88.81 368 ASP A CA 1
ATOM 2950 C C . ASP A 1 368 ? -19.983 7.346 22.977 1.00 88.81 368 ASP A C 1
ATOM 2952 O O . ASP A 1 368 ? -20.788 6.666 22.341 1.00 88.81 368 ASP A O 1
ATOM 2956 N N . TYR A 1 369 ? -18.925 6.779 23.574 1.00 92.38 369 TYR A N 1
ATOM 2957 C CA . TYR A 1 369 ? -18.732 5.322 23.624 1.00 92.38 369 TYR A CA 1
ATOM 2958 C C . TYR A 1 369 ? -19.891 4.630 24.359 1.00 92.38 369 TYR A C 1
ATOM 2960 O O . TYR A 1 369 ? -20.492 3.689 23.835 1.00 92.38 369 TYR A O 1
ATOM 2968 N N . LYS A 1 370 ? -20.263 5.133 25.538 1.00 91.12 370 LYS A N 1
ATOM 2969 C CA . LYS A 1 370 ? -21.363 4.596 26.351 1.00 91.12 370 LYS A CA 1
ATOM 2970 C C . LYS A 1 370 ? -22.708 4.665 25.635 1.00 91.12 370 LYS A C 1
ATOM 2972 O O . LYS A 1 370 ? -23.431 3.674 25.603 1.00 91.12 370 LYS A O 1
ATOM 2977 N N . ALA A 1 371 ? -23.009 5.789 24.987 1.00 90.94 371 ALA A N 1
ATOM 2978 C CA . ALA A 1 371 ? -24.225 5.977 24.196 1.00 90.94 371 ALA A CA 1
ATOM 2979 C C . ALA A 1 371 ? -24.336 4.993 23.017 1.00 90.94 371 ALA A C 1
ATOM 2981 O O . ALA A 1 371 ? -25.430 4.739 22.519 1.00 90.94 371 ALA A O 1
ATOM 2982 N N . ARG A 1 372 ? -23.211 4.420 22.575 1.00 91.19 372 ARG A N 1
ATOM 2983 C CA . ARG A 1 372 ? -23.140 3.399 21.518 1.00 91.19 372 ARG A CA 1
ATOM 2984 C C . ARG A 1 372 ? -23.066 1.969 22.060 1.00 91.19 372 ARG A C 1
ATOM 2986 O O . ARG A 1 372 ? -22.886 1.042 21.275 1.00 91.19 372 ARG A O 1
ATOM 2993 N N . GLY A 1 373 ? -23.209 1.789 23.373 1.00 91.69 373 GLY A N 1
ATOM 2994 C CA . GLY A 1 373 ? -23.245 0.487 24.039 1.00 91.69 373 GLY A CA 1
ATOM 2995 C C . GLY A 1 373 ? -21.890 -0.045 24.512 1.00 91.69 373 GLY A C 1
ATOM 2996 O O . GLY A 1 373 ? -21.848 -1.144 25.058 1.00 91.69 373 GLY A O 1
ATOM 2997 N N . PHE A 1 374 ? -20.792 0.704 24.356 1.00 93.25 374 PHE A N 1
ATOM 2998 C CA . PHE A 1 374 ? -19.481 0.291 24.871 1.00 93.25 374 PHE A CA 1
ATOM 2999 C C . PHE A 1 374 ? -19.398 0.626 26.363 1.00 93.25 374 PHE A C 1
ATOM 3001 O O . PHE A 1 374 ? -19.346 1.795 26.751 1.00 93.25 374 PHE A O 1
ATOM 3008 N N . SER A 1 375 ? -19.430 -0.401 27.210 1.00 90.38 375 SER A N 1
ATOM 3009 C CA . SER A 1 375 ? -19.604 -0.243 28.651 1.00 90.38 375 SER A CA 1
ATOM 3010 C C . SER A 1 375 ? -18.294 -0.361 29.419 1.00 90.38 375 SER A C 1
ATOM 3012 O O . SER A 1 375 ? -18.018 0.481 30.267 1.00 90.38 375 SER A O 1
ATOM 3014 N N . ARG A 1 376 ? -17.461 -1.354 29.132 1.00 95.50 376 ARG A N 1
ATOM 3015 C CA . ARG A 1 376 ? -16.183 -1.540 29.829 1.00 95.50 376 ARG A CA 1
ATOM 3016 C C . ARG A 1 376 ? -15.078 -0.842 29.047 1.00 95.50 376 ARG A C 1
ATOM 3018 O O . ARG A 1 376 ? -14.717 -1.289 27.963 1.00 95.50 376 ARG A O 1
ATOM 3025 N N . ILE A 1 377 ? -14.531 0.249 29.577 1.00 96.12 377 ILE A N 1
ATOM 3026 C CA . ILE A 1 377 ? -13.504 1.042 28.881 1.00 96.12 377 ILE A CA 1
ATOM 3027 C C . ILE A 1 377 ? -12.225 1.056 29.714 1.00 96.12 377 ILE A C 1
ATOM 3029 O O . ILE A 1 377 ? -12.281 1.298 30.915 1.00 96.12 377 ILE A O 1
ATOM 3033 N N . LEU A 1 378 ? -11.076 0.832 29.078 1.00 95.69 378 LEU A N 1
ATOM 3034 C CA . LEU A 1 378 ? -9.764 0.975 29.707 1.00 95.69 378 LEU A CA 1
ATOM 3035 C C . LEU A 1 378 ? -9.025 2.179 29.130 1.00 95.69 378 LEU A C 1
ATOM 3037 O O . LEU A 1 378 ? -8.804 2.247 27.923 1.00 95.69 378 LEU A O 1
ATOM 3041 N N . ILE A 1 379 ? -8.573 3.089 29.989 1.00 93.00 379 ILE A N 1
ATOM 3042 C CA . ILE A 1 379 ? -7.668 4.181 29.620 1.00 93.00 379 ILE A CA 1
ATOM 3043 C C . ILE A 1 379 ? -6.246 3.809 30.048 1.00 93.00 379 ILE A C 1
ATOM 3045 O O . ILE A 1 379 ? -5.967 3.650 31.240 1.00 93.00 379 ILE A O 1
ATOM 3049 N N . LEU A 1 380 ? -5.333 3.695 29.082 1.00 91.62 380 LEU A N 1
ATOM 3050 C CA . LEU A 1 380 ? -3.906 3.523 29.352 1.00 91.62 380 LEU A CA 1
ATOM 3051 C C . LEU A 1 380 ? -3.188 4.867 29.338 1.00 91.62 380 LEU A C 1
ATOM 3053 O O . LEU A 1 380 ? -3.396 5.699 28.455 1.00 91.62 380 LEU A O 1
ATOM 3057 N N . LEU A 1 381 ? -2.328 5.066 30.332 1.00 88.25 381 LEU A N 1
ATOM 3058 C CA . LEU A 1 381 ? -1.580 6.298 30.555 1.00 88.25 381 LEU A CA 1
ATOM 3059 C C . LEU A 1 381 ? -0.143 5.998 30.950 1.00 88.25 381 LEU A C 1
ATOM 3061 O O . LEU A 1 381 ? 0.202 4.869 31.289 1.00 88.25 381 LEU A O 1
ATOM 3065 N N . ARG A 1 382 ? 0.665 7.054 31.035 1.00 84.38 382 ARG A N 1
ATOM 3066 C CA . ARG A 1 382 ? 1.960 7.010 31.713 1.00 84.38 382 ARG A CA 1
ATOM 3067 C C . ARG A 1 382 ? 1.863 7.499 33.151 1.00 84.38 382 ARG A C 1
ATOM 3069 O O . ARG A 1 382 ? 1.040 8.355 33.472 1.00 84.38 382 ARG A O 1
ATOM 3076 N N . SER A 1 383 ? 2.742 6.998 34.015 1.00 83.88 383 SER A N 1
ATOM 3077 C CA . SER A 1 383 ? 2.775 7.332 35.445 1.00 83.88 383 SER A CA 1
ATOM 3078 C C . SER A 1 383 ? 2.825 8.835 35.734 1.00 83.88 383 SER A C 1
ATOM 3080 O O . SER A 1 383 ? 2.232 9.271 36.717 1.00 83.88 383 SER A O 1
ATOM 3082 N N . HIS A 1 384 ? 3.474 9.644 34.889 1.00 80.25 384 HIS A N 1
ATOM 3083 C CA . HIS A 1 384 ? 3.484 11.104 35.064 1.00 80.25 384 HIS A CA 1
ATOM 3084 C C . HIS A 1 384 ? 2.106 11.757 34.864 1.00 80.25 384 HIS A C 1
ATOM 3086 O O . HIS A 1 384 ? 1.801 12.733 35.542 1.00 80.25 384 HIS A O 1
ATOM 3092 N N . ALA A 1 385 ? 1.253 11.196 34.001 1.00 76.00 385 ALA A N 1
ATOM 3093 C CA . ALA A 1 385 ? -0.095 11.704 33.736 1.00 76.00 385 ALA A CA 1
ATOM 3094 C C . ALA A 1 385 ? -1.109 11.295 34.825 1.00 76.00 385 ALA A C 1
ATOM 3096 O O . ALA A 1 385 ? -2.232 11.799 34.864 1.00 76.00 385 ALA A O 1
ATOM 3097 N N . LYS A 1 386 ? -0.719 10.406 35.754 1.00 76.50 386 LYS A N 1
ATOM 3098 C CA . LYS A 1 386 ? -1.603 9.863 36.797 1.00 76.50 386 LYS A CA 1
ATOM 3099 C C . LYS A 1 386 ? -2.247 10.949 37.654 1.00 76.50 386 LYS A C 1
ATOM 3101 O O . LYS A 1 386 ? -3.417 10.835 37.996 1.00 76.50 386 LYS A O 1
ATOM 3106 N N . ARG A 1 387 ? -1.499 11.997 38.020 1.00 75.81 387 ARG A N 1
ATOM 3107 C CA . ARG A 1 387 ? -2.020 13.068 38.886 1.00 75.81 387 ARG A CA 1
ATOM 3108 C C . ARG A 1 387 ? -3.150 13.834 38.205 1.00 75.81 387 ARG A C 1
ATOM 3110 O O . ARG A 1 387 ? -4.168 14.091 38.835 1.00 75.81 387 ARG A O 1
ATOM 3117 N N . GLU A 1 388 ? -2.968 14.173 36.936 1.00 71.50 388 GLU A N 1
ATOM 3118 C CA . GLU A 1 388 ? -3.918 14.980 36.174 1.00 71.50 388 GLU A CA 1
ATOM 3119 C C . GLU A 1 388 ? -5.207 14.195 35.887 1.00 71.50 388 GLU A C 1
ATOM 3121 O O . GLU A 1 388 ? -6.304 14.738 35.996 1.00 71.50 388 GLU A O 1
ATOM 3126 N N . PHE A 1 389 ? -5.086 12.891 35.614 1.00 73.31 389 PHE A N 1
ATOM 3127 C CA . PHE A 1 389 ? -6.231 12.005 35.404 1.00 73.31 389 PHE A CA 1
ATOM 3128 C C . PHE A 1 389 ? -6.911 11.540 36.694 1.00 73.31 389 PHE A C 1
ATOM 3130 O O . PHE A 1 389 ? -8.122 11.381 36.699 1.00 73.31 389 PHE A O 1
ATOM 3137 N N . ASN A 1 390 ? -6.201 11.380 37.813 1.00 72.25 390 ASN A N 1
ATOM 3138 C CA . ASN A 1 390 ? -6.838 11.058 39.099 1.00 72.25 390 ASN A CA 1
ATOM 3139 C C . ASN A 1 390 ? -7.782 12.169 39.582 1.00 72.25 390 ASN A C 1
ATOM 3141 O O . ASN A 1 390 ? -8.700 11.911 40.355 1.00 72.25 390 ASN A O 1
ATOM 3145 N N . MET A 1 391 ? -7.553 13.411 39.148 1.00 67.25 391 MET A N 1
ATOM 3146 C CA . MET A 1 391 ? -8.468 14.522 39.413 1.00 67.25 391 MET A CA 1
ATOM 3147 C C . MET A 1 391 ? -9.761 14.430 38.586 1.00 67.25 391 MET A C 1
ATOM 3149 O O . MET A 1 391 ? -10.727 15.138 38.871 1.00 67.25 391 MET A O 1
ATOM 3153 N N . MET A 1 392 ? -9.799 13.559 37.577 1.00 73.19 392 MET A N 1
ATOM 3154 C CA . MET A 1 392 ? -10.987 13.255 36.797 1.00 73.19 392 MET A CA 1
ATOM 3155 C C . MET A 1 392 ? -11.835 12.223 37.545 1.00 73.19 392 MET A C 1
ATOM 3157 O O . MET A 1 392 ? -11.392 11.109 37.815 1.00 73.19 392 MET A O 1
ATOM 3161 N N . LYS A 1 393 ? -13.080 12.578 37.875 1.00 78.00 393 LYS A N 1
ATOM 3162 C CA . LYS A 1 393 ? -14.060 11.613 38.387 1.00 78.00 393 LYS A CA 1
ATOM 3163 C C . LYS A 1 393 ? -14.501 10.702 37.239 1.00 78.00 393 LYS A C 1
ATOM 3165 O O . LYS A 1 393 ? -15.447 11.033 36.529 1.00 78.00 393 LYS A O 1
ATOM 3170 N N . LEU A 1 394 ? -13.783 9.599 37.041 1.00 82.19 394 LEU A N 1
ATOM 3171 C CA . LEU A 1 394 ? -14.119 8.606 36.024 1.00 82.19 394 LEU A CA 1
ATOM 3172 C C . LEU A 1 394 ? -15.389 7.827 36.415 1.00 82.19 394 LEU A C 1
ATOM 3174 O O . LEU A 1 394 ? -15.610 7.577 37.603 1.00 82.19 394 LEU A O 1
ATOM 3178 N N . PRO A 1 395 ? -16.229 7.434 35.440 1.00 85.25 395 PRO A N 1
ATOM 3179 C CA . PRO A 1 395 ? -17.360 6.549 35.699 1.00 85.25 395 PRO A CA 1
ATOM 3180 C C . PRO A 1 395 ? -16.906 5.179 36.246 1.00 85.25 395 PRO A C 1
ATOM 3182 O O . PRO A 1 395 ? -15.822 4.728 35.880 1.00 85.25 395 PRO A O 1
ATOM 3185 N N . PRO A 1 396 ? -17.738 4.466 37.034 1.00 86.06 396 PRO A N 1
ATOM 3186 C CA . PRO A 1 396 ? -17.374 3.176 37.644 1.00 86.06 396 PRO A CA 1
ATOM 3187 C C . PRO A 1 396 ? -16.944 2.075 36.663 1.00 86.06 396 PRO A C 1
ATOM 3189 O O . PRO A 1 396 ? -16.191 1.179 37.027 1.00 86.06 396 PRO A O 1
ATOM 3192 N N . ASP A 1 397 ? -17.412 2.134 35.416 1.00 90.19 397 ASP A N 1
ATOM 3193 C CA . ASP A 1 397 ? -17.091 1.138 34.385 1.00 90.19 397 ASP A CA 1
ATOM 3194 C C . ASP A 1 397 ? -15.862 1.502 33.534 1.00 90.19 397 ASP A C 1
ATOM 3196 O O . ASP A 1 397 ? -15.591 0.857 32.514 1.00 90.19 397 ASP A O 1
ATOM 3200 N N . VAL A 1 398 ? -15.172 2.582 33.900 1.00 92.75 398 VAL A N 1
ATOM 3201 C CA . VAL A 1 398 ? -13.971 3.056 33.221 1.00 92.75 398 VAL A CA 1
ATOM 3202 C C . VAL A 1 398 ? -12.781 2.795 34.123 1.00 92.75 398 VAL A C 1
ATOM 3204 O O . VAL A 1 398 ? -12.587 3.462 35.137 1.00 92.75 398 VAL A O 1
ATOM 3207 N N . ASP A 1 399 ? -11.960 1.839 33.714 1.00 93.38 399 ASP A N 1
ATOM 3208 C CA . ASP A 1 399 ? -10.715 1.536 34.393 1.00 93.38 399 ASP A CA 1
ATOM 3209 C C . ASP A 1 399 ? -9.576 2.388 33.830 1.00 93.38 399 ASP A C 1
ATOM 3211 O O . ASP A 1 399 ? -9.548 2.760 32.653 1.00 93.38 399 ASP A O 1
ATOM 3215 N N . MET A 1 400 ? -8.589 2.663 34.676 1.00 91.31 400 MET A N 1
ATOM 3216 C CA . MET A 1 400 ? -7.383 3.386 34.298 1.00 91.31 400 MET A CA 1
ATOM 3217 C C . MET A 1 400 ? -6.149 2.606 34.739 1.00 91.31 400 MET A C 1
ATOM 3219 O O . MET A 1 400 ? -6.052 2.189 35.895 1.00 91.31 400 MET A O 1
ATOM 3223 N N . TYR A 1 401 ? -5.176 2.455 33.840 1.00 91.56 401 TYR A N 1
ATOM 3224 C CA . TYR A 1 401 ? -3.900 1.816 34.154 1.00 91.56 401 TYR A CA 1
ATOM 3225 C C . TYR A 1 401 ? -2.722 2.679 33.696 1.00 91.56 401 TYR A C 1
ATOM 3227 O O . TYR A 1 401 ? -2.660 3.127 32.551 1.00 91.56 401 TYR A O 1
ATOM 3235 N N . CYS A 1 402 ? -1.766 2.899 34.599 1.00 88.94 402 CYS A N 1
ATOM 3236 C CA . CYS A 1 402 ? -0.550 3.659 34.322 1.00 88.94 402 CYS A CA 1
ATOM 3237 C C . CYS A 1 402 ? 0.635 2.724 34.082 1.00 88.94 402 CYS A C 1
ATOM 3239 O O . CYS A 1 402 ? 0.995 1.939 34.960 1.00 88.94 402 CYS A O 1
ATOM 3241 N N . VAL A 1 403 ? 1.275 2.876 32.930 1.00 87.00 403 VAL A N 1
ATOM 3242 C CA . VAL A 1 403 ? 2.561 2.266 32.591 1.00 87.00 403 VAL A CA 1
ATOM 3243 C C . VAL A 1 403 ? 3.698 3.215 33.003 1.00 87.00 403 VAL A C 1
ATOM 3245 O O . VAL A 1 403 ? 3.533 4.437 33.057 1.00 87.00 403 VAL A O 1
ATOM 3248 N N . GLN A 1 404 ? 4.870 2.679 33.328 1.00 83.50 404 GLN A N 1
ATOM 3249 C CA . GLN A 1 404 ? 6.073 3.441 33.641 1.00 83.50 404 GLN A CA 1
ATOM 3250 C C . GLN A 1 404 ? 6.474 4.366 32.487 1.00 83.50 404 GLN A C 1
ATOM 3252 O O . GLN A 1 404 ? 6.353 4.035 31.315 1.00 83.50 404 GLN A O 1
ATOM 3257 N N . ASN A 1 405 ? 7.028 5.534 32.819 1.00 78.12 405 ASN A N 1
ATOM 3258 C CA . ASN A 1 405 ? 7.387 6.548 31.819 1.00 78.12 405 ASN A CA 1
ATOM 3259 C C . ASN A 1 405 ? 8.456 6.084 30.820 1.00 78.12 405 ASN A C 1
ATOM 3261 O O . ASN A 1 405 ? 8.503 6.603 29.705 1.00 78.12 405 ASN A O 1
ATOM 3265 N N . ALA A 1 406 ? 9.325 5.165 31.255 1.00 71.12 406 ALA A N 1
ATOM 3266 C CA . ALA A 1 406 ? 10.388 4.588 30.443 1.00 71.12 406 ALA A CA 1
ATOM 3267 C C . ALA A 1 406 ? 9.856 3.563 29.433 1.00 71.12 406 ALA A C 1
ATOM 3269 O O . ALA A 1 406 ? 10.527 3.304 28.440 1.00 71.12 406 ALA A O 1
ATOM 3270 N N . SER A 1 407 ? 8.669 3.007 29.659 1.00 70.75 407 SER A N 1
ATOM 3271 C CA . SER A 1 407 ? 8.068 1.960 28.840 1.00 70.75 407 SER A CA 1
ATOM 3272 C C . SER A 1 407 ? 7.493 2.516 27.534 1.00 70.75 407 SER A C 1
ATOM 3274 O O . SER A 1 407 ? 7.070 3.671 27.456 1.00 70.75 407 SER A O 1
ATOM 3276 N N . ARG A 1 408 ? 7.478 1.689 26.483 1.00 73.25 408 ARG A N 1
ATOM 3277 C CA . ARG A 1 408 ? 6.713 1.987 25.262 1.00 73.25 408 ARG A CA 1
ATOM 3278 C C . ARG A 1 408 ? 5.244 1.634 25.493 1.00 73.25 408 ARG A C 1
ATOM 3280 O O . ARG A 1 408 ? 4.973 0.577 26.052 1.00 73.25 408 ARG A O 1
ATOM 3287 N N . ASP A 1 409 ? 4.325 2.479 25.031 1.00 75.44 409 ASP A N 1
ATOM 3288 C CA . ASP A 1 409 ? 2.884 2.322 25.296 1.00 75.44 409 ASP A CA 1
ATOM 3289 C C . ASP A 1 409 ? 2.209 1.330 24.329 1.00 75.44 409 ASP A C 1
ATOM 3291 O O . ASP A 1 409 ? 1.368 0.531 24.744 1.00 75.44 409 ASP A O 1
ATOM 3295 N N . ASP A 1 410 ? 2.620 1.325 23.054 1.00 81.94 410 ASP A N 1
ATOM 3296 C CA . ASP A 1 410 ? 2.003 0.518 21.989 1.00 81.94 410 ASP A CA 1
ATOM 3297 C C . ASP A 1 410 ? 1.817 -0.975 22.330 1.00 81.94 410 ASP A C 1
ATOM 3299 O O . ASP A 1 410 ? 0.733 -1.503 22.055 1.00 81.94 410 ASP A O 1
ATOM 3303 N N . PRO A 1 411 ? 2.793 -1.678 22.951 1.00 87.06 411 PRO A N 1
ATOM 3304 C CA . PRO A 1 411 ? 2.629 -3.091 23.280 1.00 87.06 411 PRO A CA 1
ATOM 3305 C C . PRO A 1 411 ? 1.512 -3.342 24.299 1.00 87.06 411 PRO A C 1
ATOM 3307 O O . PRO A 1 411 ? 0.791 -4.328 24.177 1.00 87.06 411 PRO A O 1
ATOM 3310 N N . TYR A 1 412 ? 1.328 -2.448 25.277 1.00 90.25 412 TYR A N 1
ATOM 3311 C CA . TYR A 1 412 ? 0.275 -2.568 26.292 1.00 90.25 412 TYR A CA 1
ATOM 3312 C C . TYR A 1 412 ? -1.108 -2.333 25.684 1.00 90.25 412 TYR A C 1
ATOM 3314 O O . TYR A 1 412 ? -2.052 -3.065 25.980 1.00 90.25 412 TYR A O 1
ATOM 3322 N N . ILE A 1 413 ? -1.208 -1.349 24.789 1.00 92.06 413 ILE A N 1
ATOM 3323 C CA . ILE A 1 413 ? -2.434 -1.019 24.063 1.00 92.06 413 ILE A CA 1
ATOM 3324 C C . ILE A 1 413 ? -2.893 -2.199 23.198 1.00 92.06 413 ILE A C 1
ATOM 3326 O O . ILE A 1 413 ? -4.034 -2.651 23.319 1.00 92.06 413 ILE A O 1
ATOM 3330 N N . ILE A 1 414 ? -1.996 -2.725 22.353 1.00 92.19 414 ILE A N 1
ATOM 3331 C CA . ILE A 1 414 ? -2.298 -3.863 21.476 1.00 92.19 414 ILE A CA 1
ATOM 3332 C C . ILE A 1 414 ? -2.651 -5.094 22.317 1.00 92.19 414 ILE A C 1
ATOM 3334 O O . ILE A 1 414 ? -3.648 -5.760 22.043 1.00 92.19 414 ILE A O 1
ATOM 3338 N N . LEU A 1 415 ? -1.872 -5.384 23.363 1.00 92.44 415 LEU A N 1
ATOM 3339 C CA . LEU A 1 415 ? -2.103 -6.542 24.222 1.00 92.44 415 LEU A CA 1
ATOM 3340 C C . LEU A 1 415 ? -3.464 -6.474 24.926 1.00 92.44 415 LEU A C 1
ATOM 3342 O O . LEU A 1 415 ? -4.184 -7.469 24.928 1.00 92.44 415 LEU A O 1
ATOM 3346 N N . ALA A 1 416 ? -3.852 -5.323 25.483 1.00 94.81 416 ALA A N 1
ATOM 3347 C CA . ALA A 1 416 ? -5.149 -5.170 26.146 1.00 94.81 416 ALA A CA 1
ATOM 3348 C C . ALA A 1 416 ? -6.327 -5.364 25.182 1.00 94.81 416 ALA A C 1
ATOM 3350 O O . ALA A 1 416 ? -7.297 -6.050 25.520 1.00 94.81 416 ALA A O 1
ATOM 3351 N N . ALA A 1 417 ? -6.223 -4.806 23.973 1.00 94.81 417 ALA A N 1
ATOM 3352 C CA . ALA A 1 417 ? -7.254 -4.943 22.952 1.00 94.81 417 ALA A CA 1
ATOM 3353 C C . ALA A 1 417 ? -7.400 -6.406 22.500 1.00 94.81 417 ALA A C 1
ATOM 3355 O O . ALA A 1 417 ? -8.507 -6.940 22.460 1.00 94.81 417 ALA A O 1
ATOM 3356 N N . LEU A 1 418 ? -6.278 -7.085 22.234 1.00 93.44 418 LEU A N 1
ATOM 3357 C CA . LEU A 1 418 ? -6.267 -8.477 21.777 1.00 93.44 418 LEU A CA 1
ATOM 3358 C C . LEU A 1 418 ? -6.663 -9.488 22.863 1.00 93.44 418 LEU A C 1
ATOM 3360 O O . LEU A 1 418 ? -7.225 -10.534 22.540 1.00 93.44 418 LEU A O 1
ATOM 3364 N N . LEU A 1 419 ? -6.368 -9.215 24.139 1.00 92.94 419 LEU A N 1
ATOM 3365 C CA . LEU A 1 419 ? -6.770 -10.079 25.255 1.00 92.94 419 LEU A CA 1
ATOM 3366 C C . LEU A 1 419 ? -8.242 -9.929 25.656 1.00 92.94 419 LEU A C 1
ATOM 3368 O O . LEU A 1 419 ? -8.739 -10.807 26.356 1.00 92.94 419 LEU A O 1
ATOM 3372 N N . SER A 1 420 ? -8.918 -8.860 25.228 1.00 93.31 420 SER A N 1
ATOM 3373 C CA . SER A 1 420 ? -10.332 -8.630 25.530 1.00 93.31 420 SER A CA 1
ATOM 3374 C C . SER A 1 420 ? -11.234 -9.508 24.653 1.00 93.31 420 SER A C 1
ATOM 3376 O O . SER A 1 420 ? -11.509 -10.654 24.999 1.00 93.31 420 SER A O 1
ATOM 3378 N N . HIS A 1 421 ? -11.682 -9.011 23.500 1.00 88.31 421 HIS A N 1
ATOM 3379 C CA . HIS A 1 421 ? -12.456 -9.789 22.531 1.00 88.31 421 HIS A CA 1
ATOM 3380 C C . HIS A 1 421 ? -12.300 -9.217 21.117 1.00 88.31 421 HIS A C 1
ATOM 3382 O O . HIS A 1 421 ? -11.832 -8.096 20.926 1.00 88.31 421 HIS A O 1
ATOM 3388 N N . ASP A 1 422 ? -12.739 -9.971 20.113 1.00 86.88 422 ASP A N 1
ATOM 3389 C CA . ASP A 1 422 ? -12.624 -9.630 18.690 1.00 86.88 422 ASP A CA 1
ATOM 3390 C C . ASP A 1 422 ? -13.309 -8.311 18.299 1.00 86.88 422 ASP A C 1
ATOM 3392 O O . ASP A 1 422 ? -12.866 -7.654 17.365 1.00 86.88 422 ASP A O 1
ATOM 3396 N N . ARG A 1 423 ? -14.357 -7.888 19.015 1.00 88.88 423 ARG A N 1
ATOM 3397 C CA . ARG A 1 423 ? -15.048 -6.597 18.812 1.00 88.88 423 ARG A CA 1
ATOM 3398 C C . ARG A 1 423 ? -14.436 -5.401 19.558 1.00 88.88 423 ARG A C 1
ATOM 3400 O O . ARG A 1 423 ? -14.971 -4.300 19.436 1.00 88.88 423 ARG A O 1
ATOM 3407 N N . CYS A 1 424 ? -13.361 -5.598 20.327 1.00 94.44 424 CYS A N 1
ATOM 3408 C CA . CYS A 1 424 ? -12.775 -4.552 21.167 1.00 94.44 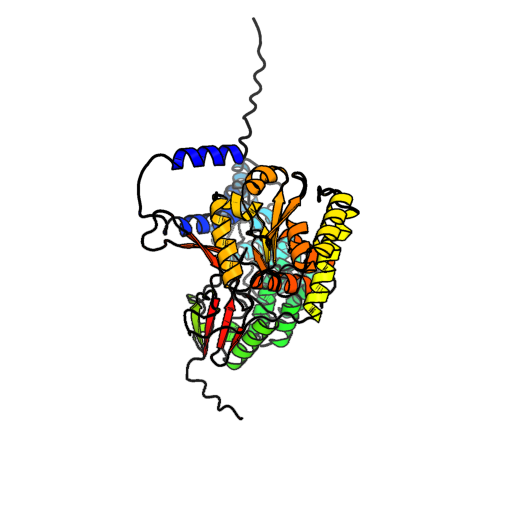424 CYS A CA 1
ATOM 3409 C C . CYS A 1 424 ? -12.283 -3.380 20.307 1.00 94.44 424 CYS A C 1
ATOM 3411 O O . CYS A 1 424 ? -11.585 -3.577 19.309 1.00 94.44 424 CYS A O 1
ATOM 3413 N N . ARG A 1 425 ? -12.677 -2.159 20.670 1.00 94.69 425 ARG A N 1
ATOM 3414 C CA . ARG A 1 425 ? -12.299 -0.937 19.955 1.00 94.69 425 ARG A CA 1
ATOM 3415 C C . ARG A 1 425 ? -10.992 -0.372 20.479 1.00 94.69 425 ARG A C 1
ATOM 3417 O O . ARG A 1 425 ? -10.659 -0.525 21.649 1.00 94.69 425 ARG A O 1
ATOM 3424 N N . LEU A 1 426 ? -10.281 0.338 19.616 1.00 94.44 426 LEU A N 1
ATOM 3425 C CA . LEU A 1 426 ? -9.035 1.000 19.965 1.00 94.44 426 LEU A CA 1
ATOM 3426 C C . LEU A 1 426 ? -9.108 2.482 19.613 1.00 94.44 426 LEU A C 1
ATOM 3428 O O . LEU A 1 426 ? -9.321 2.821 18.458 1.00 94.44 426 LEU A O 1
ATOM 3432 N N . LEU A 1 427 ? -8.855 3.375 20.562 1.00 92.50 427 LEU A N 1
ATOM 3433 C CA . LEU A 1 427 ? -8.673 4.795 20.282 1.00 92.50 427 LEU A CA 1
ATOM 3434 C C . LEU A 1 427 ? -7.200 5.168 20.464 1.00 92.50 427 LEU A C 1
ATOM 3436 O O . LEU A 1 427 ? -6.741 5.370 21.583 1.00 92.50 427 LEU A O 1
ATOM 3440 N N . SER A 1 428 ? -6.469 5.263 19.353 1.00 89.25 428 SER A N 1
ATOM 3441 C CA . SER A 1 428 ? -5.082 5.746 19.297 1.00 89.25 428 SER A CA 1
ATOM 3442 C C . SER A 1 428 ? -4.796 6.366 17.927 1.00 89.25 428 SER A C 1
ATOM 3444 O O . SER A 1 428 ? -5.360 5.948 16.911 1.00 89.25 428 SER A O 1
ATOM 3446 N N . PHE A 1 429 ? -3.892 7.345 17.870 1.00 83.44 429 PHE A N 1
ATOM 3447 C CA . PHE A 1 429 ? -3.376 7.895 16.614 1.00 83.44 429 PHE A CA 1
ATOM 3448 C C . PHE A 1 429 ? -2.022 7.310 16.204 1.00 83.44 429 PHE A C 1
ATOM 3450 O O . PHE A 1 429 ? -1.438 7.789 15.222 1.00 83.44 429 PHE A O 1
ATOM 3457 N N . ASP A 1 430 ? -1.512 6.292 16.905 1.00 84.31 430 ASP A N 1
ATOM 3458 C CA . ASP A 1 430 ? -0.377 5.527 16.393 1.00 84.31 430 ASP A CA 1
ATOM 3459 C C . ASP A 1 430 ? -0.788 4.708 15.157 1.00 84.31 430 ASP A C 1
ATOM 3461 O O . ASP A 1 430 ? -1.940 4.300 14.981 1.00 84.31 430 ASP A O 1
ATOM 3465 N N . PHE A 1 431 ? 0.155 4.504 14.243 1.00 81.25 431 PHE A N 1
ATOM 3466 C CA . PHE A 1 431 ? -0.024 3.699 13.038 1.00 81.25 431 PHE A CA 1
ATOM 3467 C C . PHE A 1 431 ? 0.469 2.255 13.202 1.00 81.25 431 PHE A C 1
ATOM 3469 O O . PHE A 1 431 ? 0.235 1.454 12.300 1.00 81.25 431 PHE A O 1
ATOM 3476 N N . TYR A 1 432 ? 1.152 1.928 14.303 1.00 86.50 432 TYR A N 1
ATOM 3477 C CA . TYR A 1 432 ? 1.697 0.608 14.634 1.00 86.50 432 TYR A CA 1
ATOM 3478 C C . TYR A 1 432 ? 2.594 0.015 13.536 1.00 86.50 432 TYR A C 1
ATOM 3480 O O . TYR A 1 432 ? 2.656 -1.199 13.339 1.00 86.50 432 TYR A O 1
ATOM 3488 N N . ARG A 1 433 ? 3.312 0.882 12.807 1.00 81.12 433 ARG A N 1
ATOM 3489 C CA . ARG A 1 433 ? 4.143 0.501 11.648 1.00 81.12 433 ARG A CA 1
ATOM 3490 C C . ARG A 1 433 ? 5.219 -0.517 12.006 1.00 81.12 433 ARG A C 1
ATOM 3492 O O . ARG A 1 433 ? 5.426 -1.457 11.247 1.00 81.12 433 ARG A O 1
ATOM 3499 N N . ASP A 1 434 ? 5.868 -0.331 13.153 1.00 82.00 434 ASP A N 1
ATOM 3500 C CA . ASP A 1 434 ? 6.909 -1.239 13.638 1.00 82.00 434 ASP A CA 1
ATOM 3501 C C . ASP A 1 434 ? 6.348 -2.647 13.884 1.00 82.00 434 ASP A C 1
ATOM 3503 O O . ASP A 1 434 ? 6.890 -3.626 13.386 1.00 82.00 434 ASP A O 1
ATOM 3507 N N . HIS A 1 435 ? 5.187 -2.751 14.535 1.00 83.62 435 HIS A N 1
ATOM 3508 C CA . HIS A 1 435 ? 4.511 -4.026 14.785 1.00 83.62 435 HIS A CA 1
ATOM 3509 C C . HIS A 1 435 ? 4.126 -4.730 13.480 1.00 83.62 435 HIS A C 1
ATOM 3511 O O . HIS A 1 435 ? 4.421 -5.910 13.308 1.00 83.62 435 HIS A O 1
ATOM 3517 N N . ILE A 1 436 ? 3.542 -4.000 12.521 1.00 84.00 436 ILE A N 1
ATOM 3518 C CA . ILE A 1 436 ? 3.213 -4.547 11.195 1.00 84.00 436 ILE A CA 1
ATOM 3519 C C . ILE A 1 436 ? 4.480 -5.051 10.492 1.00 84.00 436 ILE A C 1
ATOM 3521 O O . ILE A 1 436 ? 4.485 -6.156 9.954 1.00 84.00 436 ILE A O 1
ATOM 3525 N N . TYR A 1 437 ? 5.556 -4.260 10.490 1.00 81.94 437 TYR A N 1
ATOM 3526 C CA . TYR A 1 437 ? 6.824 -4.641 9.865 1.00 81.94 437 TYR A CA 1
ATOM 3527 C C . TYR A 1 437 ? 7.424 -5.893 10.511 1.00 81.94 437 TYR A C 1
ATOM 3529 O O . TYR A 1 437 ? 7.865 -6.810 9.822 1.00 81.94 437 TYR A O 1
ATOM 3537 N N . ARG A 1 438 ? 7.392 -5.966 11.839 1.00 83.62 438 ARG A N 1
ATOM 3538 C CA . ARG A 1 438 ? 7.917 -7.100 12.593 1.00 83.62 438 ARG A CA 1
ATOM 3539 C C . ARG A 1 438 ? 7.103 -8.375 12.393 1.00 83.62 438 ARG A C 1
ATOM 3541 O O . ARG A 1 438 ? 7.714 -9.429 12.264 1.00 83.62 438 ARG A O 1
ATOM 3548 N N . LEU A 1 439 ? 5.774 -8.285 12.300 1.00 84.31 439 LEU A N 1
ATOM 3549 C CA . LEU A 1 439 ? 4.914 -9.418 11.931 1.00 84.31 439 LEU A CA 1
ATOM 3550 C C . LEU A 1 439 ? 5.215 -9.920 10.515 1.00 84.31 439 LEU A C 1
ATOM 3552 O O . LEU A 1 439 ? 5.243 -11.122 10.289 1.00 84.31 439 LEU A O 1
ATOM 3556 N N . LYS A 1 440 ? 5.487 -9.013 9.566 1.00 80.06 440 LYS A N 1
ATOM 3557 C CA . LYS A 1 440 ? 5.936 -9.411 8.223 1.00 80.06 440 LYS A CA 1
ATOM 3558 C C . LYS A 1 440 ? 7.278 -10.138 8.279 1.00 80.06 440 LYS A C 1
ATOM 3560 O O . LYS A 1 440 ? 7.437 -11.177 7.654 1.00 80.06 440 LYS A O 1
ATOM 3565 N N . LYS A 1 441 ? 8.240 -9.609 9.042 1.00 77.62 441 LYS A N 1
ATOM 3566 C CA . LYS A 1 441 ? 9.588 -10.185 9.144 1.00 77.62 441 LYS A CA 1
ATOM 3567 C C . LYS A 1 441 ? 9.596 -11.545 9.849 1.00 77.62 441 LYS A C 1
ATOM 3569 O O . LYS A 1 441 ? 10.320 -12.437 9.423 1.00 77.62 441 LYS A O 1
ATOM 3574 N N . SER A 1 442 ? 8.810 -11.721 10.913 1.00 70.38 442 SER A N 1
ATOM 3575 C CA . SER A 1 442 ? 8.790 -12.970 11.692 1.00 70.38 442 SER A CA 1
ATOM 3576 C C . SER A 1 442 ? 8.264 -14.174 10.907 1.00 70.38 442 SER A C 1
ATOM 3578 O O . SER A 1 442 ? 8.517 -15.311 11.300 1.00 70.38 442 SER A O 1
ATOM 3580 N N . LYS A 1 443 ? 7.549 -13.929 9.805 1.00 67.31 443 LYS A N 1
ATOM 3581 C CA . LYS A 1 443 ? 6.933 -14.944 8.945 1.00 67.31 443 LYS A CA 1
ATOM 3582 C C . LYS A 1 443 ? 7.297 -14.773 7.468 1.00 67.31 443 LYS A C 1
ATOM 3584 O O . LYS A 1 443 ? 6.636 -15.337 6.613 1.00 67.31 443 LYS A O 1
ATOM 3589 N N . GLN A 1 444 ? 8.380 -14.049 7.165 1.00 56.66 444 GLN A N 1
ATOM 3590 C CA . GLN A 1 444 ? 8.771 -13.678 5.796 1.00 56.66 444 GLN A CA 1
ATOM 3591 C C . GLN A 1 444 ? 8.964 -14.878 4.844 1.00 56.66 444 GLN A C 1
ATOM 3593 O O . GLN A 1 444 ? 8.878 -14.714 3.633 1.00 56.66 444 GLN A O 1
ATOM 3598 N N . PHE A 1 445 ? 9.205 -16.081 5.374 1.00 54.44 445 PHE A N 1
ATOM 3599 C CA . PHE A 1 445 ? 9.385 -17.305 4.584 1.00 54.44 445 PHE A CA 1
ATOM 3600 C C . PHE A 1 445 ? 8.114 -18.165 4.446 1.00 54.44 445 PHE A C 1
ATOM 3602 O O . PHE A 1 445 ? 8.145 -19.175 3.747 1.00 54.44 445 PHE A O 1
ATOM 3609 N N . ASP A 1 446 ? 7.007 -17.784 5.087 1.00 65.00 446 ASP A N 1
ATOM 3610 C CA . ASP A 1 446 ? 5.726 -18.490 5.023 1.00 65.00 446 ASP A CA 1
ATOM 3611 C C . ASP A 1 446 ? 4.784 -17.758 4.053 1.00 65.00 446 ASP A C 1
ATOM 3613 O O . ASP A 1 446 ? 4.178 -16.741 4.393 1.00 65.00 446 ASP A O 1
ATOM 3617 N N . ARG A 1 447 ? 4.698 -18.257 2.811 1.00 58.22 447 ARG A N 1
ATOM 3618 C CA . ARG A 1 447 ? 3.910 -17.628 1.733 1.00 58.22 447 ARG A CA 1
ATOM 3619 C C . ARG A 1 447 ? 2.405 -17.606 2.008 1.00 58.22 447 ARG A C 1
ATOM 3621 O O . ARG A 1 447 ? 1.723 -16.722 1.491 1.00 58.22 447 ARG A O 1
ATOM 3628 N N . ASP A 1 448 ? 1.914 -18.516 2.842 1.00 66.31 448 ASP A N 1
ATOM 3629 C CA . ASP A 1 448 ? 0.499 -18.601 3.207 1.00 66.31 448 ASP A CA 1
ATOM 3630 C C . ASP A 1 448 ? 0.188 -17.809 4.492 1.00 66.31 448 ASP A C 1
ATOM 3632 O O . ASP A 1 448 ? -0.961 -17.744 4.949 1.00 66.31 448 ASP A O 1
ATOM 3636 N N . ASP A 1 449 ? 1.191 -17.153 5.091 1.00 77.56 449 ASP A N 1
ATOM 3637 C CA . ASP A 1 449 ? 0.986 -16.352 6.286 1.00 77.56 449 ASP A CA 1
ATOM 3638 C C . ASP A 1 449 ? 0.356 -14.989 5.978 1.00 77.56 449 ASP A C 1
ATOM 3640 O O . ASP A 1 449 ? 0.987 -14.015 5.564 1.00 77.56 449 ASP A O 1
ATOM 3644 N N . ASN A 1 450 ? -0.939 -14.889 6.265 1.00 83.25 450 ASN A N 1
ATOM 3645 C CA . ASN A 1 450 ? -1.690 -13.645 6.162 1.00 83.25 450 ASN A CA 1
ATOM 3646 C C . ASN A 1 450 ? -1.641 -12.795 7.450 1.00 83.25 450 ASN A C 1
ATOM 3648 O O . ASN A 1 450 ? -2.291 -11.752 7.496 1.00 83.25 450 ASN A O 1
ATOM 3652 N N . THR A 1 451 ? -0.886 -13.183 8.486 1.00 88.50 451 THR A N 1
ATOM 3653 C CA . THR A 1 451 ? -0.985 -12.616 9.846 1.00 88.50 451 THR A CA 1
ATOM 3654 C C . THR A 1 451 ? -0.818 -11.097 9.861 1.00 88.50 451 THR A C 1
ATOM 3656 O O . THR A 1 451 ? -1.656 -10.378 10.411 1.00 88.50 451 THR A O 1
ATOM 3659 N N . ALA A 1 452 ? 0.223 -10.569 9.209 1.00 86.00 452 ALA A N 1
ATOM 3660 C CA . ALA A 1 452 ? 0.447 -9.124 9.143 1.00 86.00 452 ALA A CA 1
ATOM 3661 C C . ALA A 1 452 ? -0.662 -8.387 8.364 1.00 86.00 452 ALA A C 1
ATOM 3663 O O . ALA A 1 452 ? -1.031 -7.264 8.721 1.00 86.00 452 ALA A O 1
ATOM 3664 N N . ARG A 1 453 ? -1.217 -9.016 7.315 1.00 85.25 453 ARG A N 1
ATOM 3665 C CA . ARG A 1 453 ? -2.355 -8.477 6.547 1.00 85.25 453 ARG A CA 1
ATOM 3666 C C . ARG A 1 453 ? -3.620 -8.461 7.406 1.00 85.25 453 ARG A C 1
ATOM 3668 O O . ARG A 1 453 ? -4.316 -7.448 7.444 1.00 85.25 453 ARG A O 1
ATOM 3675 N N . THR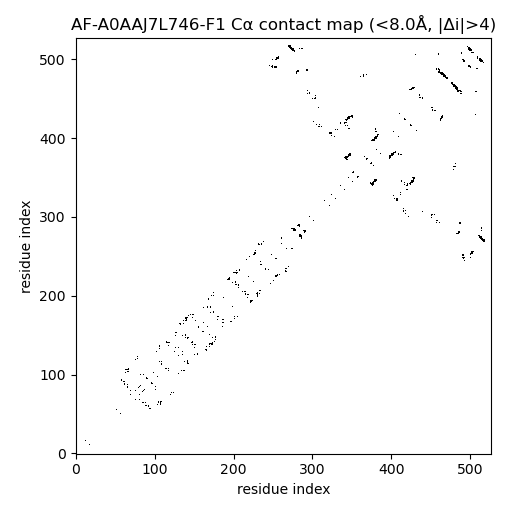 A 1 454 ? -3.873 -9.532 8.151 1.00 90.75 454 THR A N 1
ATOM 3676 C CA . THR A 1 454 ? -4.983 -9.655 9.100 1.00 90.75 454 THR A CA 1
ATOM 3677 C C . THR A 1 454 ? -4.876 -8.620 10.217 1.00 90.75 454 THR A C 1
ATOM 3679 O O . THR A 1 454 ? -5.861 -7.945 10.510 1.00 90.75 454 THR A O 1
ATOM 3682 N N . PHE A 1 455 ? -3.684 -8.403 10.782 1.00 91.31 455 PHE A N 1
ATOM 3683 C CA . PHE A 1 455 ? -3.466 -7.362 11.790 1.00 91.31 455 PHE A CA 1
ATOM 3684 C C . PHE A 1 455 ? -3.725 -5.960 11.227 1.00 91.31 455 PHE A C 1
ATOM 3686 O O . PHE A 1 455 ? -4.381 -5.142 11.869 1.00 91.31 455 PHE A O 1
ATOM 3693 N N . PHE A 1 456 ? -3.280 -5.684 9.997 1.00 88.25 456 PHE A N 1
ATOM 3694 C CA . PHE A 1 456 ? -3.579 -4.420 9.324 1.00 88.25 456 PHE A CA 1
ATOM 3695 C C . PHE A 1 456 ? -5.086 -4.229 9.091 1.00 88.25 456 PHE A C 1
ATOM 3697 O O . PHE A 1 456 ? -5.604 -3.139 9.343 1.00 88.25 456 PHE A O 1
ATOM 3704 N N . LYS A 1 457 ? -5.804 -5.264 8.637 1.00 88.94 457 LYS A N 1
ATOM 3705 C CA . LYS A 1 457 ? -7.269 -5.231 8.486 1.00 88.94 457 LYS A CA 1
ATOM 3706 C C . LYS A 1 457 ? -7.951 -4.939 9.820 1.00 88.94 457 LYS A C 1
ATOM 3708 O O . LYS A 1 457 ? -8.727 -3.991 9.884 1.00 88.94 457 LYS A O 1
ATOM 3713 N N . TRP A 1 458 ? -7.577 -5.674 10.870 1.00 91.50 458 TRP A N 1
ATOM 3714 C CA . TRP A 1 458 ? -8.085 -5.494 12.231 1.00 91.50 458 TRP A CA 1
ATOM 3715 C C . TRP A 1 458 ? -7.868 -4.060 12.720 1.00 91.50 458 TRP A C 1
ATOM 3717 O O . TRP A 1 458 ? -8.821 -3.376 13.072 1.00 91.50 458 TRP A O 1
ATOM 3727 N N . LEU A 1 459 ? -6.643 -3.535 12.629 1.00 90.06 459 LEU A N 1
ATOM 3728 C CA . LEU A 1 459 ? -6.359 -2.151 13.009 1.00 90.06 459 LEU A CA 1
ATOM 3729 C C . LEU A 1 459 ? -7.247 -1.144 12.264 1.00 90.06 459 LEU A C 1
ATOM 3731 O O . LEU A 1 459 ? -7.726 -0.195 12.873 1.00 90.06 459 LEU A O 1
ATOM 3735 N N . ASN A 1 460 ? -7.488 -1.324 10.964 1.00 87.06 460 ASN A N 1
ATOM 3736 C CA . ASN A 1 460 ? -8.297 -0.376 10.191 1.00 87.06 460 ASN A CA 1
ATOM 3737 C C . ASN A 1 460 ? -9.800 -0.461 10.478 1.00 87.06 460 ASN A C 1
ATOM 3739 O O . ASN A 1 460 ? -10.489 0.539 10.289 1.00 87.06 460 ASN A O 1
ATOM 3743 N N . THR A 1 461 ? -10.306 -1.609 10.931 1.00 89.06 461 THR A N 1
ATOM 3744 C CA . THR A 1 461 ? -11.725 -1.784 11.279 1.00 89.06 461 THR A CA 1
ATOM 3745 C C . THR A 1 461 ? -12.018 -1.578 12.759 1.00 89.06 461 THR A C 1
ATOM 3747 O O . THR A 1 461 ? -13.183 -1.395 13.116 1.00 89.06 461 THR A O 1
ATOM 3750 N N . HIS A 1 462 ? -10.996 -1.562 13.620 1.00 91.00 462 HIS A N 1
ATOM 3751 C CA . HIS A 1 462 ? -11.140 -1.483 15.081 1.00 91.00 462 HIS A CA 1
ATOM 3752 C C . HIS A 1 462 ? -10.584 -0.199 15.691 1.00 91.00 462 HIS A C 1
ATOM 3754 O O . HIS A 1 462 ? -10.997 0.162 16.794 1.00 91.00 462 HIS A O 1
ATOM 3760 N N . LYS A 1 463 ? -9.697 0.511 14.981 1.00 91.75 463 LYS A N 1
ATOM 3761 C CA . LYS A 1 463 ? -9.100 1.754 15.470 1.00 91.75 463 LYS A CA 1
ATOM 3762 C C . LYS A 1 463 ? -9.969 2.970 15.161 1.00 91.75 463 LYS A C 1
ATOM 3764 O O . LYS A 1 463 ? -9.986 3.481 14.040 1.00 91.75 463 LYS A O 1
ATOM 3769 N N . ASP A 1 464 ? -10.680 3.431 16.175 1.00 91.44 464 ASP A N 1
ATOM 3770 C CA . ASP A 1 464 ? -11.501 4.628 16.141 1.00 91.44 464 ASP A CA 1
ATOM 3771 C C . ASP A 1 464 ? -10.655 5.902 16.112 1.00 91.44 464 ASP A C 1
ATOM 3773 O O . ASP A 1 464 ? -9.460 5.931 16.404 1.00 91.44 464 ASP A O 1
ATOM 3777 N N . SER A 1 465 ? -11.314 6.993 15.747 1.00 87.12 465 SER A N 1
ATOM 3778 C CA . SER A 1 465 ? -10.769 8.344 15.813 1.00 87.12 465 SER A CA 1
ATOM 3779 C C . SER A 1 465 ? -11.831 9.275 16.383 1.00 87.12 465 SER A C 1
ATOM 3781 O O . SER A 1 465 ? -12.939 8.854 16.708 1.00 87.12 465 SER A O 1
ATOM 3783 N N . PHE A 1 466 ? -11.544 10.567 16.458 1.00 85.12 466 PHE A N 1
ATOM 3784 C CA . PHE A 1 466 ? -12.564 11.561 16.764 1.00 85.12 466 PHE A CA 1
ATOM 3785 C C . PHE A 1 466 ? -12.467 12.770 15.843 1.00 85.12 466 PHE A C 1
ATOM 3787 O O . PHE A 1 466 ? -11.515 12.909 15.068 1.00 85.12 466 PHE A O 1
ATOM 3794 N N . ILE A 1 467 ? -13.499 13.605 15.889 1.00 78.81 467 ILE A N 1
ATOM 3795 C CA . ILE A 1 467 ? -13.565 14.899 15.210 1.00 78.81 467 ILE A CA 1
ATOM 3796 C C . ILE A 1 467 ? -13.998 15.974 16.197 1.00 78.81 467 ILE A C 1
ATOM 3798 O O . ILE A 1 467 ? -14.825 15.719 17.075 1.00 78.81 467 ILE A O 1
ATOM 3802 N N . ASP A 1 468 ? -13.469 17.180 16.015 1.00 76.62 468 ASP A N 1
ATOM 3803 C CA . ASP A 1 468 ? -14.059 18.368 16.614 1.00 76.62 468 ASP A CA 1
ATOM 3804 C C . ASP A 1 468 ? -15.352 18.718 15.875 1.00 76.62 468 ASP A C 1
ATOM 3806 O O . ASP A 1 468 ? -15.421 18.704 14.644 1.00 76.62 468 ASP A O 1
ATOM 3810 N N . PHE A 1 469 ? -16.385 19.034 16.642 1.00 68.38 469 PHE A N 1
ATOM 3811 C CA . PHE A 1 469 ? -17.676 19.469 16.139 1.00 68.38 469 PHE A CA 1
ATOM 3812 C C . PHE A 1 469 ? -18.187 20.633 16.989 1.00 68.38 469 PHE A C 1
ATOM 3814 O O . PHE A 1 469 ? -18.227 20.559 18.222 1.00 68.38 469 PHE A O 1
ATOM 3821 N N . GLN A 1 470 ? -18.604 21.708 16.321 1.00 72.94 470 GLN A N 1
ATOM 3822 C CA . GLN A 1 470 ? -19.212 22.859 16.972 1.00 72.94 470 GLN A CA 1
ATOM 3823 C C . GLN A 1 470 ? -20.683 22.562 17.264 1.00 72.94 470 GLN A C 1
ATOM 3825 O O . GLN A 1 470 ? -21.508 22.528 16.351 1.00 72.94 470 GLN A O 1
ATOM 3830 N N . LYS A 1 471 ? -21.028 22.374 18.540 1.00 67.31 471 LYS A N 1
ATOM 3831 C CA . LYS A 1 471 ? -22.432 22.263 18.936 1.00 67.31 471 LYS A CA 1
ATOM 3832 C C . LYS A 1 471 ? -23.101 23.641 18.789 1.00 67.31 471 LYS A C 1
ATOM 3834 O O . LYS A 1 471 ? -22.555 24.610 19.326 1.00 67.31 471 LYS A O 1
ATOM 3839 N N . PRO A 1 472 ? -24.255 23.756 18.103 1.00 62.81 472 PRO A N 1
ATOM 3840 C CA . PRO A 1 472 ? -24.997 25.012 18.030 1.00 62.81 472 PRO A CA 1
ATOM 3841 C C . PRO A 1 472 ? -25.251 25.574 19.437 1.00 62.81 472 PRO A C 1
ATOM 3843 O O . PRO A 1 472 ? -25.698 24.841 20.318 1.00 62.81 472 PRO A O 1
ATOM 3846 N N . GLY A 1 473 ? -24.911 26.846 19.660 1.00 70.56 473 GLY A N 1
ATOM 3847 C CA . GLY A 1 473 ? -25.077 27.520 20.955 1.00 70.56 473 GLY A CA 1
ATOM 3848 C C . GLY A 1 473 ? -23.994 27.244 22.009 1.00 70.56 473 GLY A C 1
ATOM 3849 O O . GLY A 1 473 ? -24.103 27.757 23.117 1.00 70.56 473 GLY A O 1
ATOM 3850 N N . SER A 1 474 ? -22.943 26.471 21.706 1.00 69.38 474 SER A N 1
ATOM 3851 C CA . SER A 1 474 ? -21.795 26.304 22.611 1.00 69.38 474 SER A CA 1
ATOM 3852 C C . SER A 1 474 ? -20.609 27.165 22.179 1.00 69.38 474 SER A C 1
ATOM 3854 O O . SER A 1 474 ? -20.310 27.257 20.990 1.00 69.38 474 SER A O 1
ATOM 3856 N N . ALA A 1 475 ? -19.911 27.769 23.145 1.00 63.34 475 ALA A N 1
ATOM 3857 C CA . ALA A 1 475 ? -18.705 28.565 22.905 1.00 63.34 475 ALA A CA 1
ATOM 3858 C C . ALA A 1 475 ? -17.460 27.707 22.611 1.00 63.34 475 ALA A C 1
ATOM 3860 O O . ALA A 1 475 ? -16.495 28.204 22.037 1.00 63.34 475 ALA A O 1
ATOM 3861 N N . ALA A 1 476 ? -17.471 26.421 22.981 1.00 62.25 476 ALA A N 1
ATOM 3862 C CA . ALA A 1 476 ? -16.346 25.515 22.782 1.00 62.25 476 ALA A CA 1
ATOM 3863 C C . ALA A 1 476 ? -16.732 24.353 21.854 1.00 62.25 476 ALA A C 1
ATOM 3865 O O . ALA A 1 476 ? -17.818 23.784 22.006 1.00 62.25 476 ALA A O 1
ATOM 3866 N N . PRO A 1 477 ? -15.847 23.943 20.927 1.00 65.25 477 PRO A N 1
ATOM 3867 C CA . PRO A 1 477 ? -16.065 22.732 20.158 1.00 65.25 477 PRO A CA 1
ATOM 3868 C C . PRO A 1 477 ? -16.166 21.529 21.103 1.00 65.25 477 PRO A C 1
ATOM 3870 O O . PRO A 1 477 ? -15.465 21.420 22.114 1.00 65.25 477 PRO A O 1
ATOM 3873 N N . THR A 1 478 ? -17.017 20.577 20.754 1.00 72.00 478 THR A N 1
ATOM 3874 C CA . THR A 1 478 ? -17.150 19.270 21.414 1.00 72.00 478 THR A CA 1
ATOM 3875 C C . THR A 1 478 ? -16.443 18.203 20.590 1.00 72.00 478 THR A C 1
ATOM 3877 O O . THR A 1 478 ? -16.249 18.384 19.390 1.00 72.00 478 THR A O 1
ATOM 3880 N N . ILE A 1 479 ? -16.022 17.113 21.226 1.00 78.94 479 ILE A N 1
ATOM 3881 C CA . ILE A 1 479 ? -15.415 15.986 20.517 1.00 78.94 479 ILE A CA 1
ATOM 3882 C C . ILE A 1 479 ? -16.493 14.939 20.294 1.00 78.94 479 ILE A C 1
ATOM 3884 O O . ILE A 1 479 ? -17.218 14.604 21.227 1.00 78.94 479 ILE A O 1
ATOM 3888 N N . LYS A 1 480 ? -16.576 14.416 19.071 1.00 83.88 480 LYS A N 1
ATOM 3889 C CA . LYS A 1 480 ? -17.432 13.277 18.749 1.00 83.88 480 LYS A CA 1
ATOM 3890 C C . LYS A 1 480 ? -16.589 12.104 18.280 1.00 83.88 480 LYS A C 1
ATOM 3892 O O . LYS A 1 480 ? -15.708 12.265 17.429 1.00 83.88 480 LYS A O 1
ATOM 3897 N N . LEU A 1 481 ? -16.893 10.924 18.805 1.00 87.50 481 LEU A N 1
ATOM 3898 C CA . LEU A 1 481 ? -16.288 9.679 18.378 1.00 87.50 481 LEU A CA 1
ATOM 3899 C C . LEU A 1 481 ? -16.666 9.392 16.924 1.00 87.50 481 LEU A C 1
ATOM 3901 O O . LEU A 1 481 ? -17.832 9.429 16.508 1.00 87.50 481 LEU A O 1
ATOM 3905 N N . ARG A 1 482 ? -15.649 9.055 16.146 1.00 87.88 482 ARG A N 1
ATOM 3906 C CA . ARG A 1 482 ? -15.751 8.618 14.765 1.00 87.88 482 ARG A CA 1
ATOM 3907 C C . ARG A 1 482 ? -15.269 7.177 14.697 1.00 87.88 482 ARG A C 1
ATOM 3909 O O . ARG A 1 482 ? -14.066 6.916 14.680 1.00 87.88 482 ARG A O 1
ATOM 3916 N N . MET A 1 483 ? -16.243 6.271 14.658 1.00 88.25 483 MET A N 1
ATOM 3917 C CA . MET A 1 483 ? -15.993 4.837 14.546 1.00 88.25 483 MET A CA 1
ATOM 3918 C C . MET A 1 483 ? -15.184 4.536 13.288 1.00 88.25 483 MET A C 1
ATOM 3920 O O . MET A 1 483 ? -15.423 5.139 12.235 1.00 88.25 483 MET A O 1
ATOM 3924 N N . ALA A 1 484 ? -14.252 3.595 13.395 1.00 88.06 484 ALA A N 1
ATOM 3925 C CA . ALA A 1 484 ? -13.549 3.078 12.232 1.00 88.06 484 ALA A CA 1
ATOM 3926 C C . ALA A 1 484 ? -14.551 2.518 11.199 1.00 88.06 484 ALA A C 1
ATOM 39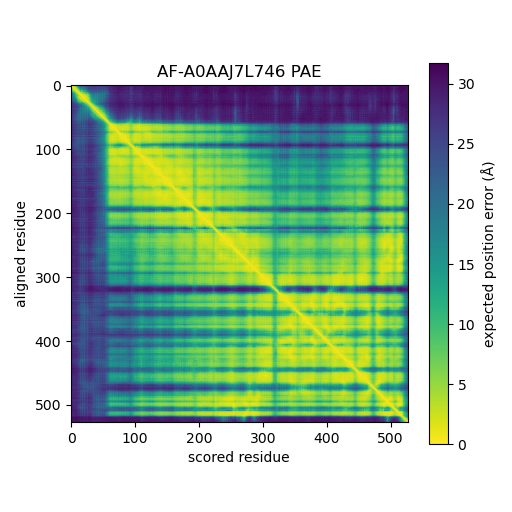28 O O . ALA A 1 484 ? -15.596 1.982 11.592 1.00 88.06 484 ALA A O 1
ATOM 3929 N N . PRO A 1 485 ? -14.266 2.629 9.890 1.00 86.75 485 PRO A N 1
ATOM 3930 C CA . PRO A 1 485 ? -15.156 2.118 8.862 1.00 86.75 485 PRO A CA 1
ATOM 3931 C C . PRO A 1 485 ? -15.330 0.607 8.996 1.00 86.75 485 PRO A C 1
ATOM 3933 O O . PRO A 1 485 ? -14.400 -0.113 9.355 1.00 86.75 485 PRO A O 1
ATOM 3936 N N . ALA A 1 486 ? -16.525 0.122 8.667 1.00 85.81 486 ALA A N 1
ATOM 3937 C CA . ALA A 1 486 ? -16.812 -1.306 8.740 1.00 85.81 486 ALA A CA 1
ATOM 3938 C C . ALA A 1 486 ? -16.102 -2.102 7.633 1.00 85.81 486 ALA A C 1
ATOM 3940 O O . ALA A 1 486 ? -15.810 -3.274 7.827 1.00 85.81 486 ALA A O 1
ATOM 3941 N N . HIS A 1 487 ? -15.840 -1.491 6.475 1.00 89.69 487 HIS A N 1
ATOM 3942 C CA . HIS A 1 487 ? -15.216 -2.145 5.325 1.00 89.69 487 HIS A CA 1
ATOM 3943 C C . HIS A 1 487 ? -13.687 -2.169 5.416 1.00 89.69 487 HIS A C 1
ATOM 3945 O O . HIS A 1 487 ? -13.044 -1.223 5.887 1.00 89.69 487 HIS A O 1
ATOM 3951 N N . PHE A 1 488 ? -13.089 -3.236 4.883 1.00 89.69 488 PHE A N 1
ATOM 3952 C CA . PHE A 1 488 ? -11.640 -3.310 4.747 1.00 89.69 488 PHE A CA 1
ATOM 3953 C C . PHE A 1 488 ? -11.131 -2.333 3.679 1.00 89.69 488 PHE A C 1
ATOM 3955 O O . PHE A 1 488 ? -11.744 -2.217 2.616 1.00 89.69 488 PHE A O 1
ATOM 3962 N N . PRO A 1 489 ? -9.978 -1.678 3.908 1.00 87.56 489 PRO A N 1
ATOM 3963 C CA . PRO A 1 489 ? -9.329 -0.808 2.932 1.00 87.56 489 PRO A CA 1
ATOM 3964 C C . PRO A 1 489 ? -8.544 -1.619 1.884 1.00 87.56 489 PRO A C 1
ATOM 3966 O O . PRO A 1 489 ? -7.336 -1.429 1.708 1.00 87.56 489 PRO A O 1
ATOM 3969 N N . VAL A 1 490 ? -9.224 -2.562 1.241 1.00 89.12 490 VAL A N 1
ATOM 3970 C CA . VAL A 1 490 ? -8.753 -3.441 0.156 1.00 89.12 490 VAL A CA 1
ATOM 3971 C C . VAL A 1 490 ? -9.691 -3.265 -1.041 1.00 89.12 490 VAL A C 1
ATOM 3973 O O . VAL A 1 490 ? -10.723 -2.622 -0.870 1.00 89.12 490 VAL A O 1
ATOM 3976 N N . PRO A 1 491 ? -9.366 -3.752 -2.243 1.00 92.56 491 PRO A N 1
ATOM 3977 C CA . PRO A 1 491 ? -10.293 -3.684 -3.361 1.00 92.56 491 PRO A CA 1
ATOM 3978 C C . PRO A 1 491 ? -11.581 -4.465 -3.090 1.00 92.56 491 PRO A C 1
ATOM 3980 O O . PRO A 1 491 ? -11.556 -5.512 -2.450 1.00 92.56 491 PRO A O 1
ATOM 3983 N N . HIS A 1 492 ? -12.696 -3.957 -3.603 1.00 93.62 492 HIS A N 1
ATOM 3984 C CA . HIS A 1 492 ? -14.005 -4.609 -3.552 1.00 93.62 492 HIS A CA 1
ATOM 3985 C C . HIS A 1 492 ? -14.586 -4.694 -4.954 1.00 93.62 492 HIS A C 1
ATOM 3987 O O . HIS A 1 492 ? -14.372 -3.794 -5.765 1.00 93.62 492 HIS A O 1
ATOM 3993 N N . VAL A 1 493 ? -15.373 -5.735 -5.198 1.00 94.00 493 VAL A N 1
ATOM 3994 C CA . VAL A 1 493 ? -16.208 -5.880 -6.390 1.00 94.00 493 VAL A CA 1
ATOM 3995 C C . VAL A 1 493 ? -17.672 -5.952 -5.964 1.00 94.00 493 VAL A C 1
ATOM 3997 O O . VAL A 1 493 ? -18.006 -6.536 -4.933 1.00 94.00 493 VAL A O 1
ATOM 4000 N N . ASP A 1 494 ? -18.533 -5.306 -6.736 1.00 91.38 494 ASP A N 1
ATOM 4001 C CA . ASP A 1 494 ? -19.984 -5.352 -6.619 1.00 91.38 494 ASP A CA 1
ATOM 4002 C C . ASP A 1 494 ? -20.612 -5.519 -8.014 1.00 91.38 494 ASP A C 1
ATOM 4004 O O . ASP A 1 494 ? -19.908 -5.537 -9.024 1.00 91.38 494 ASP A O 1
ATOM 4008 N N . ILE A 1 495 ? -21.941 -5.643 -8.088 1.00 86.88 495 ILE A N 1
ATOM 4009 C CA . ILE A 1 495 ? -22.654 -5.894 -9.353 1.00 86.88 495 ILE A CA 1
ATOM 4010 C C . ILE A 1 495 ? -22.348 -4.858 -10.449 1.00 86.88 495 ILE A C 1
ATOM 4012 O O . ILE A 1 495 ? -22.321 -5.195 -11.632 1.00 86.88 495 ILE A O 1
ATOM 4016 N N . GLY A 1 496 ? -22.092 -3.607 -10.064 1.00 86.69 496 GLY A N 1
ATOM 4017 C CA . GLY A 1 496 ? -21.829 -2.516 -10.995 1.00 86.69 496 GLY A CA 1
ATOM 4018 C C . GLY A 1 496 ? -20.348 -2.301 -11.312 1.00 86.69 496 GLY A C 1
ATOM 4019 O O . GLY A 1 496 ? -20.051 -1.478 -12.177 1.00 86.69 496 GLY A O 1
ATOM 4020 N N . GLY A 1 497 ? -19.422 -2.980 -10.628 1.00 93.94 497 GLY A N 1
ATOM 4021 C CA . GLY A 1 497 ? -17.988 -2.897 -10.910 1.00 93.94 497 GLY A CA 1
ATOM 4022 C C . GLY A 1 497 ? -17.101 -2.925 -9.665 1.00 93.94 497 GLY A C 1
ATOM 4023 O O . GLY A 1 497 ? -17.413 -3.581 -8.674 1.00 93.94 497 GLY A O 1
ATOM 4024 N N . TRP A 1 498 ? -15.977 -2.207 -9.709 1.00 96.12 498 TRP A N 1
ATOM 4025 C CA . TRP A 1 498 ? -14.884 -2.336 -8.741 1.00 96.12 498 TRP A CA 1
ATOM 4026 C C . TRP A 1 498 ? -14.617 -1.035 -7.985 1.00 96.12 498 TRP A C 1
ATOM 4028 O O . TRP A 1 498 ? -14.741 0.077 -8.506 1.00 96.12 498 TRP A O 1
ATOM 4038 N N . HIS A 1 499 ? -14.174 -1.185 -6.743 1.00 95.56 499 HIS A N 1
ATOM 4039 C CA . HIS A 1 499 ? -13.634 -0.120 -5.914 1.00 95.56 499 HIS A CA 1
ATOM 4040 C C . HIS A 1 499 ? -12.220 -0.485 -5.496 1.00 95.56 499 HIS A C 1
ATOM 4042 O O . HIS A 1 499 ? -12.041 -1.416 -4.720 1.00 95.56 499 HIS A O 1
ATOM 4048 N N . ILE A 1 500 ? -11.220 0.257 -5.960 1.00 93.81 500 ILE A N 1
ATOM 4049 C CA . ILE A 1 500 ? -9.811 -0.062 -5.703 1.00 93.81 500 ILE A CA 1
ATOM 4050 C C . ILE A 1 500 ? -9.189 1.075 -4.887 1.00 93.81 500 ILE A C 1
ATOM 4052 O O . ILE A 1 500 ? -9.148 2.212 -5.360 1.00 93.81 500 ILE A O 1
ATOM 4056 N N . PRO A 1 501 ? -8.714 0.836 -3.655 1.00 92.62 501 PRO A N 1
ATOM 4057 C CA . PRO A 1 501 ? -8.107 1.887 -2.854 1.00 92.62 501 PRO A CA 1
ATOM 4058 C C . PRO A 1 501 ? -6.740 2.271 -3.420 1.00 92.62 501 PRO A C 1
ATOM 4060 O O . PRO A 1 501 ? -5.975 1.425 -3.887 1.00 92.62 501 PRO A O 1
ATOM 4063 N N . PHE A 1 502 ? -6.396 3.551 -3.309 1.00 89.75 502 PHE A N 1
ATOM 4064 C CA . PHE A 1 502 ? -5.030 3.999 -3.551 1.00 89.75 502 PHE A CA 1
ATOM 4065 C C . PHE A 1 502 ? -4.138 3.640 -2.358 1.00 89.75 502 PHE A C 1
ATOM 4067 O O . PHE A 1 502 ? -4.573 3.600 -1.202 1.00 89.75 502 PHE A O 1
ATOM 4074 N N . VAL A 1 503 ? -2.865 3.384 -2.637 1.00 83.94 503 VAL A N 1
ATOM 4075 C CA . VAL A 1 503 ? -1.830 3.172 -1.633 1.00 83.94 503 VAL A CA 1
ATOM 4076 C C . VAL A 1 503 ? -1.715 4.431 -0.800 1.00 83.94 503 VAL A C 1
ATOM 4078 O O . VAL A 1 503 ? -1.551 5.539 -1.309 1.00 83.94 503 VAL A O 1
ATOM 4081 N N . GLN A 1 504 ? -1.757 4.239 0.509 1.00 73.12 504 GLN A N 1
ATOM 4082 C CA . GLN A 1 504 ? -1.530 5.296 1.469 1.00 73.12 504 GLN A CA 1
ATOM 4083 C C . GLN A 1 504 ? -0.357 4.912 2.355 1.00 73.12 504 GLN A C 1
ATOM 4085 O O . GLN A 1 504 ? -0.262 3.776 2.819 1.00 73.12 504 GLN A O 1
ATOM 4090 N N . LYS A 1 505 ? 0.529 5.879 2.608 1.00 56.00 505 LYS A N 1
ATOM 4091 C CA . LYS A 1 505 ? 1.685 5.683 3.490 1.00 56.00 505 LYS A CA 1
ATOM 4092 C C . LYS A 1 505 ? 1.251 5.330 4.922 1.00 56.00 505 LYS A C 1
ATOM 4094 O O . LYS A 1 505 ? 1.932 4.550 5.581 1.00 56.00 505 LYS A O 1
ATOM 4099 N N . THR A 1 506 ? 0.131 5.884 5.397 1.00 54.22 506 THR A N 1
ATOM 4100 C CA . THR A 1 506 ? -0.414 5.661 6.745 1.00 54.22 506 THR A CA 1
ATOM 4101 C C . THR A 1 506 ? -1.927 5.912 6.810 1.00 54.22 506 THR A C 1
ATOM 4103 O O . THR A 1 506 ? -2.412 6.870 6.220 1.00 54.22 506 THR A O 1
ATOM 4106 N N . GLY A 1 507 ? -2.664 5.115 7.593 1.00 60.56 507 GLY A N 1
ATOM 4107 C CA . GLY A 1 507 ? -4.090 5.345 7.876 1.00 60.56 507 GLY A CA 1
ATOM 4108 C C . GLY A 1 507 ? -5.071 4.734 6.866 1.00 60.56 507 GLY A C 1
ATOM 4109 O O . GLY A 1 507 ? -4.718 3.826 6.116 1.00 60.56 507 GLY A O 1
ATOM 4110 N N . TYR A 1 508 ? -6.320 5.211 6.926 1.00 63.97 508 TYR A N 1
ATOM 4111 C CA . TYR A 1 508 ? -7.425 4.757 6.082 1.00 63.97 508 TYR A CA 1
ATOM 4112 C C . TYR A 1 508 ? -7.398 5.457 4.714 1.00 63.97 508 TYR A C 1
ATOM 4114 O O . TYR A 1 508 ? -7.424 6.696 4.714 1.00 63.97 508 TYR A O 1
ATOM 4122 N N . PRO A 1 509 ? -7.382 4.726 3.574 1.00 66.75 509 PRO A N 1
ATOM 4123 C CA . PRO A 1 509 ? -7.212 5.315 2.250 1.00 66.75 509 PRO A CA 1
ATOM 4124 C C . PRO A 1 509 ? -8.318 6.343 1.995 1.00 66.75 509 PRO A C 1
ATOM 4126 O O . PRO A 1 509 ? -9.498 5.977 1.947 1.00 66.75 509 PRO A O 1
ATOM 4129 N N . PRO A 1 510 ? -7.969 7.631 1.823 1.00 72.19 510 PRO A N 1
ATOM 4130 C CA . PRO A 1 510 ? -8.958 8.685 1.628 1.00 72.19 510 PRO A CA 1
ATOM 4131 C C . PRO A 1 510 ? -9.556 8.628 0.222 1.00 72.19 510 PRO A C 1
ATOM 4133 O O . PRO A 1 510 ? -10.633 9.173 -0.021 1.00 72.19 510 PRO A O 1
ATOM 4136 N N . THR A 1 511 ? -8.847 7.968 -0.692 1.00 88.94 511 THR A N 1
ATOM 4137 C CA . THR A 1 511 ? -9.096 8.007 -2.121 1.00 88.94 511 THR A CA 1
ATOM 4138 C C . THR A 1 511 ? -9.152 6.597 -2.675 1.00 88.94 511 THR A C 1
ATOM 4140 O O . THR A 1 511 ? -8.310 5.750 -2.369 1.00 88.94 511 THR A O 1
ATOM 4143 N N . TRP A 1 512 ? -10.155 6.378 -3.508 1.00 93.50 512 TRP A N 1
ATOM 4144 C CA . TRP A 1 512 ? -10.476 5.120 -4.156 1.00 93.50 512 TRP A CA 1
ATOM 4145 C C . TRP A 1 512 ? -10.690 5.382 -5.640 1.00 93.50 512 TRP A C 1
ATOM 4147 O O . TRP A 1 512 ? -11.059 6.486 -6.039 1.00 93.50 512 TRP A O 1
ATOM 4157 N N . LEU A 1 513 ? -10.452 4.379 -6.467 1.00 94.56 513 LEU A N 1
ATOM 4158 C CA . LEU A 1 513 ? -10.920 4.349 -7.837 1.00 94.56 513 LEU A CA 1
ATOM 4159 C C . LEU A 1 513 ? -12.265 3.626 -7.840 1.00 94.56 513 LEU A C 1
ATOM 4161 O O . LEU A 1 513 ? -12.350 2.493 -7.379 1.00 94.56 513 LEU A O 1
ATOM 4165 N N . CYS A 1 514 ? -13.307 4.295 -8.318 1.00 95.75 514 CYS A N 1
ATOM 4166 C CA . CYS A 1 514 ? -14.605 3.705 -8.602 1.00 95.75 514 CYS A CA 1
ATOM 4167 C C . CYS A 1 514 ? -14.658 3.421 -10.103 1.00 95.75 514 CYS A C 1
ATOM 4169 O O . CYS A 1 514 ? -14.701 4.362 -10.895 1.00 95.75 514 CYS A O 1
ATOM 4171 N N . LEU A 1 515 ? -14.638 2.144 -10.474 1.00 94.81 515 LEU A N 1
ATOM 4172 C CA . LEU A 1 515 ? -14.802 1.673 -11.846 1.00 94.81 515 LEU A CA 1
ATOM 4173 C C . LEU A 1 515 ? -16.200 1.103 -11.991 1.00 94.81 515 LEU A C 1
ATOM 4175 O O . LEU A 1 515 ? -16.540 0.133 -11.315 1.00 94.81 515 LEU A O 1
ATOM 4179 N N . ARG A 1 516 ? -17.004 1.709 -12.858 1.00 94.12 516 ARG A N 1
ATOM 4180 C CA . ARG A 1 516 ? -18.338 1.211 -13.199 1.00 94.12 516 ARG A CA 1
ATOM 4181 C C . ARG A 1 516 ? -18.326 0.681 -14.617 1.00 94.12 516 ARG A C 1
ATOM 4183 O O . ARG A 1 516 ? -17.730 1.312 -15.485 1.00 94.12 516 ARG A O 1
ATOM 4190 N N . ARG A 1 517 ? -18.963 -0.461 -14.862 1.00 91.25 517 ARG A N 1
ATOM 4191 C CA . ARG A 1 517 ? -19.228 -0.911 -16.236 1.00 91.25 517 ARG A CA 1
ATOM 4192 C C . ARG A 1 517 ? -20.056 0.165 -16.939 1.00 91.25 517 ARG A C 1
ATOM 4194 O O . ARG A 1 517 ? -20.964 0.718 -16.325 1.00 91.25 517 ARG A O 1
ATOM 4201 N N . ARG A 1 518 ? -19.741 0.484 -18.194 1.00 87.31 518 ARG A N 1
ATOM 4202 C CA . ARG A 1 518 ? -20.661 1.279 -19.018 1.00 87.31 518 ARG A CA 1
ATOM 4203 C C . ARG A 1 518 ? -21.854 0.398 -19.391 1.00 87.31 518 ARG A C 1
ATOM 4205 O O . ARG A 1 518 ? -21.647 -0.772 -19.710 1.00 87.31 518 ARG A O 1
ATOM 4212 N N . ASP A 1 519 ? -23.063 0.959 -19.364 1.00 63.81 519 ASP A N 1
ATOM 4213 C CA . ASP A 1 519 ? -24.367 0.280 -19.543 1.00 63.81 519 ASP A CA 1
ATOM 4214 C C . ASP A 1 519 ? -24.587 -0.413 -20.916 1.00 63.81 519 ASP A C 1
ATOM 4216 O O . ASP A 1 519 ? -25.712 -0.690 -21.314 1.00 63.81 519 ASP A O 1
ATOM 4220 N N . SER A 1 520 ? -23.531 -0.741 -21.662 1.00 49.28 520 SER A N 1
ATOM 4221 C CA . SER A 1 520 ? -23.585 -1.485 -22.926 1.00 49.28 520 SER A CA 1
ATOM 4222 C C . SER A 1 520 ? -23.099 -2.938 -22.828 1.00 49.28 520 SER A C 1
ATOM 4224 O O . SER A 1 520 ? -23.042 -3.620 -23.848 1.00 49.28 520 SER A O 1
ATOM 4226 N N . PHE A 1 521 ? -22.767 -3.445 -21.635 1.00 49.47 521 PHE A N 1
ATOM 4227 C CA . PHE A 1 521 ? -22.483 -4.872 -21.423 1.00 49.47 521 PHE A CA 1
ATOM 4228 C C . PHE A 1 521 ? -23.710 -5.590 -20.866 1.00 49.47 521 PHE A C 1
ATOM 4230 O O . PHE A 1 521 ? -23.773 -5.979 -19.701 1.00 49.47 521 PHE A O 1
ATOM 4237 N N . ASP A 1 522 ? -24.689 -5.762 -21.748 1.00 41.81 522 ASP A N 1
ATOM 4238 C CA . ASP A 1 522 ? -25.887 -6.568 -21.547 1.00 41.81 522 ASP A CA 1
ATOM 4239 C C . ASP A 1 522 ? -25.502 -8.063 -21.500 1.00 41.81 522 ASP A C 1
ATOM 4241 O O . ASP A 1 522 ? -25.713 -8.835 -22.436 1.00 41.81 522 ASP A O 1
ATOM 4245 N N . ARG A 1 523 ? -24.851 -8.496 -20.413 1.00 43.41 523 ARG A N 1
ATOM 4246 C CA . ARG A 1 523 ? -24.780 -9.918 -20.073 1.00 43.41 523 ARG A CA 1
ATOM 4247 C C . ARG A 1 523 ? -26.039 -10.243 -19.297 1.00 43.41 523 ARG A C 1
ATOM 4249 O O . ARG A 1 523 ? -26.104 -10.045 -18.086 1.00 43.41 523 ARG A O 1
ATOM 4256 N N . LYS A 1 524 ? -27.027 -10.769 -20.023 1.00 35.31 524 LYS A N 1
ATOM 4257 C CA . LYS A 1 524 ? -28.113 -11.573 -19.462 1.00 35.31 524 LYS A CA 1
ATOM 4258 C C . LYS A 1 524 ? -27.525 -12.483 -18.383 1.00 35.31 524 LYS A C 1
ATOM 4260 O O . LYS A 1 524 ? -26.783 -13.415 -18.689 1.00 35.31 524 LYS A O 1
ATOM 4265 N N . LEU A 1 525 ? -27.838 -12.172 -17.130 1.00 34.88 525 LEU A N 1
ATOM 4266 C CA . LEU A 1 525 ? -27.695 -13.087 -16.011 1.00 34.88 525 LEU A CA 1
ATOM 4267 C C . LEU A 1 525 ? -28.498 -14.338 -16.371 1.00 34.88 525 LEU A C 1
ATOM 4269 O O . LEU A 1 525 ? -29.727 -14.314 -16.384 1.00 34.88 525 LEU A O 1
ATOM 4273 N N . VAL A 1 526 ? -27.796 -15.410 -16.730 1.00 33.44 526 VAL A N 1
ATOM 4274 C CA . VAL A 1 526 ? -28.356 -16.752 -16.610 1.00 33.44 526 VAL A CA 1
ATOM 4275 C C . VAL A 1 526 ? -28.464 -16.990 -15.106 1.00 33.44 526 VAL A C 1
ATOM 4277 O O . VAL A 1 526 ? -27.448 -16.974 -14.410 1.00 33.44 526 VAL A O 1
ATOM 4280 N N . LEU A 1 527 ? -29.713 -17.048 -14.640 1.00 32.19 527 LEU A N 1
ATOM 4281 C CA . LEU A 1 527 ? -30.121 -17.346 -13.266 1.00 32.19 527 LEU A CA 1
ATOM 4282 C C . LEU A 1 527 ? -29.560 -18.680 -12.773 1.00 32.19 527 LEU A C 1
ATOM 4284 O O . LEU A 1 527 ? -29.496 -19.623 -13.596 1.00 32.19 527 LEU A O 1
#